Protein AF-A0A820H8L2-F1 (afdb_monomer)

Foldseek 3Di:
DAWFPLDLLLLVCLFFPPCSVVPVFQPLPQCPDQDQDFDFDADPVPRDTDTDGDGDDDDQVPAVGCGVQVLCVVLQAQEAEAELDLCHSQNVSGSRDPDQSGPHRCNVVSVVLVVPDPFDPDPDDQGPDQDRPPHGVVVVLLVVVVVVLVVQLPDPVHHHDYDYDYCNQAPADPVSCVVCVVVVVVSVVVCVVSVSCQQDKDKDKDSFFHQADPCCLDLVVVQRRGDIDIDIDDHPVVCVVQVLLVVQLVLCVPAYAYSNQSNLQSVLVSVCSVCVPPDDSAPPPSDRPHLYHHSSHHDDHDFCVSNVHAPSRGNDPDKDWDDCPDPLNVVLVVVVLCCLQCPVCVVPNVFFDRKDFDFWSTKIKDQDQDFDQDPNDTDTFRMKMWTWTAIPDQRWTKIFIWTADPPVRDIDRPGDIDGRHDRPCQQVVDSRRVVSSSRGGGPVVVVVVVVVVVVVVVVVVVVVVVVVPPDDDDDD

Secondary structure (DSSP, 8-state):
-EEP-SSTTTHHHHHHGGGHHHHTS--TT--SS-EEEEEEEEPTTT--EEEEEEEE-PPPTTTTS--HHHHHHHTT-EEEEEE--TT-TTTTTS---SS-SSSEETHHHHHHHHHHS-----TTS--SS-EETTEEHHHHHHHHHHHHHHHHTT-TTS-EEEEEE--TTTSS-GGGHHHHHHHHHHHHHHHHHTTTTTT--EEEE-SS---SSGGGGSHHHHHHTT---EEEE--HHHHHH-HHHHHHHHHHTTS-EEHHHHHHHHHHHHHHHH-TTT--TT-TT---SSS---TTSPPPS--TTTTT--GGG---S--EEE-TTSHHHHHHHHHHHHIIIIIITTTTTTTBPPPEEEEEEEEEEEEEEEEEEETTEEEEEEEEEEEEEEEETTTEEEEEEEEEETTTTEEEE-SPPEE-S--GGGGTT--S-GGGGGT--BHHHHHHHHHHHHHHHHHHHHHHHHHHSS------

Sequence (476 aa):
TIVGDGTFENIVPMLFGQSAIHYQIPNTNDSRYEFIRMETKLDPKTKKRYQVKKIIHYPGPFDDHPFIVKNFSRLNYTTYFSEEWRESAFYNLKNGFRQAPTDYYLRQYWLSLYETMSYNKFSGNSNPKPCYLNKLLHYLSLDWLESFINIHHKTSDYPTFGIMKMNEMSHDYLERLFWIDYDLKTLFENLFQKKLLNNTILIFCGDHGHRQHRLRLTRIGSFEAKLPFFSMLVPESFKQQFPQVMKNLKHNEQMLTSWWDVYETLANILKMVEQPSIFDPLLVNWRPTTSGISLFHPIPERNCSSAGIPEKYCPCSRSTSLDTTLPVIKELTLASIDHINNVKLKSHKHLCLPLELKTIIRAEFEKLPILKKVNNKTANFTHSYTVLFEVSPSGGIFESRLLHHEQTKLIQVYSDILRVNLYGQTSACIQDKYELRSFCYCISYDQKLKNNLSTTLLSQYTSNITVVNSTIAIKN

Radius of gyration: 27.03 Å; Cα contacts (8 Å, |Δi|>4): 763; chains: 1; bounding box: 76×62×103 Å

pLDDT: mean 81.47, std 15.61, range [30.19, 98.5]

Structure (mmCIF, N/CA/C/O backbone):
data_AF-A0A820H8L2-F1
#
_entry.id   AF-A0A820H8L2-F1
#
loop_
_atom_site.group_PDB
_atom_site.id
_atom_site.type_symbol
_atom_site.label_atom_id
_atom_site.label_alt_id
_atom_site.label_comp_id
_atom_site.label_asym_id
_atom_site.label_entity_id
_atom_site.label_seq_id
_atom_site.pdbx_PDB_ins_code
_atom_site.Cartn_x
_atom_site.Cartn_y
_atom_site.Cartn_z
_atom_site.occupancy
_atom_site.B_iso_or_equiv
_atom_site.auth_seq_id
_atom_site.auth_comp_id
_atom_site.auth_asym_id
_atom_site.auth_atom_id
_atom_site.pdbx_PDB_model_num
ATOM 1 N N . THR A 1 1 ? 9.414 4.968 10.456 1.00 74.25 1 THR A N 1
ATOM 2 C CA . THR A 1 1 ? 8.892 5.048 9.069 1.00 74.25 1 THR A CA 1
ATOM 3 C C . THR A 1 1 ? 8.342 3.714 8.606 1.00 74.25 1 THR A C 1
ATOM 5 O O . THR A 1 1 ? 9.117 2.765 8.545 1.00 74.25 1 THR A O 1
ATOM 8 N N . ILE A 1 2 ? 7.051 3.645 8.245 1.00 83.81 2 ILE A N 1
ATOM 9 C CA . ILE A 1 2 ? 6.453 2.439 7.644 1.00 83.81 2 ILE A CA 1
ATOM 10 C C . ILE A 1 2 ? 6.772 2.385 6.152 1.00 83.81 2 ILE A C 1
ATOM 12 O O . ILE A 1 2 ? 6.634 3.386 5.451 1.00 83.81 2 ILE A O 1
ATOM 16 N N . VAL A 1 3 ? 7.176 1.213 5.669 1.00 82.94 3 VAL A N 1
ATOM 17 C CA . VAL A 1 3 ? 7.337 0.945 4.239 1.00 82.94 3 VAL A CA 1
ATOM 18 C C . VAL A 1 3 ? 6.146 0.166 3.713 1.00 82.94 3 VAL A C 1
ATOM 20 O O . VAL A 1 3 ? 5.817 -0.908 4.219 1.00 82.94 3 VAL A O 1
ATOM 23 N N . GLY A 1 4 ? 5.548 0.707 2.657 1.00 71.56 4 GLY A N 1
ATOM 24 C CA . GLY A 1 4 ? 4.582 0.013 1.826 1.00 71.56 4 GLY A CA 1
ATOM 25 C C . GLY A 1 4 ? 5.256 -0.666 0.633 1.00 71.56 4 GLY A C 1
ATOM 26 O O . GLY A 1 4 ? 6.193 -0.152 0.027 1.00 71.56 4 GLY A O 1
ATOM 27 N N . ASP A 1 5 ? 4.714 -1.806 0.239 1.00 64.44 5 ASP A N 1
ATOM 28 C CA . ASP A 1 5 ? 4.969 -2.525 -0.996 1.00 64.44 5 ASP A CA 1
ATOM 29 C C . ASP A 1 5 ? 4.451 -1.810 -2.266 1.00 64.44 5 ASP A C 1
ATOM 31 O O . ASP A 1 5 ? 4.401 -2.392 -3.339 1.00 64.44 5 ASP A O 1
ATOM 35 N N . GLY A 1 6 ? 4.018 -0.547 -2.194 1.00 55.94 6 GLY A N 1
ATOM 36 C CA . GLY A 1 6 ? 3.572 0.229 -3.360 1.00 55.94 6 GLY A CA 1
ATOM 37 C C . GLY A 1 6 ? 2.421 -0.373 -4.193 1.00 55.94 6 GLY A C 1
ATOM 38 O O . GLY A 1 6 ? 2.202 0.087 -5.316 1.00 55.94 6 GLY A O 1
ATOM 39 N N . THR A 1 7 ? 1.698 -1.388 -3.702 1.00 59.75 7 THR A N 1
ATOM 40 C CA . THR A 1 7 ? 0.518 -1.981 -4.348 1.00 59.75 7 THR A CA 1
ATOM 41 C C . THR A 1 7 ? -0.755 -1.791 -3.518 1.00 59.75 7 THR A C 1
ATOM 43 O O . THR A 1 7 ? -0.705 -1.446 -2.340 1.00 59.75 7 THR A O 1
ATOM 46 N N . PHE A 1 8 ? -1.917 -2.059 -4.116 1.00 54.09 8 PHE A N 1
ATOM 47 C CA . PHE A 1 8 ? -3.205 -2.101 -3.404 1.00 54.09 8 PHE A CA 1
ATOM 48 C C . PHE A 1 8 ? -3.255 -3.095 -2.242 1.00 54.09 8 PHE A C 1
ATOM 50 O O . PHE A 1 8 ? -4.151 -3.034 -1.404 1.00 54.09 8 PHE A O 1
ATOM 57 N N . GLU A 1 9 ? -2.326 -4.046 -2.218 1.00 62.72 9 GLU A N 1
ATOM 58 C CA . GLU A 1 9 ? -2.294 -5.148 -1.265 1.00 62.72 9 GLU A CA 1
ATOM 59 C C . GLU A 1 9 ? -1.527 -4.780 0.006 1.00 62.72 9 GLU A C 1
ATOM 61 O O . GLU A 1 9 ? -1.421 -5.596 0.912 1.00 62.72 9 GLU A O 1
ATOM 66 N N . ASN A 1 10 ? -1.066 -3.533 0.118 1.00 66.88 10 ASN A N 1
ATOM 67 C CA . ASN A 1 10 ? -0.296 -3.029 1.249 1.00 66.88 10 ASN A CA 1
ATOM 68 C C . ASN A 1 10 ? -0.938 -3.243 2.614 1.00 66.88 10 ASN A C 1
ATOM 70 O O . ASN A 1 10 ? -0.263 -3.552 3.591 1.00 66.88 10 ASN A O 1
ATOM 74 N N . ILE A 1 11 ? -2.258 -3.106 2.679 1.00 71.62 11 ILE A N 1
ATOM 75 C CA . ILE A 1 11 ? -3.003 -3.296 3.919 1.00 71.62 11 ILE A CA 1
ATOM 76 C C . ILE A 1 11 ? -3.292 -4.781 4.203 1.00 71.62 11 ILE A C 1
ATOM 78 O O . ILE A 1 11 ? -3.704 -5.138 5.301 1.00 71.62 11 ILE A O 1
ATOM 82 N N . VAL A 1 12 ? -3.065 -5.683 3.243 1.00 77.81 12 VAL A N 1
ATOM 83 C CA . VAL A 1 12 ? -3.339 -7.119 3.406 1.00 77.81 12 VAL A CA 1
ATOM 84 C C . VAL A 1 12 ? -2.422 -7.747 4.467 1.00 77.81 12 VAL A C 1
ATOM 86 O O . VAL A 1 12 ? -2.963 -8.408 5.354 1.00 77.81 12 VAL A O 1
ATOM 89 N N . PRO A 1 13 ? -1.090 -7.512 4.487 1.00 81.94 13 PRO A N 1
ATOM 90 C CA . PRO A 1 13 ? -0.236 -7.914 5.608 1.00 81.94 13 PRO A CA 1
ATOM 91 C C . PRO A 1 13 ? -0.742 -7.436 6.971 1.00 81.94 13 PRO A C 1
ATOM 93 O O . PRO A 1 13 ? -0.773 -8.228 7.910 1.00 81.94 13 PRO A O 1
ATOM 96 N N . MET A 1 14 ? -1.219 -6.186 7.056 1.00 87.25 14 MET A N 1
ATOM 97 C CA . MET A 1 14 ? -1.779 -5.609 8.286 1.00 87.25 14 MET A CA 1
ATOM 98 C C . MET A 1 14 ? -3.010 -6.374 8.795 1.00 87.25 14 MET A C 1
ATOM 100 O O . MET A 1 14 ? -3.291 -6.357 9.990 1.00 87.25 14 MET A O 1
ATOM 104 N N . LEU A 1 15 ? -3.758 -7.030 7.904 1.00 87.56 15 LEU A N 1
ATOM 105 C CA . LEU A 1 15 ? -5.069 -7.608 8.208 1.00 87.56 15 LEU A CA 1
ATOM 106 C C . LEU A 1 15 ? -5.100 -9.137 8.240 1.00 87.56 15 LEU A C 1
ATOM 108 O O . LEU A 1 15 ? -6.001 -9.705 8.854 1.00 87.56 15 LEU A O 1
ATOM 112 N N . PHE A 1 16 ? -4.144 -9.801 7.594 1.00 85.56 16 PHE A N 1
ATOM 113 C CA . PHE A 1 16 ? -4.116 -11.262 7.461 1.00 85.56 16 PHE A CA 1
ATOM 114 C C . PHE A 1 16 ? -2.833 -11.908 7.992 1.00 85.56 16 PHE A C 1
ATOM 116 O O . PHE A 1 16 ? -2.704 -13.138 7.953 1.00 85.56 16 PHE A O 1
ATOM 123 N N . GLY A 1 17 ? -1.865 -11.110 8.453 1.00 85.19 17 GLY A N 1
ATOM 124 C CA . GLY A 1 17 ? -0.588 -11.623 8.934 1.00 85.19 17 GLY A CA 1
ATOM 125 C C . GLY A 1 17 ? 0.066 -12.496 7.872 1.00 85.19 17 GLY A C 1
ATOM 126 O O . GLY A 1 17 ? -0.059 -12.224 6.680 1.00 85.19 17 GLY A O 1
ATOM 127 N N . GLN A 1 18 ? 0.773 -13.558 8.266 1.00 77.50 18 GLN A N 1
ATOM 128 C CA . GLN A 1 18 ? 1.603 -14.360 7.350 1.00 77.50 18 GLN A CA 1
ATOM 129 C C . GLN A 1 18 ? 0.818 -14.971 6.178 1.00 77.50 18 GLN A C 1
ATOM 131 O O . GLN A 1 18 ? 1.380 -15.205 5.105 1.00 77.50 18 GLN A O 1
ATOM 136 N N . SER A 1 19 ? -0.495 -15.166 6.346 1.00 76.50 19 SER A N 1
ATOM 137 C CA . SER A 1 19 ? -1.366 -15.624 5.260 1.00 76.50 19 SER A CA 1
ATOM 138 C C . SER A 1 19 ? -1.397 -14.643 4.088 1.00 76.50 19 SER A C 1
ATOM 140 O O . SER A 1 19 ? -1.696 -15.065 2.974 1.00 76.50 19 SER A O 1
ATOM 142 N N . ALA A 1 20 ? -1.017 -13.376 4.310 1.00 70.31 20 ALA A N 1
ATOM 143 C CA . ALA A 1 20 ? -0.960 -12.320 3.310 1.00 70.31 20 ALA A CA 1
ATOM 144 C C . ALA A 1 20 ? -0.214 -12.722 2.029 1.00 70.31 20 ALA A C 1
ATOM 146 O O . ALA A 1 20 ? -0.649 -12.382 0.930 1.00 70.31 20 ALA A O 1
ATOM 147 N N . ILE A 1 21 ? 0.861 -13.506 2.171 1.00 67.25 21 ILE A N 1
ATOM 148 C CA . ILE A 1 21 ? 1.701 -13.985 1.062 1.00 67.25 21 ILE A CA 1
ATOM 149 C C . ILE A 1 21 ? 0.875 -14.789 0.044 1.00 67.25 21 ILE A C 1
ATOM 151 O O . ILE A 1 21 ? 1.130 -14.719 -1.156 1.00 67.25 21 ILE A O 1
ATOM 155 N N . HIS A 1 22 ? -0.155 -15.507 0.500 1.00 64.00 22 HIS A N 1
ATOM 156 C CA . HIS A 1 22 ? -1.009 -16.319 -0.365 1.00 64.00 22 HIS A CA 1
ATOM 157 C C . HIS A 1 22 ? -2.026 -15.489 -1.165 1.00 64.00 22 HIS A C 1
ATOM 159 O O . HIS A 1 22 ? -2.473 -15.957 -2.209 1.00 64.00 22 HIS A O 1
ATOM 165 N N . TYR A 1 23 ? -2.370 -14.261 -0.742 1.00 59.75 23 TYR A N 1
ATOM 166 C CA . TYR A 1 23 ? -3.292 -13.398 -1.507 1.00 59.75 23 TYR A CA 1
ATOM 167 C C . TYR A 1 23 ? -2.599 -12.475 -2.494 1.00 59.75 23 TYR A C 1
ATOM 169 O O . TYR A 1 23 ? -3.304 -11.832 -3.271 1.00 59.75 23 TYR A O 1
ATOM 177 N N . GLN A 1 24 ? -1.267 -12.382 -2.465 1.00 52.88 24 GLN A N 1
ATOM 178 C CA . GLN A 1 24 ? -0.510 -11.658 -3.492 1.00 52.88 24 GLN A CA 1
ATOM 179 C C . GLN A 1 24 ? -0.479 -12.411 -4.829 1.00 52.88 24 GLN A C 1
ATOM 181 O O . GLN A 1 24 ? 0.022 -11.898 -5.827 1.00 52.88 24 GLN A O 1
ATOM 186 N N . ILE A 1 25 ? -1.018 -13.635 -4.859 1.00 51.97 25 ILE A N 1
ATOM 187 C CA . ILE A 1 25 ? -1.267 -14.400 -6.075 1.00 51.97 25 ILE A CA 1
ATOM 188 C C . ILE A 1 25 ? -2.700 -14.076 -6.514 1.00 51.97 25 ILE A C 1
ATOM 190 O O . ILE A 1 25 ? -3.650 -14.455 -5.823 1.00 51.97 25 ILE A O 1
ATOM 194 N N . PRO A 1 26 ? -2.897 -13.360 -7.633 1.00 50.66 26 PRO A N 1
ATOM 195 C CA . PRO A 1 26 ? -4.233 -13.054 -8.123 1.00 50.66 26 PRO A CA 1
ATOM 196 C C . PRO A 1 26 ? -4.985 -14.353 -8.394 1.00 50.66 26 PRO A C 1
ATOM 198 O O . PRO A 1 26 ? -4.409 -15.314 -8.910 1.00 50.66 26 PRO A O 1
ATOM 201 N N . ASN A 1 27 ? -6.270 -14.401 -8.045 1.00 49.69 27 ASN A N 1
ATOM 202 C CA . ASN A 1 27 ? -7.082 -15.558 -8.392 1.00 49.69 27 ASN A CA 1
ATOM 203 C C . ASN A 1 27 ? -7.177 -15.601 -9.923 1.00 49.69 27 ASN A C 1
ATOM 205 O O . ASN A 1 27 ? -7.804 -14.745 -10.533 1.00 49.69 27 ASN A O 1
ATOM 209 N N . THR A 1 28 ? -6.526 -16.574 -10.555 1.00 44.91 28 THR A N 1
ATOM 210 C CA . THR A 1 28 ? -6.434 -16.702 -12.021 1.00 44.91 28 THR A CA 1
ATOM 211 C C . THR A 1 28 ? -7.778 -17.020 -12.678 1.00 44.91 28 THR A C 1
ATOM 213 O O . THR A 1 28 ? -7.925 -16.895 -13.889 1.00 44.91 28 THR A O 1
ATOM 216 N N . ASN A 1 29 ? -8.788 -17.361 -11.874 1.00 46.56 29 ASN A N 1
ATOM 217 C CA . ASN A 1 29 ? -10.183 -17.472 -12.285 1.00 46.56 29 ASN A CA 1
ATOM 218 C C . ASN A 1 29 ? -10.985 -16.191 -11.993 1.00 46.56 29 ASN A C 1
ATOM 220 O O . ASN A 1 29 ? -12.193 -16.278 -11.781 1.00 46.56 29 ASN A O 1
ATOM 224 N N . ASP A 1 30 ? -10.317 -15.030 -11.944 1.00 43.22 30 ASP A N 1
ATOM 225 C CA . ASP A 1 30 ? -10.884 -13.695 -11.730 1.00 43.22 30 ASP A CA 1
ATOM 226 C C . ASP A 1 30 ? -12.092 -13.436 -12.639 1.00 43.22 30 ASP A C 1
ATOM 228 O O . ASP A 1 30 ? -12.002 -12.963 -13.777 1.00 43.22 30 ASP A O 1
ATOM 232 N N . SER A 1 31 ? -13.260 -13.757 -12.101 1.00 41.97 31 SER A N 1
ATOM 233 C CA . SER A 1 31 ? -14.538 -13.448 -12.687 1.00 41.97 31 SER A CA 1
ATOM 234 C C . SER A 1 31 ? -15.025 -12.148 -12.075 1.00 41.97 31 SER A C 1
ATOM 236 O O . SER A 1 31 ? -15.940 -12.141 -11.255 1.00 41.97 31 SER A O 1
ATOM 238 N N . ARG A 1 32 ? -14.475 -11.016 -12.526 1.00 43.03 32 ARG A N 1
ATOM 239 C CA . ARG A 1 32 ? -15.080 -9.683 -12.299 1.00 43.03 32 ARG A CA 1
ATOM 240 C C . ARG A 1 32 ? -16.535 -9.583 -12.789 1.00 43.03 32 ARG A C 1
ATOM 242 O O . ARG A 1 32 ? -17.189 -8.568 -12.583 1.00 43.03 32 ARG A O 1
ATOM 249 N N . TYR A 1 33 ? -17.026 -10.630 -13.444 1.00 40.56 33 TYR A N 1
ATOM 250 C CA . TYR A 1 33 ? -18.353 -10.776 -13.998 1.00 40.56 33 TYR A CA 1
ATOM 251 C C . TYR A 1 33 ? -18.977 -12.063 -13.471 1.00 40.56 33 TYR A C 1
ATOM 253 O O . TYR A 1 33 ? -18.321 -13.102 -13.419 1.00 40.56 33 TYR A O 1
ATOM 261 N N . GLU A 1 34 ? -20.266 -12.011 -13.152 1.00 45.81 34 GLU A N 1
ATOM 262 C CA . GLU A 1 34 ? -21.108 -13.200 -13.119 1.00 45.81 34 GLU A CA 1
ATOM 263 C C . GLU A 1 34 ? -20.913 -13.958 -14.440 1.00 45.81 34 GLU A C 1
ATOM 265 O O . GLU A 1 34 ? -21.366 -13.518 -15.500 1.00 45.81 34 GLU A O 1
ATOM 270 N N . PHE A 1 35 ? -20.194 -15.083 -14.423 1.00 42.72 35 PHE A N 1
ATOM 271 C CA . PHE A 1 35 ? -20.100 -15.899 -15.623 1.00 42.72 35 PHE A CA 1
ATOM 272 C C . PHE A 1 35 ? -21.422 -16.626 -15.793 1.00 42.72 35 PHE A C 1
ATOM 274 O O . PHE A 1 35 ? -21.718 -17.606 -15.108 1.00 42.72 35 PHE A O 1
ATOM 281 N N . ILE A 1 36 ? -22.208 -16.133 -16.742 1.00 50.66 36 ILE A N 1
ATOM 282 C CA . ILE A 1 36 ? -23.312 -16.875 -17.319 1.00 50.66 36 ILE A CA 1
ATOM 283 C C . ILE A 1 36 ? -22.693 -17.953 -18.209 1.00 50.66 36 ILE A C 1
ATOM 285 O O . ILE A 1 36 ? -22.335 -17.706 -19.362 1.00 50.66 36 ILE A O 1
ATOM 289 N N . ARG A 1 37 ? -22.564 -19.171 -17.684 1.00 53.53 37 ARG A N 1
ATOM 290 C CA . ARG A 1 37 ? -22.300 -20.333 -18.528 1.00 53.53 37 ARG A CA 1
ATOM 291 C C . ARG A 1 37 ? -23.607 -20.736 -19.189 1.00 53.53 37 ARG A C 1
ATOM 293 O O . ARG A 1 37 ? -24.598 -20.995 -18.508 1.00 53.53 37 ARG A O 1
ATOM 300 N N . MET A 1 38 ? -23.595 -20.798 -20.514 1.00 66.81 38 MET A N 1
ATOM 301 C CA . MET A 1 38 ? -24.679 -21.408 -21.274 1.00 66.81 38 MET A CA 1
ATOM 302 C C . MET A 1 38 ? -24.523 -22.926 -21.168 1.00 66.81 38 MET A C 1
ATOM 304 O O . MET A 1 38 ? -23.580 -23.501 -21.710 1.00 66.81 38 MET A O 1
ATOM 308 N N . GLU A 1 39 ? -25.405 -23.570 -20.410 1.00 80.75 39 GLU A N 1
ATOM 309 C CA . GLU A 1 39 ? -25.497 -25.026 -20.351 1.00 80.75 39 GLU A CA 1
ATOM 310 C C . GLU A 1 39 ? -26.620 -25.491 -21.278 1.00 80.75 39 GLU A C 1
ATOM 312 O O . GLU A 1 39 ? -27.771 -25.072 -21.143 1.00 80.75 39 GLU A O 1
ATOM 317 N N . THR A 1 40 ? -26.299 -26.390 -22.207 1.00 86.81 40 THR A N 1
ATOM 318 C CA . THR A 1 40 ? -27.319 -27.053 -23.019 1.00 86.81 40 THR A CA 1
ATOM 319 C C . THR A 1 40 ? -27.952 -28.167 -22.198 1.00 86.81 40 THR A C 1
ATOM 321 O O . THR A 1 40 ? -27.301 -29.165 -21.895 1.00 86.81 40 THR A O 1
ATOM 324 N N . LYS A 1 41 ? -29.225 -28.003 -21.843 1.00 85.12 41 LYS A N 1
ATOM 325 C CA . LYS A 1 41 ? -30.029 -29.035 -21.188 1.00 85.12 41 LYS A CA 1
ATOM 326 C C . LYS A 1 41 ? -30.932 -29.725 -22.202 1.00 85.12 41 LYS A C 1
ATOM 328 O O . LYS A 1 41 ? -31.309 -29.147 -23.221 1.00 85.12 41 LYS A O 1
ATOM 333 N N . LEU A 1 42 ? -31.249 -30.984 -21.921 1.00 90.44 42 LEU A N 1
ATOM 334 C CA . LEU A 1 42 ? -32.199 -31.774 -22.691 1.00 90.44 42 LEU A CA 1
ATOM 335 C C . LEU A 1 42 ? -33.514 -31.822 -21.920 1.00 90.44 42 LEU A C 1
ATOM 337 O O . LEU A 1 42 ? -33.526 -32.239 -20.763 1.00 90.44 42 LEU A O 1
ATOM 341 N N . ASP A 1 43 ? -34.610 -31.411 -22.550 1.00 84.19 43 ASP A N 1
ATOM 342 C CA . ASP A 1 43 ? -35.937 -31.584 -21.968 1.00 84.19 43 ASP A CA 1
ATOM 343 C C . ASP A 1 43 ? -36.231 -33.093 -21.856 1.00 84.19 43 ASP A C 1
ATOM 345 O O . ASP A 1 43 ? -36.209 -33.803 -22.869 1.00 84.19 43 ASP A O 1
ATOM 349 N N . PRO A 1 44 ? -36.484 -33.625 -20.648 1.00 81.44 44 PRO A N 1
ATOM 350 C CA . PRO A 1 44 ? -36.639 -35.060 -20.449 1.00 81.44 44 PRO A CA 1
ATOM 351 C C . PRO A 1 44 ? -37.883 -35.634 -21.141 1.00 81.44 44 PRO A C 1
ATOM 353 O O . PRO A 1 44 ? -37.853 -36.813 -21.513 1.00 81.44 44 PRO A O 1
ATOM 356 N N . LYS A 1 45 ? -38.926 -34.819 -21.358 1.00 85.38 45 LYS A N 1
ATOM 357 C CA . LYS A 1 45 ? -40.185 -35.203 -22.012 1.00 85.38 45 LYS A CA 1
ATOM 358 C C . LYS A 1 45 ? -40.124 -35.000 -23.521 1.00 85.38 45 LYS A C 1
ATOM 360 O O . LYS A 1 45 ? -40.472 -35.905 -24.269 1.00 85.38 45 LYS A O 1
ATOM 365 N N . THR A 1 46 ? -39.670 -33.833 -23.974 1.00 92.19 46 THR A N 1
ATOM 366 C CA . THR A 1 46 ? -39.720 -33.468 -25.402 1.00 92.19 46 THR A CA 1
ATOM 367 C C . THR A 1 46 ? -38.438 -33.793 -26.166 1.00 92.19 46 THR A C 1
ATOM 369 O O . THR A 1 46 ? -38.415 -33.695 -27.390 1.00 92.19 46 THR A O 1
ATOM 372 N N . LYS A 1 47 ? -37.358 -34.161 -25.460 1.00 89.81 47 LYS A N 1
ATOM 373 C CA . LYS A 1 47 ? -36.009 -34.410 -26.003 1.00 89.81 47 LYS A CA 1
ATOM 374 C C . LYS A 1 47 ? -35.411 -33.230 -26.781 1.00 89.81 47 LYS A C 1
ATOM 376 O O . LYS A 1 47 ? -34.396 -33.389 -27.457 1.00 89.81 47 LYS A O 1
ATOM 381 N N . LYS A 1 48 ? -35.985 -32.029 -26.676 1.00 89.44 48 LYS A N 1
ATOM 382 C CA . LYS A 1 48 ? -35.428 -30.820 -27.290 1.00 89.44 48 LYS A CA 1
ATOM 383 C C . LYS A 1 48 ? -34.279 -30.274 -26.448 1.00 89.44 48 LYS A C 1
ATOM 385 O O . LYS A 1 48 ? -34.334 -30.272 -25.218 1.00 89.44 48 LYS A O 1
ATOM 390 N N . ARG A 1 49 ? -33.228 -29.803 -27.122 1.00 89.88 49 ARG A N 1
ATOM 391 C CA . ARG A 1 49 ? -32.114 -29.092 -26.486 1.00 89.88 49 ARG A CA 1
ATOM 392 C C . ARG A 1 49 ? -32.508 -27.637 -26.260 1.00 89.88 49 ARG A C 1
ATOM 394 O O . ARG A 1 49 ? -32.990 -26.989 -27.185 1.00 89.88 49 ARG A O 1
ATOM 401 N N . TYR A 1 50 ? -32.264 -27.119 -25.066 1.00 85.44 50 TYR A N 1
ATOM 402 C CA . TYR A 1 50 ? -32.449 -25.708 -24.738 1.00 85.44 50 TYR A CA 1
ATOM 403 C C . TYR A 1 50 ? -31.258 -25.197 -23.932 1.00 85.44 50 TYR A C 1
ATOM 405 O O . TYR A 1 50 ? -30.581 -25.961 -23.245 1.00 85.44 50 TYR A O 1
ATOM 413 N N . GLN A 1 51 ? -30.970 -23.904 -24.049 1.00 86.75 51 GLN A N 1
ATOM 414 C CA . GLN A 1 51 ? -29.866 -23.285 -23.326 1.00 86.75 51 GLN A CA 1
ATOM 415 C C . GLN A 1 51 ? -30.361 -22.696 -22.009 1.00 86.75 51 GLN A C 1
ATOM 417 O O . GLN A 1 51 ? -31.378 -22.005 -21.980 1.00 86.75 51 GLN A O 1
ATOM 422 N N . VAL A 1 52 ? -29.618 -22.926 -20.931 1.00 83.62 52 VAL A N 1
ATOM 423 C CA . VAL A 1 52 ? -29.874 -22.323 -19.623 1.00 83.62 52 VAL A CA 1
ATOM 424 C C . VAL A 1 52 ? -28.677 -21.483 -19.218 1.00 83.62 52 VAL A C 1
ATOM 426 O O . VAL A 1 52 ? -27.534 -21.931 -19.294 1.00 83.62 52 VAL A O 1
ATOM 429 N N . LYS A 1 53 ? -28.961 -20.265 -18.762 1.00 72.94 53 LYS A N 1
ATOM 430 C CA . LYS A 1 53 ? -27.985 -19.377 -18.140 1.00 72.94 53 LYS A CA 1
ATOM 431 C C . LYS A 1 53 ? -27.723 -19.862 -16.717 1.00 72.94 53 LYS A C 1
ATOM 433 O O . LYS A 1 53 ? -28.615 -19.786 -15.878 1.00 72.94 53 LYS A O 1
ATOM 438 N N . LYS A 1 54 ? -26.522 -20.363 -16.442 1.00 67.06 54 LYS A N 1
ATOM 439 C CA . LYS A 1 54 ? -26.092 -20.708 -15.086 1.00 67.06 54 LYS A CA 1
ATOM 440 C C . LYS A 1 54 ? -25.058 -19.705 -14.611 1.00 67.06 54 LYS A C 1
ATOM 442 O O . LYS 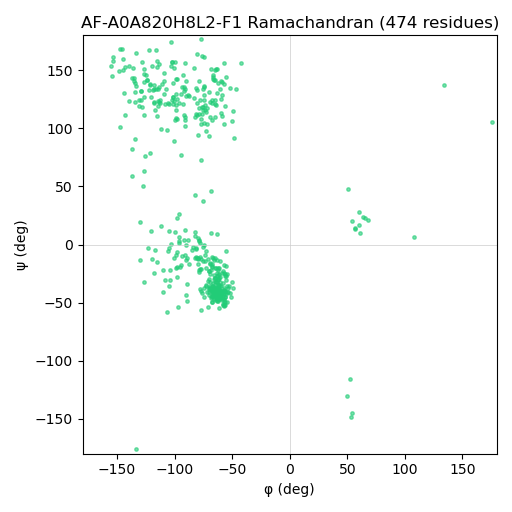A 1 54 ? -24.009 -19.575 -15.235 1.00 67.06 54 LYS A O 1
ATOM 447 N N . ILE A 1 55 ? -25.359 -19.030 -13.508 1.00 58.06 55 ILE A N 1
ATOM 448 C CA . ILE A 1 55 ? -24.406 -18.162 -12.820 1.00 58.06 55 ILE A CA 1
ATOM 449 C C . ILE A 1 55 ? -23.394 -19.067 -12.113 1.00 58.06 55 ILE A C 1
ATOM 451 O O . ILE A 1 55 ? -23.768 -19.915 -11.301 1.00 58.06 55 ILE A O 1
ATOM 455 N N . ILE A 1 56 ? -22.117 -18.941 -12.469 1.00 50.12 56 ILE A N 1
ATOM 456 C CA . ILE A 1 56 ? -21.027 -19.661 -11.807 1.00 50.12 56 ILE A CA 1
ATOM 457 C C . ILE A 1 56 ? -20.409 -18.752 -10.751 1.00 50.12 56 ILE A C 1
ATOM 459 O O . ILE A 1 56 ? -19.889 -17.687 -11.069 1.00 50.12 56 ILE A O 1
ATOM 463 N N . HIS A 1 57 ? -20.421 -19.210 -9.500 1.00 50.00 57 HIS A N 1
ATOM 464 C CA . HIS A 1 57 ? -19.737 -18.546 -8.397 1.00 50.00 57 HIS A CA 1
ATOM 465 C C . HIS A 1 57 ? -18.380 -19.220 -8.145 1.00 50.00 57 HIS A C 1
ATOM 467 O O . HIS A 1 57 ? -18.333 -20.310 -7.571 1.00 50.00 57 HIS A O 1
ATOM 473 N N . TYR A 1 58 ? -17.268 -18.569 -8.491 1.00 48.44 58 TYR A N 1
ATOM 474 C CA . TYR A 1 58 ? -15.923 -19.027 -8.106 1.00 48.44 58 TYR A CA 1
ATOM 475 C C . TYR A 1 58 ? -15.647 -18.737 -6.627 1.00 48.44 58 TYR A C 1
ATOM 477 O O . TYR A 1 58 ? -15.993 -17.634 -6.188 1.00 48.44 58 TYR A O 1
ATOM 485 N N . PRO A 1 59 ? -15.109 -19.690 -5.833 1.00 48.09 59 PRO A N 1
ATOM 486 C CA . PRO A 1 59 ? -14.907 -19.521 -4.390 1.00 48.09 59 PRO A CA 1
ATOM 487 C C . PRO A 1 59 ? -14.262 -18.164 -4.063 1.00 48.09 59 PRO A C 1
ATOM 489 O O . PRO A 1 59 ? -13.353 -17.707 -4.764 1.00 48.09 59 PRO A O 1
ATOM 492 N N . GLY A 1 60 ? -14.824 -17.483 -3.060 1.00 52.84 60 GLY A N 1
ATOM 493 C CA . GLY A 1 60 ? -14.316 -16.216 -2.539 1.00 52.84 60 GLY A CA 1
ATOM 494 C C . GLY A 1 60 ? -13.086 -16.502 -1.686 1.00 52.84 60 GLY A C 1
ATOM 495 O O . GLY A 1 60 ? -13.224 -17.211 -0.696 1.00 52.84 60 GLY A O 1
ATOM 496 N N . PRO A 1 61 ? -11.884 -16.029 -2.053 1.00 64.19 61 PRO A N 1
ATOM 497 C CA . PRO A 1 61 ? -10.636 -16.508 -1.472 1.00 64.19 61 PRO A CA 1
ATOM 498 C C . PRO A 1 61 ? -10.284 -15.846 -0.135 1.00 64.19 61 PRO A C 1
ATOM 500 O O . PRO A 1 61 ? -9.154 -15.989 0.297 1.00 64.19 61 PRO A O 1
ATOM 503 N N . PHE A 1 62 ? -11.175 -15.078 0.505 1.00 73.81 62 PHE A N 1
ATOM 504 C CA . PHE A 1 62 ? -10.870 -14.416 1.785 1.00 73.81 62 PHE A CA 1
ATOM 505 C C . PHE A 1 62 ? -11.718 -14.912 2.961 1.00 73.81 62 PHE A C 1
ATOM 507 O O . PHE A 1 62 ? -11.358 -14.662 4.112 1.00 73.81 62 PHE A O 1
ATOM 514 N N . ASP A 1 63 ? -12.817 -15.630 2.711 1.00 74.62 63 ASP A N 1
ATOM 515 C CA . ASP A 1 63 ? -13.701 -16.101 3.784 1.00 74.62 63 ASP A CA 1
ATOM 516 C C . ASP A 1 63 ? -13.008 -17.137 4.685 1.00 74.62 63 ASP A C 1
ATOM 518 O O . ASP A 1 63 ? -13.109 -17.045 5.909 1.00 74.62 63 ASP A O 1
ATOM 522 N N . ASP A 1 64 ? -12.238 -18.053 4.096 1.00 74.62 64 ASP A N 1
ATOM 523 C CA . ASP A 1 64 ? -11.591 -19.177 4.796 1.00 74.62 64 ASP A CA 1
ATOM 524 C C . ASP A 1 64 ? -10.277 -18.802 5.494 1.00 74.62 64 ASP A C 1
ATOM 526 O O . ASP A 1 64 ? -9.540 -19.646 6.002 1.00 74.62 64 ASP A O 1
ATOM 530 N N . HIS A 1 65 ? -9.964 -17.515 5.519 1.00 76.88 65 HIS A N 1
ATOM 531 C CA . HIS A 1 65 ? -8.665 -17.023 5.912 1.00 76.88 65 HIS A CA 1
ATOM 532 C C . HIS A 1 65 ? -8.690 -16.211 7.212 1.00 76.88 65 HIS A C 1
ATOM 534 O O . HIS A 1 65 ? -9.726 -15.634 7.565 1.00 76.88 65 HIS A O 1
ATOM 540 N N . PRO A 1 66 ? -7.551 -16.135 7.932 1.00 81.00 66 PRO A N 1
ATOM 541 C CA . PRO A 1 66 ? -7.468 -15.499 9.243 1.00 81.00 66 PRO A CA 1
ATOM 542 C C . PRO A 1 66 ? -7.442 -13.970 9.121 1.00 81.00 66 PRO A C 1
ATOM 544 O O . PRO A 1 66 ? -6.418 -13.323 9.312 1.00 81.00 66 PRO A O 1
ATOM 547 N N . PHE A 1 67 ? -8.590 -13.390 8.784 1.00 87.94 67 PHE A N 1
ATOM 548 C CA . PHE A 1 67 ? -8.813 -11.952 8.820 1.00 87.94 67 PHE A CA 1
ATOM 549 C C . PHE A 1 67 ? -8.896 -11.488 10.277 1.00 87.94 67 PHE A C 1
ATOM 551 O O . PHE A 1 67 ? -9.813 -11.893 10.992 1.00 87.94 67 PHE A O 1
ATOM 558 N N . ILE A 1 68 ? -7.971 -10.629 10.715 1.00 89.94 68 ILE A N 1
ATOM 559 C CA . ILE A 1 68 ? -7.807 -10.243 12.128 1.00 89.94 68 ILE A CA 1
ATOM 560 C C . ILE A 1 68 ? -9.078 -9.658 12.757 1.00 89.94 68 ILE A C 1
ATOM 562 O O . ILE A 1 68 ? -9.320 -9.806 13.952 1.00 89.94 68 ILE A O 1
ATOM 566 N N . VAL A 1 69 ? -9.949 -9.057 11.947 1.00 91.31 69 VAL A N 1
ATOM 567 C CA . VAL A 1 69 ? -11.233 -8.513 12.408 1.00 91.31 69 VAL A CA 1
ATOM 568 C C . VAL A 1 69 ? -12.168 -9.611 12.921 1.00 91.31 69 VAL A C 1
ATOM 570 O O . VAL A 1 69 ? -12.883 -9.403 13.898 1.00 91.31 69 VAL A O 1
ATOM 573 N N . LYS A 1 70 ? -12.096 -10.823 12.352 1.00 89.50 70 LYS A N 1
ATOM 574 C CA . LYS A 1 70 ? -12.836 -11.990 12.858 1.00 89.50 70 LYS A CA 1
ATOM 575 C C . LYS A 1 70 ? -12.361 -12.396 14.256 1.00 89.50 70 LYS A C 1
ATOM 577 O O . LYS A 1 70 ? -13.150 -12.930 15.028 1.00 89.50 70 LYS A O 1
ATOM 582 N N . ASN A 1 71 ? -11.097 -12.146 14.607 1.00 91.62 71 ASN A N 1
ATOM 583 C CA . ASN A 1 71 ? -10.589 -12.401 15.956 1.00 91.62 71 ASN A CA 1
ATOM 584 C C . ASN A 1 71 ? -11.178 -11.413 16.970 1.00 91.62 71 ASN A C 1
ATOM 586 O O . ASN A 1 71 ? -11.574 -11.846 18.046 1.00 91.62 71 ASN A O 1
ATOM 590 N N . PHE A 1 72 ? -11.306 -10.131 16.613 1.00 93.25 72 PHE A N 1
ATOM 591 C CA . PHE A 1 72 ? -12.014 -9.149 17.444 1.00 93.25 72 PHE A CA 1
ATOM 592 C C . PHE A 1 72 ? -13.493 -9.520 17.612 1.00 93.25 72 PHE A C 1
ATOM 594 O O . PHE A 1 72 ? -13.995 -9.532 18.733 1.00 93.25 72 PHE A O 1
ATOM 601 N N . SER A 1 73 ? -14.170 -9.913 16.528 1.00 91.94 73 SER A N 1
ATOM 602 C CA . SER A 1 73 ? -15.568 -10.371 16.577 1.00 91.94 73 SER A CA 1
ATOM 603 C C . SER A 1 73 ? -15.769 -11.551 17.547 1.00 91.94 73 SER A C 1
ATOM 605 O O . SER A 1 73 ? -16.707 -11.542 18.340 1.00 91.94 73 SER A O 1
ATOM 607 N N . ARG A 1 74 ? -14.839 -12.521 17.592 1.00 91.94 74 ARG A N 1
ATOM 608 C CA . ARG A 1 74 ? -14.867 -13.638 18.568 1.00 91.94 74 ARG A CA 1
ATOM 609 C C . ARG A 1 74 ? -14.720 -13.202 20.030 1.00 91.94 74 ARG A C 1
ATOM 611 O O . ARG A 1 74 ? -15.082 -13.969 20.914 1.00 91.94 74 ARG A O 1
ATOM 618 N N . LEU A 1 75 ? -14.189 -12.007 20.279 1.00 91.31 75 LEU A N 1
ATOM 619 C CA . LEU A 1 75 ? -14.080 -11.391 21.604 1.00 91.31 75 LEU A CA 1
ATOM 620 C C . LEU A 1 75 ? -15.228 -10.397 21.870 1.00 91.31 75 LEU A C 1
ATOM 622 O O . LEU A 1 75 ? -15.087 -9.507 22.703 1.00 91.31 75 LEU A O 1
ATOM 626 N N . ASN A 1 76 ? -16.360 -10.544 21.168 1.00 91.19 76 ASN A N 1
ATOM 627 C CA . ASN A 1 76 ? -17.565 -9.713 21.277 1.00 91.19 76 ASN A CA 1
ATOM 628 C C . ASN A 1 76 ? -17.376 -8.236 20.889 1.00 91.19 76 ASN A C 1
ATOM 630 O O . ASN A 1 76 ? -18.157 -7.380 21.306 1.00 91.19 76 ASN A O 1
ATOM 634 N N . TYR A 1 77 ? -16.370 -7.918 20.068 1.00 93.69 77 TYR A N 1
ATOM 635 C CA . TYR A 1 77 ? -16.268 -6.580 19.490 1.00 93.69 77 TYR A CA 1
ATOM 636 C C . TYR A 1 77 ? -17.307 -6.416 18.386 1.00 93.69 77 TYR A C 1
ATOM 638 O O . TYR A 1 77 ? -17.413 -7.266 17.504 1.00 93.69 77 TYR A O 1
ATOM 646 N N . THR A 1 78 ? -17.997 -5.278 18.380 1.00 94.19 78 THR A N 1
ATOM 647 C CA . THR A 1 78 ? -18.774 -4.849 17.218 1.00 94.19 78 THR A CA 1
ATOM 648 C C . THR A 1 78 ? -17.816 -4.352 16.140 1.00 94.19 78 THR A C 1
ATOM 650 O O . THR A 1 78 ? -16.984 -3.470 16.373 1.00 94.19 78 THR A O 1
ATOM 653 N N . THR A 1 79 ? -17.913 -4.924 14.947 1.00 95.06 79 THR A N 1
ATOM 654 C CA . THR A 1 79 ? -16.936 -4.728 13.877 1.00 95.06 79 THR A CA 1
ATOM 655 C C . THR A 1 79 ? -17.474 -3.883 12.726 1.00 95.06 79 THR A C 1
ATOM 657 O O . THR A 1 79 ? -18.621 -4.024 12.305 1.00 95.06 79 THR A O 1
ATOM 660 N N . TYR A 1 80 ? -16.625 -3.011 12.181 1.00 95.25 80 TYR A N 1
ATOM 661 C CA . TYR A 1 80 ? -16.960 -2.100 11.084 1.00 95.25 80 TYR A CA 1
ATOM 662 C C . TYR A 1 80 ? -15.939 -2.196 9.949 1.00 95.25 80 TYR A C 1
ATOM 664 O O . TYR A 1 80 ? -14.730 -2.131 10.178 1.00 95.25 80 TYR A O 1
ATOM 672 N N . PHE A 1 81 ? -16.418 -2.312 8.712 1.00 92.69 81 PHE A N 1
ATOM 673 C CA . PHE A 1 81 ? -15.585 -2.197 7.522 1.00 92.69 81 PHE A CA 1
ATOM 674 C C . PHE A 1 81 ? -16.303 -1.415 6.421 1.00 92.69 81 PHE A C 1
ATOM 676 O O . PHE A 1 81 ? -17.380 -1.798 5.948 1.00 92.69 81 PHE A O 1
ATOM 683 N N . SER A 1 82 ? -15.657 -0.346 5.962 1.00 91.56 82 SER A N 1
ATOM 684 C CA . SER A 1 82 ? -16.124 0.479 4.853 1.00 91.56 82 SER A CA 1
ATOM 685 C C . SER A 1 82 ? -14.995 0.781 3.879 1.00 91.56 82 SER A C 1
ATOM 687 O O . SER A 1 82 ? -13.915 1.213 4.278 1.00 91.56 82 SER A O 1
ATOM 689 N N . GLU A 1 83 ? -15.266 0.565 2.597 1.00 87.88 83 GLU A N 1
ATOM 690 C CA . GLU A 1 83 ? -14.404 0.964 1.492 1.00 87.88 83 GLU A CA 1
ATOM 691 C C . GLU A 1 83 ? -15.304 1.411 0.343 1.00 87.88 83 GLU A C 1
ATOM 693 O O . GLU A 1 83 ? -16.020 0.590 -0.234 1.00 87.88 83 GLU A O 1
ATOM 698 N N . GLU A 1 84 ? -15.306 2.707 0.029 1.00 84.56 84 GLU A N 1
ATOM 699 C CA . GLU A 1 84 ? -16.284 3.263 -0.910 1.00 84.56 84 GLU A CA 1
ATOM 700 C C . GLU A 1 84 ? -16.004 2.948 -2.376 1.00 84.56 84 GLU A C 1
ATOM 702 O O . GLU A 1 84 ? -16.794 3.327 -3.232 1.00 84.56 84 GLU A O 1
ATOM 707 N N . TRP A 1 85 ? -14.910 2.263 -2.712 1.00 79.19 85 TRP A N 1
ATOM 708 C CA . TRP A 1 85 ? -14.569 1.945 -4.098 1.00 79.19 85 TRP A CA 1
ATOM 709 C C . TRP A 1 85 ? -15.113 0.583 -4.542 1.00 79.19 85 TRP A C 1
ATOM 711 O O . TRP A 1 85 ? -14.944 -0.428 -3.856 1.00 79.19 85 TRP A O 1
ATOM 721 N N . ARG A 1 86 ? -15.750 0.538 -5.722 1.00 74.75 86 ARG A N 1
ATOM 722 C CA . ARG A 1 86 ? -16.296 -0.694 -6.318 1.00 74.75 86 ARG A CA 1
ATOM 723 C C . ARG A 1 86 ? -15.215 -1.764 -6.475 1.00 74.75 86 ARG A C 1
ATOM 725 O O . ARG A 1 86 ? -15.381 -2.882 -5.972 1.00 74.75 86 ARG A O 1
ATOM 732 N N . GLU A 1 87 ? -14.104 -1.399 -7.112 1.00 71.75 87 GLU A N 1
ATOM 733 C CA . GLU A 1 87 ? -12.885 -2.202 -7.270 1.00 71.75 87 GLU A CA 1
ATOM 734 C C . GLU A 1 87 ? -11.973 -2.109 -6.033 1.00 71.75 87 GLU A C 1
ATOM 736 O O . GLU A 1 87 ? -10.757 -1.984 -6.134 1.00 71.75 87 GLU A O 1
ATOM 741 N N . SER A 1 88 ? -12.602 -2.171 -4.859 1.00 70.69 88 SER A N 1
ATOM 742 C CA . SER A 1 88 ? -12.015 -2.226 -3.518 1.00 70.69 88 SER A CA 1
ATOM 743 C C . SER A 1 88 ? -10.798 -3.166 -3.414 1.00 70.69 88 SER A C 1
ATOM 745 O O . SER A 1 88 ? -10.678 -4.133 -4.170 1.00 70.69 88 SER A O 1
ATOM 747 N N . ALA A 1 89 ? -9.922 -2.938 -2.429 1.00 69.38 89 ALA A N 1
ATOM 748 C CA . ALA A 1 89 ? -8.677 -3.687 -2.216 1.00 69.38 89 ALA A CA 1
ATOM 749 C C . ALA A 1 89 ? -8.853 -5.220 -2.208 1.00 69.38 89 ALA A C 1
ATOM 751 O O . ALA A 1 89 ? -7.973 -5.949 -2.665 1.00 69.38 89 ALA A O 1
ATOM 752 N N . PHE A 1 90 ? -10.000 -5.719 -1.737 1.00 73.75 90 PHE A N 1
ATOM 753 C CA . PHE A 1 90 ? -10.303 -7.156 -1.697 1.00 73.75 90 PHE A CA 1
ATOM 754 C C . PHE A 1 90 ? -11.001 -7.689 -2.952 1.00 73.75 90 PHE A C 1
ATOM 756 O O . PHE A 1 90 ? -11.075 -8.901 -3.136 1.00 73.75 90 PHE A O 1
ATOM 763 N N . TYR A 1 91 ? -11.513 -6.813 -3.815 1.00 69.25 91 TYR A N 1
ATOM 764 C CA . TYR A 1 91 ? -12.318 -7.170 -4.989 1.00 69.25 91 TYR A CA 1
ATOM 765 C C . TYR A 1 91 ? -11.664 -6.768 -6.315 1.00 69.25 91 TYR A C 1
ATOM 767 O O . TYR A 1 91 ? -12.173 -7.099 -7.386 1.00 69.25 91 TYR A O 1
ATOM 775 N N . ASN A 1 92 ? -10.525 -6.077 -6.272 1.00 65.56 92 ASN A N 1
ATOM 776 C CA . ASN A 1 92 ? -9.717 -5.818 -7.449 1.00 65.56 92 ASN A CA 1
ATOM 777 C C . ASN A 1 92 ? -9.038 -7.117 -7.901 1.00 65.56 92 ASN A C 1
ATOM 779 O O . ASN A 1 92 ? -8.062 -7.560 -7.297 1.00 65.56 92 ASN A O 1
ATOM 783 N N . LEU A 1 93 ? -9.569 -7.717 -8.970 1.00 59.69 93 LEU A N 1
ATOM 784 C CA . LEU A 1 93 ? -9.054 -8.943 -9.600 1.00 59.69 93 LEU A CA 1
ATOM 785 C C . LEU A 1 93 ? -9.136 -10.191 -8.705 1.00 59.69 93 LEU A C 1
ATOM 787 O O . LEU A 1 93 ? -8.366 -11.146 -8.841 1.00 59.69 93 LEU A O 1
ATOM 791 N N . LYS A 1 94 ? -10.042 -10.143 -7.727 1.00 66.88 94 LYS A N 1
ATOM 792 C CA . LYS A 1 94 ? -10.266 -11.165 -6.708 1.00 66.88 94 LYS A CA 1
ATOM 793 C C . LYS A 1 94 ? -11.763 -11.240 -6.424 1.00 66.88 94 LYS A C 1
ATOM 795 O O . LYS A 1 94 ? -12.471 -10.242 -6.513 1.00 66.88 94 LYS A O 1
ATOM 800 N N . ASN A 1 95 ? -12.240 -12.405 -5.993 1.00 65.62 95 ASN A N 1
ATOM 801 C CA . ASN A 1 95 ? -13.660 -12.599 -5.665 1.00 65.62 95 ASN A CA 1
ATOM 802 C C . ASN A 1 95 ? -14.060 -12.031 -4.283 1.00 65.62 95 ASN A C 1
ATOM 804 O O . ASN A 1 95 ? -15.204 -12.212 -3.874 1.00 65.62 95 ASN A O 1
ATOM 808 N N . GLY A 1 96 ? -13.137 -11.375 -3.565 1.00 76.00 96 GLY A N 1
ATOM 809 C CA . GLY A 1 96 ? -13.370 -10.775 -2.249 1.00 76.00 96 GLY A CA 1
ATOM 810 C C . GLY A 1 96 ? -13.961 -11.716 -1.198 1.00 76.00 96 GLY A C 1
ATOM 811 O O . GLY A 1 96 ? -13.670 -12.916 -1.192 1.00 76.00 96 GLY A O 1
ATOM 812 N N . PHE A 1 97 ? -14.754 -11.144 -0.290 1.00 78.69 97 PHE A N 1
ATOM 813 C CA . PHE A 1 97 ? -15.498 -11.867 0.741 1.00 78.69 97 PHE A CA 1
ATOM 814 C C . PHE A 1 97 ? -16.899 -12.224 0.225 1.00 78.69 97 PHE A C 1
ATOM 816 O O . PHE A 1 97 ? -17.594 -11.374 -0.332 1.00 78.69 97 PHE A O 1
ATOM 823 N N . ARG A 1 98 ? -17.349 -13.467 0.414 1.00 76.31 98 ARG A N 1
ATOM 824 C CA . ARG A 1 98 ? -18.739 -13.861 0.122 1.00 76.31 98 ARG A CA 1
ATOM 825 C C . ARG A 1 98 ? -19.644 -13.662 1.322 1.00 76.31 98 ARG A C 1
ATOM 827 O O . ARG A 1 98 ? -20.820 -13.361 1.144 1.00 76.31 98 ARG A O 1
ATOM 834 N N . GLN A 1 99 ? -19.110 -13.859 2.522 1.00 80.62 99 GLN A N 1
ATOM 835 C CA . GLN A 1 99 ? -19.815 -13.566 3.762 1.00 80.62 99 GLN A CA 1
ATOM 836 C C . GLN A 1 99 ? -19.365 -12.200 4.267 1.00 80.62 99 GLN A C 1
ATOM 838 O O . GLN A 1 99 ? -18.196 -11.847 4.131 1.00 80.62 99 GLN A O 1
ATOM 843 N N . ALA A 1 100 ? -20.285 -11.418 4.834 1.00 87.00 100 ALA A N 1
ATOM 844 C CA . ALA A 1 100 ? -19.923 -10.137 5.428 1.00 87.00 100 ALA A CA 1
ATOM 845 C C . ALA A 1 100 ? -18.834 -10.372 6.497 1.00 87.00 100 ALA A C 1
ATOM 847 O O . ALA A 1 100 ? -19.070 -11.130 7.438 1.00 87.00 100 ALA A O 1
ATOM 848 N N . PRO A 1 101 ? -17.628 -9.789 6.349 1.00 88.06 101 PRO A N 1
ATOM 849 C CA . PRO A 1 101 ? -16.515 -10.069 7.252 1.00 88.06 101 PRO A CA 1
ATOM 850 C C . PRO A 1 101 ? -16.591 -9.263 8.558 1.00 88.06 101 PRO A C 1
ATOM 852 O O . PRO A 1 101 ? -15.734 -9.443 9.422 1.00 88.06 101 PRO A O 1
ATOM 855 N N . THR A 1 102 ? -17.579 -8.369 8.672 1.00 93.38 102 THR A N 1
ATOM 856 C CA . THR A 1 102 ? -17.843 -7.481 9.808 1.00 93.38 102 THR A CA 1
ATOM 857 C C . THR A 1 102 ? -19.346 -7.283 10.005 1.00 93.38 102 THR A C 1
ATOM 859 O O . THR A 1 102 ? -20.112 -7.447 9.054 1.00 93.38 102 THR A O 1
ATOM 862 N N . ASP A 1 103 ? -19.754 -6.863 11.204 1.00 93.94 103 ASP A N 1
ATOM 863 C CA . ASP A 1 103 ? -21.158 -6.591 11.553 1.00 93.94 103 ASP A CA 1
ATOM 864 C C . ASP A 1 103 ? -21.723 -5.426 10.726 1.00 93.94 103 ASP A C 1
ATOM 866 O O . ASP A 1 103 ? -22.774 -5.536 10.096 1.00 93.94 103 ASP A O 1
ATOM 870 N N . TYR A 1 104 ? -20.969 -4.326 10.646 1.00 94.56 104 TYR A N 1
ATOM 871 C CA . TYR A 1 104 ? -21.257 -3.190 9.774 1.00 94.56 104 TYR A CA 1
ATOM 872 C C . TYR A 1 104 ? -20.385 -3.268 8.524 1.00 94.56 104 TYR A C 1
ATOM 874 O O . TYR A 1 104 ? -19.265 -2.756 8.494 1.00 94.56 104 TYR A O 1
ATOM 882 N N . TYR A 1 105 ? -20.885 -3.945 7.489 1.00 92.50 105 TYR A N 1
ATOM 883 C CA . TYR A 1 105 ? -20.190 -4.103 6.211 1.00 92.50 105 TYR A CA 1
ATOM 884 C C . TYR A 1 105 ? -20.823 -3.249 5.103 1.00 92.50 105 TYR A C 1
ATOM 886 O O . TYR A 1 105 ? -21.800 -3.646 4.466 1.00 92.50 105 TYR A O 1
ATOM 894 N N . LEU A 1 106 ? -20.248 -2.073 4.827 1.00 91.81 106 LEU A N 1
ATOM 895 C CA . LEU A 1 106 ? -20.874 -1.069 3.949 1.00 91.81 106 LEU A CA 1
ATOM 896 C C . LEU A 1 106 ? -20.734 -1.335 2.442 1.00 91.81 106 LEU A C 1
ATOM 898 O O . LEU A 1 106 ? -21.168 -0.523 1.628 1.00 91.81 106 LEU A O 1
ATOM 902 N N . ARG A 1 107 ? -20.181 -2.479 2.020 1.00 87.38 107 ARG A N 1
ATOM 903 C CA . ARG A 1 107 ? -19.994 -2.774 0.589 1.00 87.38 107 ARG A CA 1
ATOM 904 C C . ARG A 1 107 ? -21.296 -2.705 -0.210 1.00 87.38 107 ARG A C 1
ATOM 906 O O . ARG A 1 107 ? -21.298 -2.115 -1.284 1.00 87.38 107 ARG A O 1
ATOM 913 N N . GLN A 1 108 ? -22.387 -3.288 0.291 1.00 86.00 108 GLN A N 1
ATOM 914 C CA . GLN A 1 108 ? -23.662 -3.279 -0.441 1.00 86.00 108 GLN A CA 1
ATOM 915 C C . GLN A 1 108 ? -24.241 -1.868 -0.572 1.00 86.00 108 GLN A C 1
ATOM 917 O O . GLN A 1 108 ? -24.743 -1.509 -1.636 1.00 86.00 108 GLN A O 1
ATOM 922 N N . TYR A 1 109 ? -24.092 -1.046 0.471 1.00 88.62 109 TYR A N 1
ATOM 923 C CA . TYR A 1 109 ? -24.437 0.371 0.422 1.00 88.62 109 TYR A CA 1
ATOM 924 C C . TYR A 1 109 ? -23.673 1.071 -0.711 1.00 88.62 109 TYR A C 1
ATOM 926 O O . TYR A 1 109 ? -24.298 1.625 -1.613 1.00 88.62 109 TYR A O 1
ATOM 934 N N . TRP A 1 110 ? -22.344 0.945 -0.754 1.00 86.12 110 TRP A N 1
ATOM 935 C CA . TRP A 1 110 ? -21.531 1.568 -1.802 1.00 86.12 110 TRP A CA 1
ATOM 936 C C . TRP A 1 110 ? -21.868 1.065 -3.206 1.00 86.12 110 TRP A C 1
ATOM 938 O O . TRP A 1 110 ? -22.033 1.874 -4.115 1.00 86.12 110 TRP A O 1
ATOM 948 N N . LEU A 1 111 ? -22.035 -0.249 -3.393 1.00 81.06 111 LEU A N 1
ATOM 949 C CA . LEU A 1 111 ? -22.429 -0.824 -4.684 1.00 81.06 111 LEU A CA 1
ATOM 950 C C . LEU A 1 111 ? -23.774 -0.269 -5.173 1.00 81.06 111 LEU A C 1
ATOM 952 O O . LEU A 1 111 ? -23.888 0.068 -6.349 1.00 81.06 111 LEU A O 1
ATOM 956 N N . SER A 1 112 ? -24.758 -0.099 -4.284 1.00 81.81 112 SER A N 1
ATOM 957 C CA . SER A 1 112 ? -26.050 0.493 -4.654 1.00 81.81 112 SER A CA 1
ATOM 958 C C . SER A 1 112 ? -25.919 1.939 -5.155 1.00 81.81 112 SER A C 1
ATOM 960 O O . SER A 1 112 ? -26.605 2.331 -6.102 1.00 81.81 112 SER A O 1
ATOM 962 N N . LEU A 1 113 ? -24.983 2.717 -4.596 1.00 81.06 113 LEU A N 1
ATOM 963 C CA . LEU A 1 113 ? -24.679 4.059 -5.091 1.00 81.06 113 LEU A CA 1
ATOM 964 C C . LEU A 1 113 ? -24.049 3.996 -6.489 1.00 81.06 113 LEU A C 1
ATOM 966 O O . LEU A 1 113 ? -24.461 4.741 -7.370 1.00 81.06 113 LEU A O 1
ATOM 970 N N . TYR A 1 114 ? -23.112 3.076 -6.746 1.00 74.75 114 TYR A N 1
ATOM 971 C CA . TYR A 1 114 ? -22.525 2.921 -8.088 1.00 74.75 114 TYR A CA 1
ATOM 972 C C . TYR A 1 114 ? -23.535 2.530 -9.163 1.00 74.75 114 TYR A C 1
ATOM 974 O O . TYR A 1 114 ? -23.412 2.999 -10.293 1.00 74.75 114 TYR A O 1
ATOM 982 N N . GLU A 1 115 ? -24.516 1.694 -8.829 1.00 71.69 115 GLU A N 1
ATOM 983 C CA . GLU A 1 115 ? -25.545 1.255 -9.780 1.00 71.69 115 GLU A CA 1
ATOM 984 C C . GLU A 1 115 ? -26.633 2.321 -10.026 1.00 71.69 115 GLU A C 1
ATOM 986 O O . GLU A 1 115 ? -27.296 2.293 -11.061 1.00 71.69 115 GLU A O 1
ATOM 991 N N . THR A 1 116 ? -26.808 3.283 -9.110 1.00 69.81 116 THR A N 1
ATOM 992 C CA . THR A 1 116 ? -27.791 4.381 -9.235 1.00 69.81 116 THR A CA 1
ATOM 993 C C . THR A 1 116 ? -27.188 5.693 -9.740 1.00 69.81 116 THR A C 1
ATOM 995 O O . THR A 1 116 ? -27.907 6.545 -10.262 1.00 69.81 116 THR A O 1
ATOM 998 N N . MET A 1 117 ? -25.871 5.870 -9.630 1.00 61.94 117 MET A N 1
ATOM 999 C CA . MET A 1 117 ? -25.162 6.971 -10.273 1.00 61.94 117 MET A CA 1
ATOM 1000 C C . MET A 1 117 ? -25.210 6.817 -11.803 1.00 61.94 117 MET A C 1
ATOM 1002 O O . MET A 1 117 ? -25.049 5.719 -12.335 1.00 61.94 117 MET A O 1
ATOM 1006 N N . SER A 1 118 ? -25.274 7.935 -12.538 1.00 53.62 118 SER A N 1
ATOM 1007 C CA . SER A 1 118 ? -24.842 8.014 -13.951 1.00 53.62 118 SER A CA 1
ATOM 1008 C C . SER A 1 118 ? -23.317 7.853 -14.057 1.00 53.62 118 SER A C 1
ATOM 1010 O O . SER A 1 118 ? -22.624 8.653 -14.688 1.00 53.62 118 SER A O 1
ATOM 1012 N N . TYR A 1 119 ? -22.774 6.864 -13.351 1.00 53.22 119 TYR A N 1
ATOM 1013 C CA . TYR A 1 119 ? -21.370 6.532 -13.325 1.00 53.22 119 TYR A CA 1
ATOM 1014 C C . TYR A 1 119 ? -20.973 6.112 -14.733 1.00 53.22 119 TYR A C 1
ATOM 1016 O O . TYR A 1 119 ? -21.644 5.292 -15.369 1.00 53.22 119 TYR A O 1
ATOM 1024 N N . ASN A 1 120 ? -19.888 6.689 -15.244 1.00 49.66 120 ASN A N 1
ATOM 1025 C CA . ASN A 1 120 ? -19.359 6.285 -16.535 1.00 49.66 120 ASN A CA 1
ATOM 1026 C C . ASN A 1 120 ? -19.013 4.794 -16.460 1.00 49.66 120 ASN A C 1
ATOM 1028 O O . ASN A 1 120 ? -18.059 4.411 -15.794 1.00 49.66 120 ASN A O 1
ATOM 1032 N N . LYS A 1 121 ? -19.767 3.949 -17.174 1.00 49.34 121 LYS A N 1
ATOM 1033 C CA . LYS A 1 121 ? -19.562 2.488 -17.264 1.00 49.34 121 LYS A CA 1
ATOM 1034 C C . LYS A 1 121 ? -18.225 2.085 -17.916 1.00 49.34 121 LYS A C 1
ATOM 1036 O O . LYS A 1 121 ? -18.023 0.914 -18.230 1.00 49.34 121 LYS A O 1
ATOM 1041 N N . PHE A 1 122 ? -17.320 3.030 -18.166 1.00 44.31 122 PHE A N 1
ATOM 1042 C CA . PHE A 1 122 ? -16.022 2.755 -18.762 1.00 44.31 122 PHE A CA 1
ATOM 1043 C C . PHE A 1 122 ? -15.072 2.190 -17.708 1.00 44.31 122 PHE A C 1
ATOM 1045 O O . PHE A 1 122 ? -14.726 2.846 -16.730 1.00 44.31 122 PHE A O 1
ATOM 1052 N N . SER A 1 123 ? -14.634 0.955 -17.936 1.00 44.56 123 SER A N 1
ATOM 1053 C CA . SER A 1 123 ? -13.643 0.275 -17.111 1.00 44.56 123 SER A CA 1
ATOM 1054 C C . SER A 1 123 ? -12.320 1.050 -17.072 1.00 44.56 123 SER A C 1
ATOM 1056 O O . SER A 1 123 ? -11.744 1.302 -18.132 1.00 44.56 123 SER A O 1
ATOM 1058 N N . GLY A 1 124 ? -11.790 1.317 -15.875 1.00 48.53 124 GLY A N 1
ATOM 1059 C CA . GLY A 1 124 ? -10.376 1.668 -15.685 1.00 48.53 124 GLY A CA 1
ATOM 1060 C C . GLY A 1 124 ? -10.049 3.119 -15.332 1.00 48.53 124 GLY A C 1
ATOM 1061 O O . GLY A 1 124 ? -8.866 3.424 -15.245 1.00 48.53 124 GLY A O 1
ATOM 1062 N N . ASN A 1 125 ? -11.040 3.978 -15.090 1.00 46.88 125 ASN A N 1
ATOM 1063 C CA . ASN A 1 125 ? -10.825 5.263 -14.419 1.00 46.88 125 ASN A CA 1
ATOM 1064 C C . ASN A 1 125 ? -11.529 5.238 -13.063 1.00 46.88 125 ASN A C 1
ATOM 1066 O O . ASN A 1 125 ? -12.688 4.819 -12.996 1.00 46.88 125 ASN A O 1
ATOM 1070 N N . SER A 1 126 ? -10.864 5.720 -12.004 1.00 52.56 126 SER A N 1
ATOM 1071 C CA . SER A 1 126 ? -11.601 6.140 -10.812 1.00 52.56 126 SER A CA 1
ATOM 1072 C C 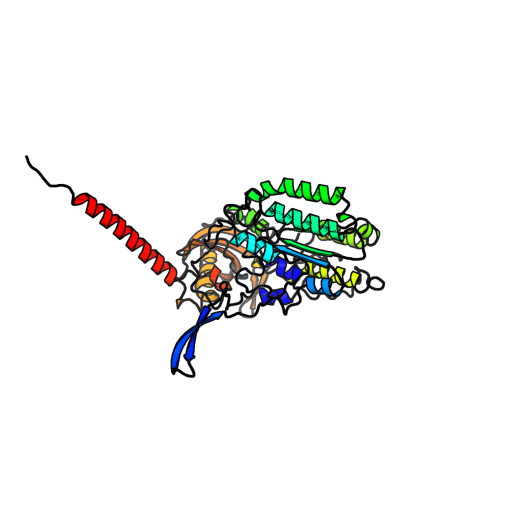. SER A 1 126 ? -12.616 7.209 -11.213 1.00 52.56 126 SER A C 1
ATOM 1074 O O . SER A 1 126 ? -12.500 7.867 -12.252 1.00 52.56 126 SER A O 1
ATOM 1076 N N . ASN A 1 127 ? -13.662 7.338 -10.408 1.00 54.31 127 ASN A N 1
ATOM 1077 C CA . ASN A 1 127 ? -14.802 8.180 -10.711 1.00 54.31 127 ASN A CA 1
ATOM 1078 C C . ASN A 1 127 ? -14.355 9.596 -11.151 1.00 54.31 127 ASN A C 1
ATOM 1080 O O . ASN A 1 127 ? -13.806 10.341 -10.328 1.00 54.31 127 ASN A O 1
ATOM 1084 N N . PRO A 1 128 ? -14.603 10.022 -12.408 1.00 53.88 128 PRO A N 1
ATOM 1085 C CA . PRO A 1 128 ? -14.333 11.402 -12.797 1.00 53.88 128 PRO A CA 1
ATOM 1086 C C . PRO A 1 128 ? -15.253 12.390 -12.057 1.00 53.88 128 PRO A C 1
ATOM 1088 O O . PRO A 1 128 ? -14.987 13.588 -12.081 1.00 53.88 128 PRO A O 1
ATOM 1091 N N . LYS A 1 129 ? -16.324 11.911 -11.399 1.00 62.09 129 LYS A N 1
ATOM 1092 C CA . LYS A 1 129 ? -17.280 12.718 -10.628 1.00 62.09 129 LYS A CA 1
ATOM 1093 C C . LYS A 1 129 ? -17.583 12.084 -9.267 1.00 62.09 129 LYS A C 1
ATOM 1095 O O . LYS A 1 129 ? -18.529 11.305 -9.168 1.00 62.09 129 LYS A O 1
ATOM 1100 N N . PRO A 1 130 ? -16.835 12.415 -8.210 1.00 71.81 130 PRO A N 1
ATOM 1101 C CA . PRO A 1 130 ? -16.937 11.752 -6.912 1.00 71.81 130 PRO A CA 1
ATOM 1102 C C . PRO A 1 130 ? -18.162 12.138 -6.075 1.00 71.81 130 PRO A C 1
ATOM 1104 O O . PRO A 1 130 ? -18.073 12.254 -4.858 1.00 71.81 130 PRO A O 1
ATOM 1107 N N . CYS A 1 131 ? -19.315 12.339 -6.706 1.00 76.62 131 CYS A N 1
ATOM 1108 C CA . CYS A 1 131 ? -20.528 12.778 -6.036 1.00 76.62 131 CYS A CA 1
ATOM 1109 C C . CYS A 1 131 ? -21.634 11.737 -6.167 1.00 76.62 131 CYS A C 1
ATOM 1111 O O . CYS A 1 131 ? -21.901 11.237 -7.260 1.00 76.62 131 CYS A O 1
ATOM 1113 N 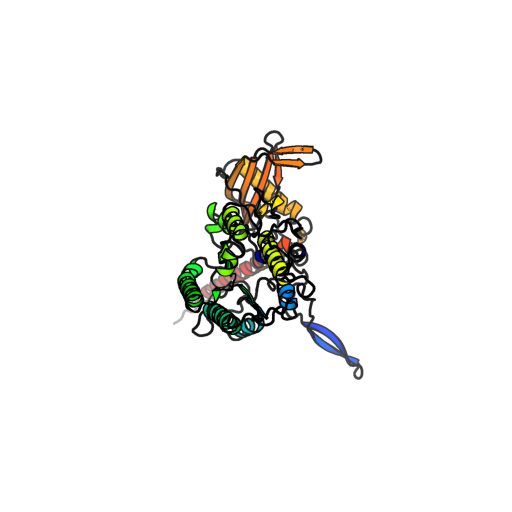N . TYR A 1 132 ? -22.344 11.508 -5.070 1.00 79.06 132 TYR A N 1
ATOM 1114 C CA . TYR A 1 132 ? -23.695 10.979 -5.094 1.00 79.06 132 TYR A CA 1
ATOM 1115 C C . TYR A 1 132 ? -24.671 12.151 -4.941 1.00 79.06 132 TYR A C 1
ATOM 1117 O O . TYR A 1 132 ? -24.670 12.844 -3.922 1.00 79.06 132 TYR A O 1
ATOM 1125 N N . LEU A 1 133 ? -25.475 12.404 -5.979 1.00 81.06 133 LEU A N 1
ATOM 1126 C CA . LEU A 1 133 ? -26.297 13.614 -6.104 1.00 81.06 133 LEU A CA 1
ATOM 1127 C C . LEU A 1 133 ? -25.446 14.886 -5.914 1.00 81.06 133 LEU A C 1
ATOM 1129 O O . LEU A 1 133 ? -24.552 15.157 -6.713 1.00 81.06 133 LEU A O 1
ATOM 1133 N N . ASN A 1 134 ? -25.714 15.661 -4.865 1.00 83.25 134 ASN A N 1
ATOM 1134 C CA . ASN A 1 134 ? -25.023 16.902 -4.524 1.00 83.25 134 ASN A CA 1
ATOM 1135 C C . ASN A 1 134 ? -23.957 16.732 -3.425 1.00 83.25 134 ASN A C 1
ATOM 1137 O O . ASN A 1 134 ? -23.468 17.735 -2.913 1.00 83.25 134 ASN A O 1
ATOM 1141 N N . LYS A 1 135 ? -23.606 15.497 -3.041 1.00 85.25 135 LYS A N 1
ATOM 1142 C CA . LYS A 1 135 ? -22.674 15.217 -1.941 1.00 85.25 135 LYS A CA 1
ATOM 1143 C C . LYS A 1 135 ? -21.483 14.390 -2.410 1.00 85.25 135 LYS A C 1
ATOM 1145 O O . LYS A 1 135 ? -21.661 13.385 -3.094 1.00 85.25 135 LYS A O 1
ATOM 1150 N N . LEU A 1 136 ? -20.274 14.797 -2.023 1.00 85.69 136 LEU A N 1
ATOM 1151 C CA . LEU A 1 136 ? -19.059 14.024 -2.289 1.00 85.69 136 LEU A CA 1
ATOM 1152 C C . LEU A 1 136 ? -19.073 12.702 -1.502 1.00 85.69 136 LEU A C 1
ATOM 1154 O O . LEU A 1 136 ? -19.556 12.653 -0.368 1.00 85.69 136 LEU A O 1
ATOM 1158 N N . LEU A 1 137 ? -18.564 11.625 -2.107 1.00 86.00 137 LEU A N 1
ATOM 1159 C CA . LEU A 1 137 ? -18.606 10.280 -1.522 1.00 86.00 137 LEU A CA 1
ATOM 1160 C C . LEU A 1 137 ? -17.839 10.194 -0.196 1.00 86.00 137 LEU A C 1
ATOM 1162 O O . LEU A 1 137 ? -18.299 9.502 0.711 1.00 86.00 137 LEU A O 1
ATOM 1166 N N . HIS A 1 138 ? -16.725 10.921 -0.042 1.00 88.88 138 HIS A N 1
ATOM 1167 C CA . HIS A 1 138 ? -15.956 10.907 1.206 1.00 88.88 138 HIS A CA 1
ATOM 1168 C C . HIS A 1 138 ? -16.780 11.408 2.392 1.00 88.88 138 HIS A C 1
ATOM 1170 O O . HIS A 1 138 ? -16.716 10.794 3.449 1.00 88.88 138 HIS A O 1
ATOM 1176 N N . TYR A 1 139 ? -17.626 12.433 2.225 1.00 91.31 139 TYR A N 1
ATOM 1177 C CA . TYR A 1 139 ? -18.506 12.885 3.307 1.00 91.31 139 TYR A CA 1
ATOM 1178 C C . TYR A 1 139 ? -19.465 11.785 3.767 1.00 91.31 139 TYR A C 1
ATOM 1180 O O . TYR A 1 139 ? -19.754 11.685 4.952 1.00 91.31 139 TYR A O 1
ATOM 1188 N N . LEU A 1 140 ? -19.951 10.937 2.855 1.00 92.00 140 LEU A N 1
ATOM 1189 C CA . LEU A 1 140 ? -20.765 9.782 3.240 1.00 92.00 140 LEU A CA 1
ATOM 1190 C C . LEU A 1 140 ? -19.938 8.775 4.056 1.00 92.00 140 LEU A C 1
ATOM 1192 O O . LEU A 1 140 ? -20.444 8.239 5.038 1.00 92.00 140 LEU A O 1
ATOM 1196 N N . SER A 1 141 ? -18.674 8.535 3.686 1.00 91.88 141 SER A N 1
ATOM 1197 C CA . SER A 1 141 ? -17.765 7.665 4.449 1.00 91.88 141 SER A CA 1
ATOM 1198 C C . SER A 1 141 ? -17.497 8.218 5.851 1.00 91.88 141 SER A C 1
ATOM 1200 O O . SER A 1 141 ? -17.575 7.465 6.824 1.00 91.88 141 SER A O 1
ATOM 1202 N N . LEU A 1 142 ? -17.226 9.524 5.960 1.00 93.88 142 LEU A N 1
ATOM 1203 C CA . LEU A 1 142 ? -16.961 10.196 7.233 1.00 93.88 142 LEU A CA 1
ATOM 1204 C C . LEU A 1 142 ? -18.187 10.169 8.157 1.00 93.88 142 LEU A C 1
ATOM 1206 O O . LEU A 1 142 ? -18.049 9.809 9.325 1.00 93.88 142 LEU A O 1
ATOM 1210 N N . ASP A 1 143 ? -19.384 10.451 7.633 1.00 93.56 143 ASP A N 1
ATOM 1211 C CA . ASP A 1 143 ? -20.632 10.416 8.408 1.00 93.56 143 ASP A CA 1
ATOM 1212 C C . ASP A 1 143 ? -20.935 9.017 8.963 1.00 93.56 143 ASP A C 1
ATOM 1214 O O . ASP A 1 143 ? -21.373 8.878 10.110 1.00 93.56 143 ASP A O 1
ATOM 1218 N N . TRP A 1 144 ? -20.700 7.968 8.165 1.00 94.94 144 TRP A N 1
ATOM 1219 C CA . TRP A 1 144 ? -20.861 6.583 8.612 1.00 94.94 144 TRP A CA 1
ATOM 1220 C C . TRP A 1 144 ? -19.901 6.239 9.749 1.00 94.94 144 TRP A C 1
ATOM 1222 O O . TRP A 1 144 ? -20.323 5.634 10.736 1.00 94.94 144 TRP A O 1
ATOM 1232 N N . LEU A 1 145 ? -18.632 6.647 9.634 1.00 93.94 145 LEU A N 1
ATOM 1233 C CA . LEU A 1 145 ? -17.636 6.428 10.679 1.00 93.94 145 LEU A CA 1
ATOM 1234 C C . LEU A 1 145 ? -18.007 7.174 11.966 1.00 93.94 145 LEU A C 1
ATOM 1236 O O . LEU A 1 145 ? -18.006 6.574 13.039 1.00 93.94 145 LEU A O 1
ATOM 1240 N N . GLU A 1 146 ? -18.353 8.459 11.869 1.00 93.00 146 GLU A N 1
ATOM 1241 C CA . GLU A 1 146 ? -18.735 9.263 13.031 1.00 93.00 146 GLU A CA 1
ATOM 1242 C C . GLU A 1 146 ? -19.982 8.693 13.717 1.00 93.00 146 GLU A C 1
ATOM 1244 O O . GLU A 1 146 ? -20.011 8.569 14.943 1.00 93.00 146 GLU A O 1
ATOM 1249 N N . SER A 1 147 ? -20.987 8.280 12.939 1.00 92.25 147 SER A N 1
ATOM 1250 C CA . SER A 1 147 ? -22.209 7.662 13.463 1.00 92.25 147 SER A CA 1
ATOM 1251 C C . SER A 1 147 ? -21.915 6.346 14.179 1.00 92.25 147 SER A C 1
ATOM 1253 O O . SER A 1 147 ? -22.391 6.144 15.296 1.00 92.25 147 SER A O 1
ATOM 1255 N N . PHE A 1 148 ? -21.099 5.477 13.573 1.00 92.94 148 PHE A N 1
ATOM 1256 C CA . PHE A 1 148 ? -20.682 4.211 14.175 1.00 92.94 148 PHE A CA 1
ATOM 1257 C C . PHE A 1 148 ? -19.985 4.438 15.521 1.00 92.94 148 PHE A C 1
ATOM 1259 O O . PHE A 1 148 ? -20.400 3.877 16.536 1.00 92.94 148 PHE A O 1
ATOM 1266 N N . ILE A 1 149 ? -18.983 5.323 15.562 1.00 91.00 149 ILE A N 1
ATOM 1267 C CA . ILE A 1 149 ? -18.263 5.626 16.803 1.00 91.00 149 ILE A CA 1
ATOM 1268 C C . ILE A 1 149 ? -19.229 6.219 17.838 1.00 91.00 149 ILE A C 1
ATOM 1270 O O . ILE A 1 149 ? -19.264 5.764 18.975 1.00 91.00 149 ILE A O 1
ATOM 1274 N N . ASN A 1 150 ? -20.067 7.186 17.464 1.00 89.56 150 ASN A N 1
ATOM 1275 C CA . ASN A 1 150 ? -20.976 7.856 18.396 1.00 89.56 150 ASN A CA 1
ATOM 1276 C C . ASN A 1 150 ? -22.045 6.926 19.005 1.00 89.56 150 ASN A C 1
ATOM 1278 O O . ASN A 1 150 ? -22.458 7.126 20.149 1.00 89.56 150 ASN A O 1
ATOM 1282 N N . ILE A 1 151 ? -22.509 5.917 18.260 1.00 88.50 151 ILE A N 1
ATOM 1283 C CA . ILE A 1 151 ? -23.463 4.917 18.763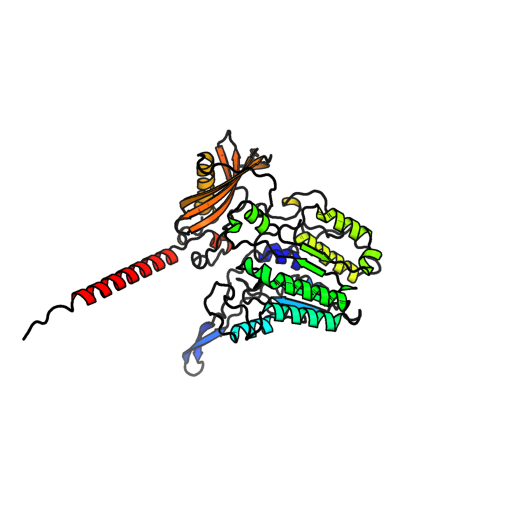 1.00 88.50 151 ILE A CA 1
ATOM 1284 C C . ILE A 1 151 ? -22.796 4.024 19.812 1.00 88.50 151 ILE A C 1
ATOM 1286 O O . ILE A 1 151 ? -23.370 3.800 20.878 1.00 88.50 151 ILE A O 1
ATOM 1290 N N . HIS A 1 152 ? -21.582 3.549 19.531 1.00 85.75 152 HIS A N 1
ATOM 1291 C CA . HIS A 1 152 ? -20.931 2.511 20.327 1.00 85.75 152 HIS A CA 1
ATOM 1292 C C . HIS A 1 152 ? -19.991 3.041 21.422 1.00 85.75 152 HIS A C 1
ATOM 1294 O O . HIS A 1 152 ? -19.720 2.338 22.386 1.00 85.75 152 HIS A O 1
ATOM 1300 N N . HIS A 1 153 ? -19.556 4.302 21.353 1.00 81.69 153 HIS A N 1
ATOM 1301 C CA . HIS A 1 153 ? -18.651 4.903 22.340 1.00 81.69 153 HIS A CA 1
ATOM 1302 C C . HIS A 1 153 ? -19.291 5.124 23.725 1.00 81.69 153 HIS A C 1
ATOM 1304 O O . HIS A 1 153 ? -18.592 5.339 24.712 1.00 81.69 153 HIS A O 1
ATOM 1310 N N . LYS A 1 154 ? -20.625 5.092 23.824 1.00 73.00 154 LYS A N 1
ATOM 1311 C CA . LYS A 1 154 ? -21.360 5.479 25.042 1.00 73.00 154 LYS A CA 1
ATOM 1312 C C . LYS A 1 154 ? -21.197 4.516 26.220 1.00 73.00 154 LYS A C 1
ATOM 1314 O O . LYS A 1 154 ? -21.530 4.896 27.339 1.00 73.00 154 LYS A O 1
ATOM 1319 N N . THR A 1 155 ? -20.714 3.297 25.995 1.00 72.94 155 THR A N 1
ATOM 1320 C CA . THR A 1 155 ? -20.446 2.324 27.059 1.00 72.94 155 THR A CA 1
ATOM 1321 C C . THR A 1 155 ? -19.267 1.423 26.688 1.00 72.94 155 THR A C 1
ATOM 1323 O O . THR A 1 155 ? -19.041 1.131 25.516 1.00 72.94 155 THR A O 1
ATOM 1326 N N . SER A 1 156 ? -18.523 0.962 27.695 1.00 72.38 156 SER A N 1
ATOM 1327 C CA . SER A 1 156 ? -17.490 -0.069 27.551 1.00 72.38 156 SER A CA 1
ATOM 1328 C C . SER A 1 156 ? -18.053 -1.466 27.277 1.00 72.38 156 SER A C 1
ATOM 1330 O O . SER A 1 156 ? -17.289 -2.352 26.905 1.00 72.38 156 SER A O 1
ATOM 1332 N N . ASP A 1 157 ? -19.363 -1.668 27.448 1.00 78.00 157 ASP A N 1
ATOM 1333 C CA . ASP A 1 157 ? -20.015 -2.977 27.293 1.00 78.00 157 ASP A CA 1
ATOM 1334 C C . ASP A 1 157 ? -20.014 -3.481 25.841 1.00 78.00 157 ASP A C 1
ATOM 1336 O O . ASP A 1 157 ? -20.166 -4.677 25.600 1.00 78.00 157 ASP A O 1
ATOM 1340 N N . TYR A 1 158 ? -19.822 -2.579 24.872 1.00 80.75 158 TYR A N 1
ATOM 1341 C CA . TYR A 1 158 ? -19.805 -2.889 23.442 1.00 80.75 158 TYR A CA 1
ATOM 1342 C C . TYR A 1 158 ? -18.512 -2.373 22.799 1.00 80.75 158 TYR A C 1
ATOM 1344 O O . TYR A 1 158 ? -18.529 -1.339 22.125 1.00 80.75 158 TYR A O 1
ATOM 1352 N N . PRO A 1 159 ? -17.371 -3.057 23.004 1.00 91.12 159 PRO A N 1
ATOM 1353 C CA . PRO A 1 159 ? -16.117 -2.641 22.397 1.00 91.12 159 PRO A CA 1
ATOM 1354 C C . PRO A 1 159 ? -16.208 -2.709 20.869 1.00 91.12 159 PRO A C 1
ATOM 1356 O O . PRO A 1 159 ? -16.937 -3.526 20.306 1.00 91.12 159 PRO A O 1
ATOM 1359 N N . THR A 1 160 ? -15.457 -1.854 20.178 1.00 93.75 160 THR A N 1
ATOM 1360 C CA . THR A 1 160 ? -15.517 -1.755 18.714 1.00 93.75 160 THR A CA 1
ATOM 1361 C C . THR A 1 160 ? -14.167 -1.928 18.053 1.00 93.75 160 THR A C 1
ATOM 1363 O O . THR A 1 160 ? -13.153 -1.458 18.566 1.00 93.75 160 THR A O 1
ATOM 1366 N N . PHE A 1 161 ? -14.163 -2.531 16.866 1.00 94.56 161 PHE A N 1
ATOM 1367 C CA . PHE A 1 161 ? -13.016 -2.534 15.962 1.00 94.56 161 PHE A CA 1
ATOM 1368 C C . PHE A 1 161 ? -13.477 -2.125 14.562 1.00 94.56 161 PHE A C 1
ATOM 1370 O O . PHE A 1 161 ? -14.373 -2.749 13.998 1.00 94.56 161 PHE A O 1
ATOM 1377 N N . GLY A 1 162 ? -12.874 -1.089 13.982 1.00 93.31 162 GLY A N 1
ATOM 1378 C CA . GLY A 1 162 ? -13.333 -0.529 12.712 1.00 93.31 162 GLY A CA 1
ATOM 1379 C C . GLY A 1 162 ? -12.204 -0.199 11.747 1.00 93.31 162 GLY A C 1
ATOM 1380 O O . GLY A 1 162 ? -11.152 0.280 12.159 1.00 93.31 162 GLY A O 1
ATOM 1381 N N . ILE A 1 163 ? -12.447 -0.412 10.453 1.00 92.81 163 ILE A N 1
ATOM 1382 C CA . ILE A 1 163 ? -11.582 0.038 9.358 1.00 92.81 163 ILE A CA 1
ATOM 1383 C C . ILE A 1 163 ? -12.426 0.833 8.360 1.00 92.81 163 ILE A C 1
ATOM 1385 O O . ILE A 1 163 ? -13.431 0.345 7.843 1.00 92.81 163 ILE A O 1
ATOM 1389 N N . MET A 1 164 ? -11.983 2.047 8.050 1.00 92.62 164 MET A N 1
ATOM 1390 C CA . MET A 1 164 ? -12.496 2.848 6.942 1.00 92.62 164 MET A CA 1
ATOM 1391 C C . MET A 1 164 ? -11.355 3.097 5.959 1.00 92.62 164 MET A C 1
ATOM 1393 O O . MET A 1 164 ? -10.333 3.662 6.343 1.00 92.62 164 MET A O 1
ATOM 1397 N N . LYS A 1 165 ? -11.523 2.695 4.699 1.00 89.31 165 LYS A N 1
ATOM 1398 C CA . LYS A 1 165 ? -10.557 2.944 3.625 1.00 89.31 165 LYS A CA 1
ATOM 1399 C C . LYS A 1 165 ? -11.160 3.868 2.582 1.00 89.31 165 LYS A C 1
ATOM 1401 O O . LYS A 1 165 ? -12.126 3.488 1.932 1.00 89.31 165 LYS A O 1
ATOM 1406 N N . MET A 1 166 ? -10.525 5.023 2.392 1.00 87.44 166 MET A N 1
ATOM 1407 C CA . MET A 1 166 ? -10.870 5.981 1.346 1.00 87.44 166 MET A CA 1
ATOM 1408 C C . MET A 1 166 ? -9.898 5.860 0.168 1.00 87.44 166 MET A C 1
ATOM 1410 O O . MET A 1 166 ? -8.685 5.933 0.341 1.00 87.44 166 MET A O 1
ATOM 1414 N N . ASN A 1 167 ? -10.438 5.683 -1.029 1.00 82.69 167 ASN A N 1
ATOM 1415 C CA . ASN A 1 167 ? -9.741 5.591 -2.305 1.00 82.69 167 ASN A CA 1
ATOM 1416 C C . ASN A 1 167 ? -10.011 6.823 -3.171 1.00 82.69 167 ASN A C 1
ATOM 1418 O O . ASN A 1 167 ? -9.109 7.319 -3.837 1.00 82.69 167 ASN A O 1
ATOM 1422 N N . GLU A 1 168 ? -11.253 7.311 -3.191 1.00 80.56 168 GLU A N 1
ATOM 1423 C CA . GLU A 1 168 ? -11.691 8.308 -4.174 1.00 80.56 168 GLU A CA 1
ATOM 1424 C C . GLU A 1 168 ? -10.827 9.584 -4.164 1.00 80.56 168 GLU A C 1
ATOM 1426 O O . GLU A 1 168 ? -10.433 10.065 -5.228 1.00 80.56 168 GLU A O 1
ATOM 1431 N N . MET A 1 169 ? -10.458 10.063 -2.973 1.00 84.81 169 MET A N 1
ATOM 1432 C CA . MET A 1 169 ? -9.692 11.301 -2.791 1.00 84.81 169 MET A CA 1
ATOM 1433 C C . MET A 1 169 ? -8.176 11.164 -2.984 1.00 84.81 169 MET A C 1
ATOM 1435 O O . MET A 1 169 ? -7.482 12.175 -3.013 1.00 84.81 169 MET A O 1
ATOM 1439 N N . SER A 1 170 ? -7.632 9.948 -3.082 1.00 83.25 170 SER A N 1
ATOM 1440 C CA . SER A 1 170 ? -6.176 9.718 -3.010 1.00 83.25 170 SER A CA 1
ATOM 1441 C C . SER A 1 170 ? -5.607 8.856 -4.139 1.00 83.25 170 SER A C 1
ATOM 1443 O O . SER A 1 170 ? -4.390 8.796 -4.312 1.00 83.25 170 SER A O 1
ATOM 1445 N N . HIS A 1 171 ? -6.464 8.181 -4.908 1.00 81.88 171 HIS A N 1
ATOM 1446 C CA . HIS A 1 171 ? -6.039 7.128 -5.824 1.00 81.88 171 HIS A CA 1
ATOM 1447 C C . HIS A 1 171 ? -5.395 7.633 -7.130 1.00 81.88 171 HIS A C 1
ATOM 1449 O O . HIS A 1 171 ? -4.271 7.245 -7.465 1.00 81.88 171 HIS A O 1
ATOM 1455 N N . ASP A 1 172 ? -6.115 8.470 -7.886 1.00 77.12 172 ASP A N 1
ATOM 1456 C CA . ASP A 1 172 ? -5.696 8.909 -9.230 1.00 77.12 172 ASP A CA 1
ATOM 1457 C C . ASP A 1 172 ? -5.144 10.339 -9.266 1.00 77.12 172 ASP A C 1
ATOM 1459 O O . ASP A 1 172 ? -4.295 10.638 -10.108 1.00 77.12 172 ASP A O 1
ATOM 1463 N N . TYR A 1 173 ? -5.626 11.209 -8.374 1.00 79.06 173 TYR A N 1
ATOM 1464 C CA . TYR A 1 173 ? -5.361 12.647 -8.398 1.00 79.06 173 TYR A CA 1
ATOM 1465 C C . TYR A 1 173 ? -4.818 13.104 -7.049 1.00 79.06 173 TYR A C 1
ATOM 1467 O O . TYR A 1 173 ? -5.553 13.142 -6.062 1.00 79.06 173 TYR A O 1
ATOM 1475 N N . LEU A 1 174 ? -3.544 13.499 -7.017 1.00 81.69 174 LEU A N 1
ATOM 1476 C CA . LEU A 1 174 ? -2.901 14.028 -5.813 1.00 81.69 174 LEU A CA 1
ATOM 1477 C C . LEU A 1 174 ? -3.608 15.291 -5.311 1.00 81.69 174 LEU A C 1
ATOM 1479 O O . LEU A 1 174 ? -3.675 15.543 -4.113 1.00 81.69 174 LEU A O 1
ATOM 1483 N N . GLU A 1 175 ? -4.152 16.077 -6.236 1.00 83.38 175 GLU A N 1
ATOM 1484 C CA . GLU A 1 175 ? -4.780 17.366 -5.982 1.00 83.38 175 GLU A CA 1
ATOM 1485 C C . GLU A 1 175 ? -6.020 17.247 -5.084 1.00 83.38 175 GLU A C 1
ATOM 1487 O O . GLU A 1 175 ? -6.338 18.178 -4.347 1.00 83.38 175 GLU A O 1
ATOM 1492 N N . ARG A 1 176 ? -6.703 16.095 -5.100 1.00 85.25 176 ARG A N 1
ATOM 1493 C CA . ARG A 1 176 ? -7.894 15.854 -4.273 1.00 85.25 176 ARG A CA 1
ATOM 1494 C C . ARG A 1 176 ? -7.568 15.719 -2.786 1.00 85.25 176 ARG A C 1
ATOM 1496 O O . ARG A 1 176 ? -8.418 16.025 -1.953 1.00 85.25 176 ARG A O 1
ATOM 1503 N N . LEU A 1 177 ? -6.327 15.375 -2.433 1.00 87.56 177 LEU A N 1
ATOM 1504 C CA . LEU A 1 177 ? -5.893 15.385 -1.035 1.00 87.56 177 LEU A CA 1
ATOM 1505 C C . LEU A 1 177 ? -5.946 16.794 -0.426 1.00 87.56 177 LEU A C 1
ATOM 1507 O O . LEU A 1 177 ? -6.225 16.923 0.761 1.00 87.56 177 LEU A O 1
ATOM 1511 N N . PHE A 1 178 ? -5.764 17.851 -1.228 1.00 87.06 178 PHE A N 1
ATOM 1512 C CA . PHE A 1 178 ? -5.937 19.226 -0.747 1.00 87.06 178 PHE A CA 1
ATOM 1513 C C . PHE A 1 178 ? -7.402 19.560 -0.438 1.00 87.06 178 PHE A C 1
ATOM 1515 O O . PHE A 1 178 ? -7.660 20.453 0.362 1.00 87.06 178 PHE A O 1
ATOM 1522 N N . TRP A 1 179 ? -8.363 18.876 -1.066 1.00 85.19 179 TRP A N 1
ATOM 1523 C CA . TRP A 1 179 ? -9.790 19.115 -0.830 1.00 85.19 179 TRP A CA 1
ATOM 1524 C C . TRP A 1 179 ? -10.240 18.502 0.492 1.00 85.19 179 TRP A C 1
ATOM 1526 O O . TRP A 1 179 ? -10.970 19.139 1.243 1.00 85.19 179 TRP A O 1
ATOM 1536 N N . ILE A 1 180 ? -9.775 17.285 0.789 1.00 89.94 180 ILE A N 1
ATOM 1537 C CA . ILE A 1 180 ? -10.202 16.546 1.982 1.00 89.94 180 ILE A CA 1
ATOM 1538 C C . ILE A 1 180 ? -9.489 16.999 3.268 1.00 89.94 180 ILE A C 1
ATOM 1540 O O . ILE A 1 180 ? -9.964 16.700 4.359 1.00 89.94 180 ILE A O 1
ATOM 1544 N N . ASP A 1 181 ? -8.363 17.712 3.172 1.00 92.75 181 ASP A N 1
ATOM 1545 C CA . ASP A 1 181 ? -7.548 18.101 4.335 1.00 92.75 181 ASP A CA 1
ATOM 1546 C C . ASP A 1 181 ? -8.363 18.846 5.410 1.00 92.75 181 ASP A C 1
ATOM 1548 O O . ASP A 1 181 ? -8.382 18.450 6.580 1.00 92.75 181 ASP A O 1
ATOM 1552 N N . TYR A 1 182 ? -9.133 19.860 4.997 1.00 93.94 182 TYR A N 1
ATOM 1553 C CA . TYR A 1 182 ? -9.991 20.618 5.910 1.00 93.94 182 TYR A CA 1
ATOM 1554 C C . TYR A 1 182 ? -11.120 19.757 6.497 1.00 93.94 182 TYR A C 1
ATOM 1556 O O . TYR A 1 182 ? -11.401 19.840 7.693 1.00 93.94 182 TYR A O 1
ATOM 1564 N N . ASP A 1 183 ? -11.726 18.883 5.691 1.00 93.44 183 ASP A N 1
ATOM 1565 C CA . ASP A 1 183 ? -12.808 18.001 6.140 1.00 93.44 183 ASP A CA 1
ATOM 1566 C C . ASP A 1 183 ? -12.321 16.978 7.178 1.00 93.44 183 ASP A C 1
ATOM 1568 O O . ASP A 1 183 ? -13.008 16.709 8.165 1.00 93.44 183 ASP A O 1
ATOM 1572 N N . LEU A 1 184 ? -11.111 16.435 6.997 1.00 94.50 184 LEU A N 1
ATOM 1573 C CA . LEU A 1 184 ? -10.474 15.547 7.970 1.00 94.50 184 LEU A CA 1
ATOM 1574 C C . LEU A 1 184 ? -10.159 16.283 9.272 1.00 94.50 184 LEU A C 1
ATOM 1576 O O . LEU A 1 184 ? -10.410 15.740 10.349 1.00 94.50 184 LEU A O 1
ATOM 1580 N N . LYS A 1 185 ? -9.659 17.524 9.196 1.00 95.44 185 LYS A N 1
ATOM 1581 C CA . LYS A 1 185 ? -9.468 18.370 10.383 1.00 95.44 185 LYS A CA 1
ATOM 1582 C C . LYS A 1 185 ? -10.785 18.539 11.142 1.00 95.44 185 LYS A C 1
ATOM 1584 O O . LYS A 1 185 ? -10.813 18.295 12.347 1.00 95.44 185 LYS A O 1
ATOM 1589 N N . THR A 1 186 ? -11.867 18.903 10.452 1.00 95.50 186 THR A N 1
ATOM 1590 C CA . THR A 1 186 ? -13.192 19.064 11.067 1.00 95.50 186 THR A CA 1
ATOM 1591 C C . THR A 1 186 ? -13.689 17.766 11.703 1.00 95.50 186 THR A C 1
ATOM 1593 O O . THR A 1 186 ? -14.167 17.795 12.836 1.00 95.50 186 THR A O 1
ATOM 1596 N N . LEU A 1 187 ? -13.529 16.618 11.035 1.00 94.69 187 LEU A N 1
ATOM 1597 C CA . LEU A 1 187 ? -13.863 15.316 11.615 1.00 94.69 187 LEU A CA 1
ATOM 1598 C C . LEU A 1 187 ? -13.093 15.074 12.919 1.00 94.69 187 LEU A C 1
ATOM 1600 O O . LEU A 1 187 ? -13.706 14.760 13.937 1.00 94.69 187 LEU A O 1
ATOM 1604 N N . PHE A 1 188 ? -11.766 15.227 12.917 1.00 95.50 188 PHE A N 1
ATOM 1605 C CA . PHE A 1 188 ? -10.967 14.978 14.117 1.00 95.50 188 PHE A CA 1
ATOM 1606 C C . PHE A 1 188 ? -11.325 15.940 15.253 1.00 95.50 188 PHE A C 1
ATOM 1608 O O . PHE A 1 188 ? -11.500 15.488 16.383 1.00 95.50 188 PHE A O 1
ATOM 1615 N N . GLU A 1 189 ? -11.512 17.233 14.969 1.00 95.69 189 GLU A N 1
ATOM 1616 C CA . GLU A 1 189 ? -11.982 18.216 15.955 1.00 95.69 189 GLU A CA 1
ATOM 1617 C C . GLU A 1 189 ? -13.324 17.798 16.570 1.00 95.69 189 GLU A C 1
ATOM 1619 O O . GLU A 1 189 ? -13.460 17.807 17.796 1.00 95.69 189 GLU A O 1
ATOM 1624 N N . ASN A 1 190 ? -14.278 17.345 15.753 1.00 94.81 190 ASN A N 1
ATOM 1625 C CA . ASN A 1 190 ? -15.570 16.848 16.227 1.00 94.81 190 ASN A CA 1
ATOM 1626 C C . ASN A 1 190 ? -15.419 15.604 17.114 1.00 94.81 190 ASN A C 1
ATOM 1628 O O . ASN A 1 190 ? -16.021 15.542 18.190 1.00 94.81 190 ASN A O 1
ATOM 1632 N N . LEU A 1 191 ? -14.596 14.630 16.706 1.00 93.75 191 LEU A N 1
ATOM 1633 C CA . LEU A 1 191 ? -14.337 13.417 17.488 1.00 93.75 191 LEU A CA 1
ATOM 1634 C C . LEU A 1 191 ? -13.702 13.748 18.851 1.00 93.75 191 LEU A C 1
ATOM 1636 O O . LEU A 1 191 ? -14.097 13.172 19.868 1.00 93.75 191 LEU A O 1
ATOM 1640 N N . PHE A 1 192 ? -12.773 14.709 18.903 1.00 93.19 192 PHE A N 1
ATOM 1641 C CA . PHE A 1 192 ? -12.172 15.183 20.154 1.00 93.19 192 PHE A CA 1
ATOM 1642 C C . PHE A 1 192 ? -13.169 15.927 21.044 1.00 93.19 192 PHE A C 1
ATOM 1644 O O . PHE A 1 192 ? -13.281 15.612 22.229 1.00 93.19 192 PHE A O 1
ATOM 1651 N N . GLN A 1 193 ? -13.913 16.892 20.496 1.00 94.06 193 GLN A N 1
ATOM 1652 C CA . GLN A 1 193 ? -14.882 17.690 21.258 1.00 94.06 193 GLN A CA 1
ATOM 1653 C C . GLN A 1 193 ? -15.982 16.816 21.868 1.00 94.06 193 GLN A C 1
ATOM 1655 O O . GLN A 1 193 ? -16.361 17.003 23.025 1.00 94.06 193 GLN A O 1
ATOM 1660 N N . LYS A 1 194 ? -16.441 15.806 21.121 1.00 92.44 194 LYS A N 1
ATOM 1661 C CA . LYS A 1 194 ? -17.421 14.813 21.583 1.00 92.44 194 LYS A CA 1
ATOM 1662 C C . LYS A 1 194 ? -16.813 13.737 22.491 1.00 92.44 194 LYS A C 1
ATOM 1664 O O . LYS A 1 194 ? -17.535 12.845 22.926 1.00 92.44 194 LYS A O 1
ATOM 1669 N N . LYS A 1 195 ? -15.510 13.820 22.795 1.00 91.69 195 LYS A N 1
ATOM 1670 C CA . LYS A 1 195 ? -14.745 12.873 23.625 1.00 91.69 195 LYS A CA 1
ATOM 1671 C C . LYS A 1 195 ? -14.715 11.439 23.087 1.00 91.69 195 LYS A C 1
ATOM 1673 O O . LYS A 1 195 ? -14.297 10.539 23.807 1.00 91.69 195 LYS A O 1
ATOM 1678 N N . LEU A 1 196 ? -15.048 11.242 21.810 1.00 90.75 196 LEU A N 1
ATOM 1679 C CA . LEU A 1 196 ? -15.176 9.935 21.157 1.00 90.75 196 LEU A CA 1
ATOM 1680 C C . LEU A 1 196 ? -13.845 9.176 21.022 1.00 90.75 196 LEU A C 1
ATOM 1682 O O . LEU A 1 196 ? -13.840 7.989 20.711 1.00 90.75 196 LEU A O 1
ATOM 1686 N N . LEU A 1 197 ? -12.713 9.839 21.278 1.00 90.94 197 LEU A N 1
ATOM 1687 C CA . LEU A 1 197 ? -11.376 9.240 21.238 1.00 90.94 197 LEU A CA 1
ATOM 1688 C C . LEU A 1 197 ? -10.788 8.936 22.628 1.00 90.94 197 LEU A C 1
ATOM 1690 O O . LEU A 1 197 ? -9.683 8.406 22.716 1.00 90.94 197 LEU A O 1
ATOM 1694 N N . ASN A 1 198 ? -11.502 9.222 23.725 1.00 90.19 198 ASN A N 1
ATOM 1695 C CA . ASN A 1 198 ? -10.959 9.101 25.088 1.00 90.19 198 ASN A CA 1
ATOM 1696 C C . ASN A 1 198 ? -10.602 7.667 25.514 1.00 90.19 198 ASN A C 1
ATOM 1698 O O . ASN A 1 198 ? -9.828 7.485 26.451 1.00 90.19 198 ASN A O 1
ATOM 1702 N N . ASN A 1 199 ? -11.156 6.659 24.844 1.00 89.25 199 ASN A N 1
ATOM 1703 C CA . ASN A 1 199 ? -10.912 5.233 25.078 1.00 89.25 199 ASN A CA 1
ATOM 1704 C C . ASN A 1 199 ? -10.585 4.482 23.771 1.00 89.25 199 ASN A C 1
ATOM 1706 O O . ASN A 1 199 ? -10.741 3.267 23.704 1.00 89.25 199 ASN A O 1
ATOM 1710 N N . THR A 1 200 ? -10.171 5.198 22.720 1.00 91.62 200 THR A N 1
ATOM 1711 C CA . THR A 1 200 ? -9.978 4.636 21.376 1.00 91.62 200 THR A CA 1
ATOM 1712 C C . THR A 1 200 ? -8.537 4.825 20.922 1.00 91.62 200 THR A C 1
ATOM 1714 O O . THR A 1 200 ? -8.026 5.943 20.917 1.00 91.62 200 THR A O 1
ATOM 1717 N N . ILE A 1 201 ? -7.886 3.736 20.502 1.00 95.12 201 ILE A N 1
ATOM 1718 C CA . ILE A 1 201 ? -6.655 3.816 19.708 1.00 95.12 201 ILE A CA 1
ATOM 1719 C C . ILE A 1 201 ? -7.068 4.069 18.258 1.00 95.12 201 ILE A C 1
ATOM 1721 O O . ILE A 1 201 ? -7.808 3.277 17.678 1.00 95.12 201 ILE A O 1
ATOM 1725 N N . LEU A 1 202 ? -6.590 5.164 17.674 1.00 95.50 202 LEU A N 1
ATOM 1726 C CA . LEU A 1 202 ? -6.889 5.553 16.299 1.00 95.50 202 LEU A CA 1
ATOM 1727 C C . LEU A 1 202 ? -5.609 5.500 15.466 1.00 95.50 202 LEU A C 1
ATOM 1729 O O . LEU A 1 202 ? -4.635 6.182 15.775 1.00 95.50 202 LEU A O 1
ATOM 1733 N N . ILE A 1 203 ? -5.630 4.725 14.383 1.00 95.62 203 ILE A N 1
ATOM 1734 C CA . ILE A 1 203 ? -4.557 4.692 13.387 1.00 95.62 203 ILE A CA 1
ATOM 1735 C C . ILE A 1 203 ? -5.045 5.427 12.138 1.00 95.62 203 ILE A C 1
ATOM 1737 O O . ILE A 1 203 ? -6.051 5.040 11.546 1.00 95.62 203 ILE A O 1
ATOM 1741 N N . PHE A 1 204 ? -4.322 6.467 11.725 1.00 94.50 204 PHE A N 1
ATOM 1742 C CA . PHE A 1 204 ? -4.573 7.203 10.485 1.00 94.50 204 PHE A CA 1
ATOM 1743 C C . PHE A 1 204 ? -3.366 7.056 9.561 1.00 94.50 204 PHE A C 1
ATOM 1745 O O . PHE A 1 204 ? -2.256 7.469 9.902 1.00 94.50 204 PHE A O 1
ATOM 1752 N N . CYS A 1 205 ? -3.560 6.413 8.411 1.00 92.38 205 CYS A N 1
ATOM 1753 C CA . CYS A 1 205 ? -2.464 6.041 7.525 1.00 92.38 205 CYS A CA 1
ATOM 1754 C C . CYS A 1 205 ? -2.900 5.92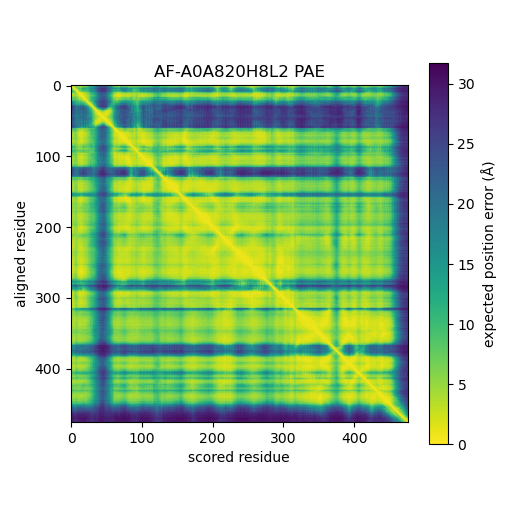4 6.060 1.00 92.38 205 CYS A C 1
ATOM 1756 O O . CYS A 1 205 ? -4.081 5.740 5.768 1.00 92.38 205 CYS A O 1
ATOM 1758 N N . GLY A 1 206 ? -1.932 6.034 5.148 1.00 89.19 206 GLY A N 1
ATOM 1759 C CA . GLY A 1 206 ? -2.090 5.610 3.754 1.00 89.19 206 GLY A CA 1
ATOM 1760 C C . GLY A 1 206 ? -1.647 4.159 3.585 1.00 89.19 206 GLY A C 1
ATOM 1761 O O . GLY A 1 206 ? -0.835 3.684 4.367 1.00 89.19 206 GLY A O 1
ATOM 1762 N N . ASP A 1 207 ? -2.133 3.456 2.566 1.00 82.94 207 ASP A N 1
ATOM 1763 C CA . ASP A 1 207 ? -1.644 2.118 2.204 1.00 82.94 207 ASP A CA 1
ATOM 1764 C C . ASP A 1 207 ? -0.301 2.195 1.449 1.00 82.94 207 ASP A C 1
ATOM 1766 O O . ASP A 1 207 ? 0.630 1.436 1.728 1.00 82.94 207 ASP A O 1
ATOM 1770 N N . HIS A 1 208 ? -0.169 3.171 0.552 1.00 86.88 208 HIS A N 1
ATOM 1771 C CA . HIS A 1 208 ? 1.062 3.566 -0.131 1.00 86.88 208 HIS A CA 1
ATOM 1772 C C . HIS A 1 208 ? 1.099 5.081 -0.383 1.00 86.88 208 HIS A C 1
ATOM 1774 O O . HIS A 1 208 ? 0.081 5.765 -0.288 1.00 86.88 208 HIS A O 1
ATOM 1780 N N . GLY A 1 209 ? 2.255 5.621 -0.782 1.00 84.94 209 GLY A N 1
ATOM 1781 C CA . GLY A 1 209 ? 2.291 6.970 -1.356 1.00 84.94 209 GLY A CA 1
ATOM 1782 C C . GLY A 1 209 ? 1.804 7.000 -2.807 1.00 84.94 209 GLY A C 1
ATOM 1783 O O . GLY A 1 209 ? 1.509 5.970 -3.414 1.00 84.94 209 GLY A O 1
ATOM 1784 N N . HIS A 1 210 ? 1.728 8.185 -3.410 1.00 84.56 210 HIS A N 1
ATOM 1785 C CA . HIS A 1 210 ? 1.113 8.322 -4.729 1.00 84.56 210 HIS A CA 1
ATOM 1786 C C . HIS A 1 210 ? 1.959 7.673 -5.842 1.00 84.56 210 HIS A C 1
ATOM 1788 O O . HIS A 1 210 ? 3.000 8.182 -6.252 1.00 84.56 210 HIS A O 1
ATOM 1794 N N . ARG A 1 211 ? 1.468 6.561 -6.406 1.00 78.75 211 ARG A N 1
ATOM 1795 C CA . ARG A 1 211 ? 2.189 5.780 -7.434 1.00 78.75 211 ARG A CA 1
ATOM 1796 C C . ARG A 1 211 ? 1.786 6.070 -8.885 1.00 78.75 211 ARG A C 1
ATOM 1798 O O . ARG A 1 211 ? 2.544 5.742 -9.788 1.00 78.75 211 ARG A O 1
ATOM 1805 N N . GLN A 1 212 ? 0.611 6.665 -9.116 1.00 73.62 212 GLN A N 1
ATOM 1806 C CA . GLN A 1 212 ? 0.055 6.896 -10.464 1.00 73.62 212 GLN A CA 1
ATOM 1807 C C . GLN A 1 212 ? 0.313 8.291 -11.060 1.00 73.62 212 GLN A C 1
ATOM 1809 O O . GLN A 1 212 ? -0.105 8.558 -12.182 1.00 73.62 212 GLN A O 1
ATOM 1814 N N . HIS A 1 213 ? 1.020 9.173 -10.353 1.00 78.38 213 HIS A N 1
ATOM 1815 C CA . HIS A 1 213 ? 1.272 10.543 -10.799 1.00 78.38 213 HIS A CA 1
ATOM 1816 C C . HIS A 1 213 ? 2.669 10.699 -11.425 1.00 78.38 213 HIS A C 1
ATOM 1818 O O . HIS A 1 213 ? 3.592 9.955 -11.091 1.00 78.38 213 HIS A O 1
ATOM 1824 N N . ARG A 1 214 ? 2.871 11.717 -12.281 1.00 84.38 214 ARG A N 1
ATOM 1825 C CA . ARG A 1 214 ? 4.177 12.014 -12.920 1.00 84.38 214 ARG A CA 1
ATOM 1826 C C . ARG A 1 214 ? 5.324 12.191 -11.920 1.00 84.38 214 ARG A C 1
ATOM 1828 O O . ARG A 1 214 ? 6.477 11.935 -12.257 1.00 84.38 214 ARG A O 1
ATOM 1835 N N . LEU A 1 215 ? 5.006 12.575 -10.680 1.00 86.44 215 LEU A N 1
ATOM 1836 C CA . LEU A 1 215 ? 5.977 12.652 -9.587 1.00 86.44 215 LEU A CA 1
ATOM 1837 C C . LEU A 1 215 ? 6.704 11.318 -9.368 1.00 86.44 215 LEU A C 1
ATOM 1839 O O . LEU A 1 215 ? 7.890 11.347 -9.054 1.00 86.44 215 LEU A O 1
ATOM 1843 N N . ARG A 1 216 ? 6.071 10.165 -9.639 1.00 87.50 216 ARG A N 1
ATOM 1844 C CA . ARG A 1 216 ? 6.679 8.827 -9.524 1.00 87.50 216 ARG A CA 1
ATOM 1845 C C . ARG A 1 216 ? 7.939 8.644 -10.381 1.00 87.50 216 ARG A C 1
ATOM 1847 O O . ARG A 1 216 ? 8.755 7.770 -10.078 1.00 87.50 216 ARG A O 1
ATOM 1854 N N . LEU A 1 217 ? 8.103 9.442 -11.440 1.00 89.94 217 LEU A N 1
ATOM 1855 C CA . LEU A 1 217 ? 9.278 9.407 -12.317 1.00 89.94 217 LEU A CA 1
ATOM 1856 C C . LEU A 1 217 ? 10.488 10.128 -11.706 1.00 89.94 217 LEU A C 1
ATOM 1858 O O . LEU A 1 217 ? 11.636 9.814 -12.029 1.00 89.94 217 LEU A O 1
ATOM 1862 N N . THR A 1 218 ? 10.238 11.065 -10.792 1.00 89.44 218 THR A N 1
ATOM 1863 C CA . THR A 1 218 ? 11.291 11.761 -10.052 1.00 89.44 218 THR A CA 1
ATOM 1864 C C . THR A 1 218 ? 11.891 10.847 -8.985 1.00 89.44 218 THR A C 1
ATOM 1866 O O . THR A 1 218 ? 11.286 9.856 -8.566 1.00 89.44 218 THR A O 1
ATOM 1869 N N . ARG A 1 219 ? 13.087 11.199 -8.507 1.00 85.50 219 ARG A N 1
ATOM 1870 C CA . ARG A 1 219 ? 13.720 10.503 -7.385 1.00 85.50 219 ARG A CA 1
ATOM 1871 C C . ARG A 1 219 ? 12.826 10.532 -6.145 1.00 85.50 219 ARG A C 1
ATOM 1873 O O . ARG A 1 219 ? 12.516 9.474 -5.610 1.00 85.50 219 ARG A O 1
ATOM 1880 N N . ILE A 1 220 ? 12.361 11.718 -5.743 1.00 87.81 220 ILE A N 1
ATOM 1881 C CA . ILE A 1 220 ? 11.535 11.894 -4.541 1.00 87.81 220 ILE A CA 1
ATOM 1882 C C . ILE A 1 220 ? 10.216 11.119 -4.628 1.00 87.81 220 ILE A C 1
ATOM 1884 O O . ILE A 1 220 ? 9.892 10.379 -3.708 1.00 87.81 220 ILE A O 1
ATOM 1888 N N . GLY A 1 221 ? 9.517 11.157 -5.765 1.00 88.50 221 GLY A N 1
ATOM 1889 C CA . GLY A 1 221 ? 8.262 10.414 -5.901 1.00 88.50 221 GLY A CA 1
ATOM 1890 C C . GLY A 1 221 ? 8.441 8.892 -5.948 1.00 88.50 221 GLY A C 1
ATOM 1891 O O . GLY A 1 221 ? 7.512 8.165 -5.605 1.00 88.50 221 GLY A O 1
ATOM 1892 N N . SER A 1 222 ? 9.622 8.374 -6.322 1.00 85.88 222 SER A N 1
ATOM 1893 C CA . SER A 1 222 ? 9.935 6.940 -6.160 1.00 85.88 222 SER A CA 1
ATOM 1894 C C . SER A 1 222 ? 10.041 6.543 -4.682 1.00 85.88 222 SER A C 1
ATOM 1896 O O . SER A 1 222 ? 9.607 5.447 -4.318 1.00 85.88 222 SER A O 1
ATOM 1898 N N . PHE A 1 223 ? 10.566 7.432 -3.829 1.00 86.44 223 PHE A N 1
ATOM 1899 C CA . PHE A 1 223 ? 10.587 7.233 -2.377 1.00 86.44 223 PHE A CA 1
ATOM 1900 C C . PHE A 1 223 ? 9.199 7.352 -1.770 1.00 86.44 223 PHE A C 1
ATOM 1902 O O . PHE A 1 223 ? 8.761 6.425 -1.098 1.00 86.44 223 PHE A O 1
ATOM 1909 N N . GLU A 1 224 ? 8.497 8.454 -2.034 1.00 88.12 224 GLU A N 1
ATOM 1910 C CA . GLU A 1 224 ? 7.181 8.710 -1.445 1.00 88.12 224 GLU A CA 1
ATOM 1911 C C . GLU A 1 224 ? 6.194 7.588 -1.767 1.00 88.12 224 GLU A C 1
ATOM 1913 O O . GLU A 1 224 ? 5.499 7.122 -0.874 1.00 88.12 224 GLU A O 1
ATOM 1918 N N . ALA A 1 225 ? 6.212 7.040 -2.988 1.00 87.25 225 ALA A N 1
ATOM 1919 C CA . ALA A 1 225 ? 5.364 5.905 -3.361 1.00 87.25 225 ALA A CA 1
ATOM 1920 C C . ALA A 1 225 ? 5.534 4.660 -2.461 1.00 87.25 225 ALA A C 1
ATOM 1922 O O . ALA A 1 225 ? 4.611 3.853 -2.361 1.00 87.25 225 ALA A O 1
ATOM 1923 N N . LYS A 1 226 ? 6.695 4.497 -1.813 1.00 87.31 226 LYS A N 1
ATOM 1924 C CA . LYS A 1 226 ? 7.031 3.376 -0.914 1.00 87.31 226 LYS A CA 1
ATOM 1925 C C . LYS A 1 226 ? 6.857 3.739 0.566 1.00 87.31 226 LYS A C 1
ATOM 1927 O O . LYS A 1 226 ? 6.955 2.863 1.417 1.00 87.31 226 LYS A O 1
ATOM 1932 N N . LEU A 1 227 ? 6.619 5.012 0.878 1.00 89.25 227 LEU A N 1
ATOM 1933 C CA . LEU A 1 227 ? 6.619 5.565 2.231 1.00 89.25 227 LEU A CA 1
ATOM 1934 C C . LEU A 1 227 ? 5.258 6.197 2.552 1.00 89.25 227 LEU A C 1
ATOM 1936 O O . LEU A 1 227 ? 5.117 7.419 2.474 1.00 89.25 227 LEU A O 1
ATOM 1940 N N . PRO A 1 228 ? 4.236 5.390 2.884 1.00 89.38 228 PRO A N 1
ATOM 1941 C CA . PRO A 1 228 ? 2.955 5.929 3.310 1.00 89.38 228 PRO A CA 1
ATOM 1942 C C . PRO A 1 228 ? 3.072 6.718 4.619 1.00 89.38 228 PRO A C 1
ATOM 1944 O O . PRO A 1 228 ? 3.887 6.415 5.495 1.00 89.38 228 PRO A O 1
ATOM 1947 N N . PHE A 1 229 ? 2.188 7.703 4.775 1.00 90.19 229 PHE A N 1
ATOM 1948 C CA . PHE A 1 229 ? 1.975 8.359 6.060 1.00 90.19 229 PHE A CA 1
ATOM 1949 C C . PHE A 1 229 ? 1.399 7.364 7.076 1.00 90.19 229 PHE A C 1
ATOM 1951 O O . PHE A 1 229 ? 0.529 6.562 6.734 1.00 90.19 229 PHE A O 1
ATOM 1958 N N . PHE A 1 230 ? 1.843 7.452 8.330 1.00 93.00 230 PHE A N 1
ATOM 1959 C CA . PHE A 1 230 ? 1.291 6.689 9.444 1.00 93.00 230 PHE A CA 1
ATOM 1960 C C . PHE A 1 230 ? 1.301 7.525 10.721 1.00 93.00 230 PHE A C 1
ATOM 1962 O O . PHE A 1 230 ? 2.333 8.070 11.108 1.00 93.00 230 PHE A O 1
ATOM 1969 N N . SER A 1 231 ? 0.158 7.566 11.396 1.00 94.75 231 SER A N 1
ATOM 1970 C CA . SER A 1 231 ? -0.024 8.168 12.710 1.00 94.75 231 SER A CA 1
ATOM 1971 C C . SER A 1 231 ? -0.846 7.237 13.594 1.00 94.75 231 SER A C 1
ATOM 1973 O O . SER A 1 231 ? -1.780 6.584 13.125 1.00 94.75 231 SER A O 1
ATOM 1975 N N . MET A 1 232 ? -0.498 7.194 14.878 1.00 95.88 232 MET A N 1
ATOM 1976 C CA . MET A 1 232 ? -1.228 6.458 15.902 1.00 95.88 232 MET A CA 1
ATOM 1977 C C . MET A 1 232 ? -1.522 7.394 17.071 1.00 95.88 232 MET A C 1
ATOM 1979 O O . MET A 1 232 ? -0.613 7.890 17.735 1.00 95.88 232 MET A O 1
ATOM 1983 N N . LEU A 1 233 ? -2.805 7.603 17.339 1.00 95.56 233 LEU A N 1
ATOM 1984 C CA . LEU A 1 233 ? -3.292 8.250 18.542 1.00 95.56 233 LEU A CA 1
ATOM 1985 C C . LEU A 1 233 ? -3.644 7.182 19.574 1.00 95.56 233 LEU A C 1
ATOM 1987 O O . LEU A 1 233 ? -4.377 6.238 19.287 1.00 95.56 233 LEU A O 1
ATOM 1991 N N . VAL A 1 234 ? -3.127 7.362 20.786 1.00 95.88 234 VAL A N 1
ATOM 1992 C CA . VAL A 1 234 ? -3.354 6.479 21.933 1.00 95.88 234 VAL A CA 1
ATOM 1993 C C . VAL A 1 234 ? -4.132 7.263 22.999 1.00 95.88 234 VAL A C 1
ATOM 1995 O O . VAL A 1 234 ? -3.761 8.411 23.268 1.00 95.88 234 VAL A O 1
ATOM 1998 N N . PRO A 1 235 ? -5.194 6.700 23.605 1.00 94.38 235 PRO A N 1
ATOM 1999 C CA . PRO A 1 235 ? -5.988 7.395 24.615 1.00 94.38 235 PRO A CA 1
ATOM 2000 C C . PRO A 1 235 ? -5.193 7.602 25.911 1.00 94.38 235 PRO A C 1
ATOM 2002 O O . PRO A 1 235 ? -4.319 6.807 26.254 1.00 94.38 235 PRO A O 1
ATOM 2005 N N . GLU A 1 236 ? -5.499 8.670 26.652 1.00 94.56 236 GLU A N 1
ATOM 2006 C CA . GLU A 1 236 ? -4.699 9.095 27.811 1.00 94.56 236 GLU A CA 1
ATOM 2007 C C . GLU A 1 236 ? -4.661 8.051 28.935 1.00 94.56 236 GLU A C 1
ATOM 2009 O O . GLU A 1 236 ? -3.606 7.806 29.515 1.00 94.56 236 GLU A O 1
ATOM 2014 N N . SER A 1 237 ? -5.779 7.360 29.176 1.00 92.12 237 SER A N 1
ATOM 2015 C CA . SER A 1 237 ? -5.850 6.254 30.137 1.00 92.12 237 SER A CA 1
ATOM 2016 C C . SER A 1 237 ? -4.861 5.135 29.802 1.00 92.12 237 SER A C 1
ATOM 2018 O O . SER A 1 237 ? -4.154 4.648 30.682 1.00 92.12 237 SER A O 1
ATOM 2020 N N . PHE A 1 238 ? -4.738 4.778 28.521 1.00 93.06 238 PHE A N 1
ATOM 2021 C CA . PHE A 1 238 ? -3.789 3.766 28.066 1.00 93.06 238 PHE A CA 1
ATOM 2022 C C . PHE A 1 238 ? -2.342 4.241 28.230 1.00 93.06 238 PHE A C 1
ATOM 2024 O O . PHE A 1 238 ? -1.491 3.466 28.661 1.00 93.06 238 PHE A O 1
ATOM 2031 N N . LYS A 1 239 ? -2.048 5.518 27.944 1.00 95.62 239 LYS A N 1
ATOM 2032 C CA . LYS A 1 239 ? -0.700 6.079 28.153 1.00 95.62 239 LYS A CA 1
ATOM 2033 C C . LYS A 1 239 ? -0.272 6.012 29.617 1.00 95.62 239 LYS A C 1
ATOM 2035 O O . LYS A 1 239 ? 0.868 5.652 29.896 1.00 95.62 239 LYS A O 1
ATOM 2040 N N . GLN A 1 240 ? -1.179 6.360 30.531 1.00 95.56 240 GLN A N 1
ATOM 2041 C CA . GLN A 1 240 ? -0.930 6.338 31.974 1.00 95.56 240 GLN A CA 1
ATOM 2042 C C . GLN A 1 240 ? -0.737 4.911 32.491 1.00 95.56 240 GLN A C 1
ATOM 2044 O O . GLN A 1 240 ? 0.131 4.674 33.326 1.00 95.56 240 GLN A O 1
ATOM 2049 N N . GLN A 1 241 ? -1.515 3.961 31.965 1.00 92.06 241 GLN A N 1
ATOM 2050 C CA . GLN A 1 241 ? -1.419 2.553 32.339 1.00 92.06 241 GLN A CA 1
ATOM 2051 C C . GLN A 1 241 ? -0.159 1.875 31.776 1.00 92.06 241 GLN A C 1
ATOM 2053 O O . GLN A 1 241 ? 0.443 1.045 32.453 1.00 92.06 241 GLN A O 1
ATOM 2058 N N . PHE A 1 242 ? 0.268 2.240 30.562 1.00 93.50 242 PHE A N 1
ATOM 2059 C CA . PHE A 1 242 ? 1.384 1.608 29.852 1.00 93.50 242 PHE A CA 1
ATOM 2060 C C . PHE A 1 242 ? 2.452 2.626 29.398 1.00 93.50 242 PHE A C 1
ATOM 2062 O O . PHE A 1 242 ? 2.728 2.764 28.201 1.00 93.50 242 PHE A O 1
ATOM 2069 N N . PRO A 1 243 ? 3.133 3.324 30.328 1.00 95.94 243 PRO A N 1
ATOM 2070 C CA . PRO A 1 243 ? 4.104 4.367 29.981 1.00 95.94 243 PRO A CA 1
ATOM 2071 C C . PRO A 1 243 ? 5.301 3.833 29.179 1.00 95.94 243 PRO A C 1
ATOM 2073 O O . PRO A 1 243 ? 5.847 4.527 28.319 1.00 95.94 243 PRO A O 1
ATOM 2076 N N . GLN A 1 244 ? 5.697 2.577 29.403 1.00 95.25 244 GLN A N 1
ATOM 2077 C CA . GLN A 1 244 ? 6.787 1.952 28.655 1.00 95.25 244 GLN A CA 1
ATOM 2078 C C . GLN A 1 244 ? 6.396 1.644 27.197 1.00 95.25 244 GLN A C 1
ATOM 2080 O O . GLN A 1 244 ? 7.246 1.772 26.315 1.00 95.25 244 GLN A O 1
ATOM 2085 N N . VAL A 1 245 ? 5.122 1.344 26.911 1.00 95.38 245 VAL A N 1
ATOM 2086 C CA . VAL A 1 245 ? 4.619 1.247 25.528 1.00 95.38 245 VAL A CA 1
ATOM 2087 C C . VAL A 1 245 ? 4.775 2.591 24.820 1.00 95.38 245 VAL A C 1
ATOM 2089 O O . VAL A 1 245 ? 5.266 2.639 23.695 1.00 95.38 245 VAL A O 1
ATOM 2092 N N . MET A 1 246 ? 4.464 3.702 25.495 1.00 97.19 246 MET A N 1
ATOM 2093 C CA . MET A 1 246 ? 4.640 5.042 24.923 1.00 97.19 246 MET A CA 1
ATOM 2094 C C . MET A 1 246 ? 6.109 5.388 24.662 1.00 97.19 246 MET A C 1
ATOM 2096 O O . MET A 1 246 ? 6.429 5.972 23.625 1.00 97.19 246 MET A O 1
ATOM 2100 N N . LYS A 1 247 ? 7.019 4.979 25.554 1.00 97.00 247 LYS A N 1
ATOM 2101 C CA . LYS A 1 247 ? 8.467 5.112 25.335 1.00 97.00 247 LYS A CA 1
ATOM 2102 C C . LYS A 1 247 ? 8.928 4.319 24.106 1.00 97.00 247 LYS A C 1
ATOM 2104 O O . LYS A 1 247 ? 9.710 4.838 23.311 1.00 97.00 247 LYS A O 1
ATOM 2109 N N . ASN A 1 248 ? 8.419 3.101 23.927 1.00 96.50 248 ASN A N 1
ATOM 2110 C CA . ASN A 1 248 ? 8.735 2.261 22.772 1.00 96.50 248 ASN A CA 1
ATOM 2111 C C . ASN A 1 248 ? 8.173 2.853 21.473 1.00 96.50 248 ASN A C 1
ATOM 2113 O O . ASN A 1 248 ? 8.913 2.969 20.503 1.00 96.50 248 ASN A O 1
ATOM 2117 N N . LEU A 1 249 ? 6.919 3.320 21.462 1.00 96.31 249 LEU A N 1
ATOM 2118 C CA . LEU A 1 249 ? 6.333 4.007 20.304 1.00 96.31 249 LEU A CA 1
ATOM 2119 C C . LEU A 1 249 ? 7.162 5.233 19.898 1.00 96.31 249 LEU A C 1
ATOM 2121 O O . LEU A 1 249 ? 7.435 5.412 18.713 1.00 96.31 249 LEU A O 1
ATOM 2125 N N . LYS A 1 250 ? 7.634 6.026 20.872 1.00 96.62 250 LYS A N 1
ATOM 2126 C CA . LYS A 1 250 ? 8.494 7.188 20.610 1.00 96.62 250 LYS A CA 1
ATOM 2127 C C . LYS A 1 250 ? 9.848 6.798 20.015 1.00 96.62 250 LYS A C 1
ATOM 2129 O O . LYS A 1 250 ? 10.310 7.438 19.076 1.00 96.62 250 LYS A O 1
ATOM 2134 N N . HIS A 1 251 ? 10.470 5.738 20.534 1.00 96.00 251 HIS A N 1
ATOM 2135 C CA . HIS A 1 251 ? 11.696 5.156 19.971 1.00 96.00 251 HIS A CA 1
ATOM 2136 C C . HIS A 1 251 ? 11.480 4.674 18.526 1.00 96.00 251 HIS A C 1
ATOM 2138 O O . HIS A 1 251 ? 12.286 4.953 17.639 1.00 96.00 251 HIS A O 1
ATOM 2144 N N . ASN A 1 252 ? 10.346 4.022 18.265 1.00 96.06 252 ASN A N 1
ATOM 2145 C CA . ASN A 1 252 ? 10.013 3.424 16.973 1.00 96.06 252 ASN A CA 1
ATOM 2146 C C . ASN A 1 252 ? 9.787 4.447 15.847 1.00 96.06 252 ASN A C 1
ATOM 2148 O O . ASN A 1 252 ? 9.884 4.077 14.675 1.00 96.06 252 ASN A O 1
ATOM 2152 N N . GLU A 1 253 ? 9.541 5.726 16.159 1.00 94.25 253 GLU A N 1
ATOM 2153 C CA . GLU A 1 253 ? 9.417 6.798 15.157 1.00 94.25 253 GLU A CA 1
ATOM 2154 C C . GLU A 1 253 ? 10.642 6.868 14.227 1.00 94.25 253 GLU A C 1
ATOM 2156 O O . GLU A 1 253 ? 10.496 7.110 13.026 1.00 94.25 253 GLU A O 1
ATOM 2161 N N . GLN A 1 254 ? 11.837 6.591 14.762 1.00 92.19 254 GLN A N 1
ATOM 2162 C CA . GLN A 1 254 ? 13.111 6.643 14.035 1.00 92.19 254 GLN A CA 1
ATOM 2163 C C . GLN A 1 254 ? 13.498 5.312 13.373 1.00 92.19 254 GLN A C 1
ATOM 2165 O O . GLN A 1 254 ? 14.532 5.229 12.712 1.00 92.19 254 GLN A O 1
ATOM 2170 N N . MET A 1 255 ? 12.675 4.270 13.519 1.00 93.19 255 MET A N 1
ATOM 2171 C CA . MET A 1 255 ? 12.996 2.922 13.055 1.00 93.19 255 MET A CA 1
ATOM 2172 C C . MET A 1 255 ? 12.283 2.550 11.756 1.00 93.19 255 MET A C 1
ATOM 2174 O O . MET A 1 255 ? 11.232 3.096 11.400 1.00 93.19 255 MET A O 1
ATOM 2178 N N . LEU A 1 256 ? 12.864 1.588 11.034 1.00 92.06 256 LEU A N 1
ATOM 2179 C CA . LEU A 1 256 ? 12.249 0.977 9.860 1.00 92.06 256 LEU A CA 1
ATOM 2180 C C . LEU A 1 256 ? 11.117 0.041 10.298 1.00 92.06 256 LEU A C 1
ATOM 2182 O O . LEU A 1 256 ? 11.361 -0.983 10.942 1.00 92.06 256 LEU A O 1
ATOM 2186 N N . THR A 1 257 ? 9.890 0.371 9.913 1.00 92.62 257 THR A N 1
ATOM 2187 C CA . THR A 1 257 ? 8.677 -0.400 10.199 1.00 92.62 257 THR A CA 1
ATOM 2188 C C . THR A 1 257 ? 7.952 -0.801 8.916 1.00 92.62 257 THR A C 1
ATOM 2190 O O . THR A 1 257 ? 8.278 -0.362 7.813 1.00 92.62 257 THR A O 1
ATOM 2193 N N . SER A 1 258 ? 6.996 -1.704 9.050 1.00 91.56 258 SER A N 1
ATOM 2194 C CA . SER A 1 258 ? 6.258 -2.353 7.974 1.00 91.56 258 SER A CA 1
ATOM 2195 C C . SER A 1 258 ? 4.833 -2.655 8.437 1.00 91.56 258 SER A C 1
ATOM 2197 O O . SER A 1 258 ? 4.525 -2.626 9.631 1.00 91.56 258 SER A O 1
ATOM 2199 N N . TRP A 1 259 ? 3.964 -3.019 7.499 1.00 90.88 259 TRP A N 1
ATOM 2200 C CA . TRP A 1 259 ? 2.603 -3.454 7.818 1.00 90.88 259 TRP A CA 1
ATOM 2201 C C . TRP A 1 259 ? 2.541 -4.728 8.672 1.00 90.88 259 TRP A C 1
ATOM 2203 O O . TRP A 1 259 ? 1.550 -4.947 9.368 1.00 90.88 259 TRP A O 1
ATOM 2213 N N . TRP A 1 260 ? 3.612 -5.527 8.692 1.00 90.69 260 TRP A N 1
ATOM 2214 C CA . TRP A 1 260 ? 3.746 -6.677 9.585 1.00 90.69 260 TRP A CA 1
ATOM 2215 C C . TRP A 1 260 ? 3.816 -6.257 11.052 1.00 90.69 260 TRP A C 1
ATOM 2217 O O . TRP A 1 260 ? 3.191 -6.880 11.901 1.00 90.69 260 TRP A O 1
ATOM 2227 N N . ASP A 1 261 ? 4.520 -5.167 11.357 1.00 93.06 261 ASP A N 1
ATOM 2228 C CA . ASP A 1 261 ? 4.619 -4.647 12.725 1.00 93.06 261 ASP A CA 1
ATOM 2229 C C . ASP A 1 261 ? 3.259 -4.145 13.221 1.00 93.06 261 ASP A C 1
ATOM 2231 O O . ASP A 1 261 ? 2.888 -4.348 14.377 1.00 93.06 261 ASP A O 1
ATOM 2235 N N . VAL A 1 262 ? 2.470 -3.542 12.325 1.00 94.06 262 VAL A N 1
ATOM 2236 C CA . VAL A 1 262 ? 1.099 -3.115 12.632 1.00 94.06 262 VAL A CA 1
ATOM 2237 C C . VAL A 1 262 ? 0.203 -4.329 12.893 1.00 94.06 262 VAL A C 1
ATOM 2239 O O . VAL A 1 262 ? -0.511 -4.329 13.892 1.00 94.06 262 VAL A O 1
ATOM 2242 N N . TYR A 1 263 ? 0.286 -5.390 12.080 1.00 93.19 263 TYR A N 1
ATOM 2243 C CA . TYR A 1 263 ? -0.435 -6.644 12.345 1.00 93.19 263 TYR A CA 1
ATOM 2244 C C . TYR A 1 263 ? -0.076 -7.229 13.717 1.00 93.19 263 TYR A C 1
ATOM 2246 O O . TYR A 1 263 ? -0.965 -7.548 14.504 1.00 93.19 263 TYR A O 1
ATOM 2254 N N . GLU A 1 264 ? 1.218 -7.321 14.036 1.00 92.44 264 GLU A N 1
ATOM 2255 C CA . GLU A 1 264 ? 1.679 -7.826 15.333 1.00 92.44 264 GLU A CA 1
ATOM 2256 C C . GLU A 1 264 ? 1.216 -6.921 16.485 1.00 92.44 264 GLU A C 1
ATOM 2258 O O . GLU A 1 264 ? 0.890 -7.422 17.554 1.00 92.44 264 GLU A O 1
ATOM 2263 N N . THR A 1 265 ? 1.090 -5.607 16.268 1.00 94.12 265 THR A N 1
ATOM 2264 C CA . THR A 1 265 ? 0.501 -4.675 17.251 1.00 94.12 265 THR A CA 1
ATOM 2265 C C . THR A 1 265 ? -0.980 -4.969 17.486 1.00 94.12 265 THR A C 1
ATOM 2267 O O . THR A 1 265 ? -1.422 -5.047 18.630 1.00 94.12 265 THR A O 1
ATOM 2270 N N . LEU A 1 266 ? -1.759 -5.183 16.422 1.00 94.38 266 LEU A N 1
ATOM 2271 C CA . LEU A 1 266 ? -3.176 -5.542 16.534 1.00 94.38 266 LEU A CA 1
ATOM 2272 C C . LEU A 1 266 ? -3.361 -6.899 17.227 1.00 94.38 266 LEU A C 1
ATOM 2274 O O . LEU A 1 266 ? -4.236 -7.048 18.079 1.00 94.38 266 LEU A O 1
ATOM 2278 N N . ALA A 1 267 ? -2.513 -7.878 16.910 1.00 91.69 267 ALA A N 1
ATOM 2279 C CA . ALA A 1 267 ? -2.505 -9.176 17.572 1.00 91.69 267 ALA A CA 1
ATOM 2280 C C . ALA A 1 267 ? -2.111 -9.058 19.057 1.00 91.69 267 ALA A C 1
ATOM 2282 O O . ALA A 1 267 ? -2.669 -9.750 19.910 1.00 91.69 267 ALA A O 1
ATOM 2283 N N . ASN A 1 268 ? -1.184 -8.157 19.381 1.00 90.62 268 ASN A N 1
ATOM 2284 C CA . ASN A 1 268 ? -0.770 -7.870 20.749 1.00 90.62 268 ASN A CA 1
ATOM 2285 C C . ASN A 1 268 ? -1.921 -7.244 21.554 1.00 90.62 268 ASN A C 1
ATOM 2287 O O . ASN A 1 268 ? -2.181 -7.703 22.664 1.00 90.62 268 ASN A O 1
ATOM 2291 N N . ILE A 1 269 ? -2.673 -6.303 20.966 1.00 92.00 269 ILE A N 1
ATOM 2292 C CA . ILE A 1 269 ? -3.911 -5.746 21.543 1.00 92.00 269 ILE A CA 1
ATOM 2293 C C . ILE A 1 269 ? -4.954 -6.849 21.764 1.00 92.00 269 ILE A C 1
ATOM 2295 O O . ILE A 1 269 ? -5.526 -6.933 22.847 1.00 92.00 269 ILE A O 1
ATOM 2299 N N . LEU A 1 270 ? -5.170 -7.735 20.785 1.00 90.69 270 LEU A N 1
ATOM 2300 C CA . LEU A 1 270 ? -6.094 -8.867 20.930 1.00 90.69 270 LEU A CA 1
ATOM 2301 C C . LEU A 1 270 ? -5.762 -9.733 22.152 1.00 90.69 270 LEU A C 1
ATOM 2303 O O . LEU A 1 270 ? -6.668 -10.135 22.876 1.00 90.69 270 LEU A O 1
ATOM 2307 N N . LYS A 1 271 ? -4.476 -9.992 22.419 1.00 88.06 271 LYS A N 1
ATOM 2308 C CA . LYS A 1 271 ? -4.059 -10.760 23.601 1.00 88.06 271 LYS A CA 1
ATOM 2309 C C . LYS A 1 271 ? -4.269 -10.022 24.917 1.00 88.06 271 LYS A C 1
ATOM 2311 O O . LYS A 1 271 ? -4.671 -10.661 25.886 1.00 88.06 271 LYS A O 1
ATOM 2316 N N . MET A 1 272 ? -4.078 -8.703 24.944 1.00 87.38 272 MET A N 1
ATOM 2317 C CA . MET A 1 272 ? -4.430 -7.892 26.118 1.00 87.38 272 MET A CA 1
ATOM 2318 C C . MET A 1 272 ? -5.922 -8.005 26.443 1.00 87.38 272 MET A C 1
ATOM 2320 O O . MET A 1 272 ? -6.293 -8.107 27.605 1.00 87.38 272 MET A O 1
ATOM 2324 N N . VAL A 1 273 ? -6.771 -8.015 25.413 1.00 87.00 273 VAL A N 1
ATOM 2325 C CA . VAL A 1 273 ? -8.228 -8.140 25.558 1.00 87.00 273 VAL A CA 1
ATOM 2326 C C . VAL A 1 273 ? -8.635 -9.552 25.986 1.00 87.00 273 VAL A C 1
ATOM 2328 O O . VAL A 1 273 ? -9.514 -9.708 26.825 1.00 87.00 273 VAL A O 1
ATOM 2331 N N . GLU A 1 274 ? -8.002 -10.586 25.428 1.00 86.56 274 GLU A N 1
ATOM 2332 C CA . GLU A 1 274 ? -8.301 -11.989 25.746 1.00 86.56 274 GLU A CA 1
ATOM 2333 C C . GLU A 1 274 ? -7.872 -12.367 27.175 1.00 86.56 274 GLU A C 1
ATOM 2335 O O . GLU A 1 274 ? -8.506 -13.209 27.809 1.00 86.56 274 GLU A O 1
ATOM 2340 N N . GLN A 1 275 ? -6.791 -11.766 27.689 1.00 84.06 275 GLN A N 1
ATOM 2341 C CA . GLN A 1 275 ? -6.180 -12.129 28.974 1.00 84.06 275 GLN A CA 1
ATOM 2342 C C . GLN A 1 275 ? -5.773 -10.898 29.813 1.00 84.06 275 GLN A C 1
ATOM 2344 O O . GLN A 1 275 ? -4.607 -10.774 30.199 1.00 84.06 275 GLN A O 1
ATOM 2349 N N . PRO A 1 276 ? -6.711 -10.000 30.166 1.00 77.88 276 PRO A N 1
ATOM 2350 C CA . PRO A 1 276 ? -6.398 -8.693 30.755 1.00 77.88 276 PRO A CA 1
ATOM 2351 C C . PRO A 1 276 ? -5.708 -8.767 32.124 1.00 77.88 276 PRO A C 1
ATOM 2353 O O . PRO A 1 276 ? -5.004 -7.841 32.511 1.00 77.88 276 PRO A O 1
ATOM 2356 N N . SER A 1 277 ? -5.891 -9.863 32.867 1.00 74.94 277 SER A N 1
ATOM 2357 C CA . SER A 1 277 ? -5.311 -10.050 34.206 1.00 74.94 277 SER A CA 1
ATOM 2358 C C . SER A 1 277 ? -3.917 -10.686 34.208 1.00 74.94 277 SER A C 1
ATOM 2360 O O . SER A 1 277 ? -3.289 -10.748 35.260 1.00 74.94 277 SER A O 1
ATOM 2362 N N . ILE A 1 278 ? -3.456 -11.215 33.070 1.00 72.50 278 ILE A N 1
ATOM 2363 C CA . ILE A 1 278 ? -2.243 -12.053 32.986 1.00 72.50 278 ILE A CA 1
ATOM 2364 C C . ILE A 1 278 ? -1.268 -11.507 31.943 1.00 72.50 278 ILE A C 1
ATOM 2366 O O . ILE A 1 278 ? -0.053 -11.643 32.085 1.00 72.50 278 ILE A O 1
ATOM 2370 N N . PHE A 1 279 ? -1.791 -10.899 30.882 1.00 74.94 279 PHE A N 1
ATOM 2371 C CA . PHE A 1 279 ? -0.994 -10.483 29.750 1.00 74.94 279 PHE A CA 1
ATOM 2372 C C . PHE A 1 279 ? -0.495 -9.046 29.921 1.00 74.94 279 PHE A C 1
ATOM 2374 O O . PHE A 1 279 ? -1.260 -8.088 29.821 1.00 74.94 279 PHE A O 1
ATOM 2381 N N . ASP A 1 280 ? 0.810 -8.899 30.137 1.00 75.56 280 ASP A N 1
ATOM 2382 C CA . ASP A 1 280 ? 1.499 -7.619 29.992 1.00 75.56 280 ASP A CA 1
ATOM 2383 C C . ASP A 1 280 ? 1.854 -7.412 28.502 1.00 75.56 280 ASP A C 1
ATOM 2385 O O . ASP A 1 280 ? 2.475 -8.295 27.895 1.00 75.56 280 ASP A O 1
ATOM 2389 N N . PRO A 1 281 ? 1.462 -6.275 27.884 1.00 74.50 281 PRO A N 1
ATOM 2390 C CA . PRO A 1 281 ? 1.785 -5.970 26.489 1.00 74.50 281 PRO A CA 1
ATOM 2391 C C . PRO A 1 281 ? 3.278 -6.017 26.160 1.00 74.50 281 PRO A C 1
ATOM 2393 O O . PRO A 1 281 ? 3.609 -6.118 24.983 1.00 74.50 281 PRO A O 1
ATOM 2396 N N . LEU A 1 282 ? 4.148 -5.952 27.170 1.00 79.19 282 LEU A N 1
ATOM 2397 C CA . LEU A 1 282 ? 5.604 -5.986 27.064 1.00 79.19 282 LEU A CA 1
ATOM 2398 C C . LEU A 1 282 ? 6.207 -7.386 27.282 1.00 79.19 282 LEU A C 1
ATOM 2400 O O . LEU A 1 282 ? 7.435 -7.521 27.313 1.00 79.19 282 LEU A O 1
ATOM 2404 N N . LEU A 1 283 ? 5.388 -8.432 27.472 1.00 69.56 283 LEU A N 1
ATOM 2405 C CA . LEU A 1 283 ? 5.880 -9.794 27.688 1.00 69.56 283 LEU A CA 1
ATOM 2406 C C . LEU A 1 283 ? 6.727 -10.272 26.501 1.00 69.56 283 LEU A C 1
ATOM 2408 O O . LEU A 1 283 ? 6.232 -10.572 25.416 1.00 69.56 283 LEU A O 1
ATOM 2412 N N . VAL A 1 284 ? 8.019 -10.459 26.778 1.00 52.78 284 VAL A N 1
ATOM 2413 C CA . VAL A 1 284 ? 9.081 -10.870 25.838 1.00 52.78 284 VAL A CA 1
ATOM 2414 C C . VAL A 1 284 ? 8.833 -12.250 25.198 1.00 52.78 284 VAL A C 1
ATOM 2416 O O . VAL A 1 284 ? 9.442 -12.587 24.187 1.00 52.78 284 VAL A O 1
ATOM 2419 N N . ASN A 1 285 ? 7.894 -13.043 25.729 1.00 56.16 285 ASN A N 1
ATOM 2420 C CA . ASN A 1 285 ? 7.477 -14.315 25.129 1.00 56.16 285 ASN A CA 1
ATOM 2421 C C . ASN A 1 285 ? 6.514 -14.154 23.938 1.00 56.16 285 ASN A C 1
ATOM 2423 O O . ASN A 1 285 ? 6.064 -15.167 23.394 1.00 56.16 285 ASN A O 1
ATOM 2427 N N . TRP A 1 286 ? 6.208 -12.921 23.511 1.00 63.28 286 TRP A N 1
ATOM 2428 C CA . TRP A 1 286 ? 5.566 -12.661 22.225 1.00 63.28 286 TRP A CA 1
ATOM 2429 C C . TRP A 1 286 ? 6.418 -13.259 21.101 1.00 63.28 286 TRP A C 1
ATOM 2431 O O . TRP A 1 286 ? 7.465 -12.723 20.746 1.00 63.28 286 TRP A O 1
ATOM 2441 N N . ARG A 1 287 ? 5.987 -14.398 20.552 1.00 65.69 287 ARG A N 1
ATOM 2442 C CA . ARG A 1 287 ? 6.596 -14.997 19.362 1.00 65.69 287 ARG A CA 1
ATOM 2443 C C . ARG A 1 287 ? 5.854 -14.450 18.152 1.00 65.69 287 ARG A C 1
ATOM 2445 O O . ARG A 1 287 ? 4.706 -14.856 17.957 1.00 65.69 287 ARG A O 1
ATOM 2452 N N . PRO A 1 288 ? 6.465 -13.552 17.360 1.00 65.88 288 PRO A N 1
ATOM 2453 C CA . PRO A 1 288 ? 5.798 -13.022 16.190 1.00 65.88 288 PRO A CA 1
ATOM 2454 C C . PRO A 1 288 ? 5.388 -14.150 15.253 1.00 65.88 288 PRO A C 1
ATOM 2456 O O . PRO A 1 288 ? 6.146 -15.097 15.026 1.00 65.88 288 PRO A O 1
ATOM 2459 N N . THR A 1 289 ? 4.185 -14.044 14.701 1.00 69.06 289 THR A N 1
ATOM 2460 C CA . THR A 1 289 ? 3.709 -14.979 13.665 1.00 69.06 289 THR A CA 1
ATOM 2461 C C . THR A 1 289 ? 4.166 -14.565 12.269 1.00 69.06 289 THR A C 1
ATOM 2463 O O . THR A 1 289 ? 3.936 -15.267 11.288 1.00 69.06 289 THR A O 1
ATOM 2466 N N . THR A 1 290 ? 4.813 -13.408 12.174 1.00 78.06 290 THR A N 1
ATOM 2467 C CA . THR A 1 290 ? 5.283 -12.781 10.944 1.00 78.06 290 THR A CA 1
ATOM 2468 C C . THR A 1 290 ? 6.723 -12.290 11.115 1.00 78.06 290 THR A C 1
ATOM 2470 O O . THR A 1 290 ? 7.350 -12.489 12.152 1.00 78.06 290 THR A O 1
ATOM 2473 N N . SER A 1 291 ? 7.265 -11.621 10.096 1.00 82.50 291 SER A N 1
ATOM 2474 C CA . SER A 1 291 ? 8.533 -10.883 10.207 1.00 82.50 291 SER A CA 1
ATOM 2475 C C . SER A 1 291 ? 8.398 -9.557 10.978 1.00 82.50 291 SER A C 1
ATOM 2477 O O 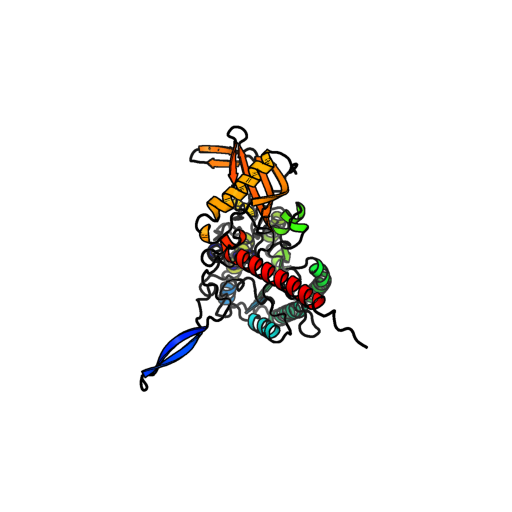. SER A 1 291 ? 9.381 -8.831 11.122 1.00 82.50 291 SER A O 1
ATOM 2479 N N . GLY A 1 292 ? 7.189 -9.222 11.438 1.00 88.88 292 GLY A N 1
ATOM 2480 C CA . GLY A 1 292 ? 6.898 -8.022 12.208 1.00 88.88 292 GLY A CA 1
ATOM 2481 C C . GLY A 1 292 ? 7.259 -8.152 13.684 1.00 88.88 292 GLY A C 1
ATOM 2482 O O . GLY A 1 292 ? 7.428 -9.242 14.223 1.00 88.88 292 GLY A O 1
ATOM 2483 N N . ILE A 1 293 ? 7.338 -7.012 14.353 1.00 91.62 293 ILE A N 1
ATOM 2484 C CA . ILE A 1 293 ? 7.436 -6.875 15.803 1.00 91.62 293 ILE A CA 1
ATOM 2485 C C . ILE A 1 293 ? 6.356 -5.870 16.206 1.00 91.62 293 ILE A C 1
ATOM 2487 O O . ILE A 1 293 ? 6.239 -4.820 15.580 1.00 91.62 293 ILE A O 1
ATOM 2491 N N . SER A 1 294 ? 5.555 -6.180 17.230 1.00 93.62 294 SER A N 1
ATOM 2492 C CA . SER A 1 294 ? 4.545 -5.237 17.732 1.00 93.62 294 SER A CA 1
ATOM 2493 C C . SER A 1 294 ? 5.184 -3.877 18.032 1.00 93.62 294 SER A C 1
ATOM 2495 O O . SER A 1 294 ? 6.221 -3.806 18.691 1.00 93.62 294 SER A O 1
ATOM 2497 N N . LEU A 1 295 ? 4.537 -2.795 17.598 1.00 95.00 295 LEU A N 1
ATOM 2498 C CA . LEU A 1 295 ? 4.972 -1.418 17.831 1.00 95.00 295 LEU A CA 1
ATOM 2499 C C . LEU A 1 295 ? 4.952 -1.041 19.321 1.00 95.00 295 LEU A C 1
ATOM 2501 O O . LEU A 1 295 ? 5.503 -0.006 19.692 1.00 95.00 295 LEU A O 1
ATOM 2505 N N . PHE A 1 296 ? 4.350 -1.870 20.179 1.00 94.69 296 PHE A N 1
ATOM 2506 C CA . PHE A 1 296 ? 4.430 -1.728 21.633 1.00 94.69 296 PHE A CA 1
ATOM 2507 C C . PHE A 1 296 ? 5.781 -2.169 22.212 1.00 94.69 296 PHE A C 1
ATOM 2509 O O . PHE A 1 296 ? 6.096 -1.808 23.345 1.00 94.69 296 PHE A O 1
ATOM 2516 N N . HIS A 1 297 ? 6.605 -2.878 21.437 1.00 93.06 297 HIS A N 1
ATOM 2517 C CA . HIS A 1 297 ? 7.981 -3.247 21.767 1.00 93.06 297 HIS A CA 1
ATOM 2518 C C . HIS A 1 297 ? 8.987 -2.343 21.036 1.00 93.06 297 HIS A C 1
ATOM 2520 O O . HIS A 1 297 ? 8.653 -1.757 20.002 1.00 93.06 297 HIS A O 1
ATOM 2526 N N . PRO A 1 298 ? 10.228 -2.202 21.540 1.00 93.50 298 PRO A N 1
ATOM 2527 C CA . PRO A 1 298 ? 11.261 -1.469 20.820 1.00 93.50 298 PRO A CA 1
ATOM 2528 C C . PRO A 1 298 ? 11.645 -2.222 19.540 1.00 93.50 298 PRO A C 1
ATOM 2530 O O . PRO A 1 298 ? 12.095 -3.367 19.581 1.00 93.50 298 PRO A O 1
ATOM 2533 N N . ILE A 1 299 ? 11.494 -1.563 18.396 1.00 93.81 299 ILE A N 1
ATOM 2534 C CA . ILE A 1 299 ? 11.974 -2.064 17.111 1.00 93.81 299 ILE A CA 1
ATOM 2535 C C . ILE A 1 299 ? 13.503 -1.904 17.087 1.00 93.81 299 ILE A C 1
ATOM 2537 O O . ILE A 1 299 ? 14.001 -0.811 17.381 1.00 93.81 299 ILE A O 1
ATOM 2541 N N . PRO A 1 300 ? 14.272 -2.961 16.767 1.00 93.19 300 PRO A N 1
ATOM 2542 C CA . PRO A 1 300 ? 15.722 -2.871 16.642 1.00 93.19 300 PRO A CA 1
ATOM 2543 C C . PRO A 1 300 ? 16.123 -2.189 15.331 1.00 93.19 300 PRO A C 1
ATOM 2545 O O . PRO A 1 300 ? 15.340 -2.125 14.378 1.00 93.19 300 PRO A O 1
ATOM 2548 N N . GLU A 1 301 ? 17.371 -1.722 15.249 1.00 91.50 301 GLU A N 1
ATOM 2549 C CA . GLU A 1 301 ? 17.943 -1.343 13.957 1.00 91.50 301 GLU A CA 1
ATOM 2550 C C . GLU A 1 301 ? 17.931 -2.562 13.034 1.00 91.50 301 GLU A C 1
ATOM 2552 O O . GLU A 1 301 ? 18.415 -3.642 13.383 1.00 91.50 301 GLU A O 1
ATOM 2557 N N . ARG A 1 302 ? 17.321 -2.412 11.858 1.00 89.50 302 ARG A N 1
ATOM 2558 C CA . ARG A 1 302 ? 17.088 -3.528 10.945 1.00 89.50 302 ARG A CA 1
ATOM 2559 C C . ARG A 1 302 ? 17.005 -3.061 9.498 1.00 89.50 302 ARG A C 1
ATOM 2561 O O . ARG A 1 302 ? 16.795 -1.883 9.221 1.00 89.50 302 ARG A O 1
ATOM 2568 N N . ASN A 1 303 ? 17.172 -3.998 8.571 1.00 86.75 303 ASN A N 1
ATOM 2569 C CA . ASN A 1 303 ? 17.071 -3.749 7.136 1.00 86.75 303 ASN A CA 1
ATOM 2570 C C . ASN A 1 303 ? 15.726 -4.253 6.588 1.00 86.75 303 ASN A C 1
ATOM 2572 O O . ASN A 1 303 ? 14.950 -4.894 7.295 1.00 86.75 303 ASN A O 1
ATOM 2576 N N . CYS A 1 304 ? 15.449 -3.975 5.313 1.00 87.50 304 CYS A N 1
ATOM 2577 C CA . CYS A 1 304 ? 14.196 -4.377 4.673 1.00 87.50 304 CYS A CA 1
ATOM 2578 C C . CYS A 1 304 ? 13.949 -5.891 4.733 1.00 87.50 304 CYS A C 1
ATOM 2580 O O . CYS A 1 304 ? 12.831 -6.308 5.017 1.00 87.50 304 CYS A O 1
ATOM 2582 N N . SER A 1 305 ? 14.990 -6.712 4.558 1.00 86.69 305 SER A N 1
ATOM 2583 C CA . SER A 1 305 ? 14.871 -8.174 4.615 1.00 86.69 305 SER A CA 1
ATOM 2584 C C . SER A 1 305 ? 14.400 -8.654 5.990 1.00 86.69 305 SER A C 1
ATOM 2586 O O . SER A 1 305 ? 13.431 -9.405 6.083 1.00 86.69 305 SER A O 1
ATOM 2588 N N . SER A 1 306 ? 15.021 -8.176 7.075 1.00 87.44 306 SER A N 1
ATOM 2589 C CA . SER A 1 306 ? 14.612 -8.549 8.436 1.00 87.44 306 SER A CA 1
ATOM 2590 C C . SER A 1 306 ? 13.300 -7.904 8.891 1.00 87.44 306 SER A C 1
ATOM 2592 O O . SER A 1 306 ? 12.711 -8.369 9.860 1.00 87.44 306 SER A O 1
ATOM 2594 N N . ALA A 1 307 ? 12.813 -6.881 8.185 1.00 88.38 307 ALA A N 1
ATOM 2595 C CA . ALA A 1 307 ? 11.481 -6.305 8.366 1.00 88.38 307 ALA A CA 1
ATOM 2596 C C . ALA A 1 307 ? 10.404 -6.947 7.461 1.00 88.38 307 ALA A C 1
ATOM 2598 O O . ALA A 1 307 ? 9.271 -6.474 7.431 1.00 88.38 307 ALA A O 1
ATOM 2599 N N . GLY A 1 308 ? 10.733 -7.988 6.682 1.00 85.38 308 GLY A N 1
ATOM 2600 C CA . GLY A 1 308 ? 9.783 -8.632 5.764 1.00 85.38 308 GLY A CA 1
ATOM 2601 C C . GLY A 1 308 ? 9.353 -7.757 4.577 1.00 85.38 308 GLY A C 1
ATOM 2602 O O . GLY A 1 308 ? 8.303 -7.997 3.981 1.00 85.38 308 GLY A O 1
ATOM 2603 N N . ILE A 1 309 ? 10.144 -6.736 4.238 1.00 86.38 309 ILE A N 1
ATOM 2604 C CA . ILE A 1 309 ? 9.918 -5.820 3.116 1.00 86.38 309 ILE A CA 1
ATOM 2605 C C . ILE A 1 309 ? 10.667 -6.360 1.887 1.00 86.38 309 ILE A C 1
ATOM 2607 O O . ILE A 1 309 ? 11.898 -6.472 1.921 1.00 86.38 309 ILE A O 1
ATOM 2611 N N . PRO A 1 310 ? 9.979 -6.652 0.767 1.00 85.06 310 PRO A N 1
ATOM 2612 C CA . PRO A 1 310 ? 10.641 -7.072 -0.462 1.00 85.06 310 PRO A CA 1
ATOM 2613 C C . PRO A 1 310 ? 11.621 -6.018 -0.987 1.00 85.06 310 PRO A C 1
ATOM 2615 O O . PRO A 1 310 ? 11.318 -4.826 -1.016 1.00 85.06 310 PRO A O 1
ATOM 2618 N N . GLU A 1 311 ? 12.765 -6.467 -1.506 1.00 84.31 311 GLU A N 1
ATOM 2619 C CA . GLU A 1 311 ? 13.856 -5.594 -1.967 1.00 84.31 311 GLU A CA 1
ATOM 2620 C C . GLU A 1 311 ? 13.396 -4.510 -2.959 1.00 84.31 311 GLU A C 1
ATOM 2622 O O . GLU A 1 311 ? 13.865 -3.378 -2.912 1.00 84.31 311 GLU A O 1
ATOM 2627 N N . LYS A 1 312 ? 12.432 -4.812 -3.838 1.00 82.88 312 LYS A N 1
ATOM 2628 C CA . LYS A 1 312 ? 11.885 -3.859 -4.826 1.00 82.88 312 LYS A CA 1
ATOM 2629 C C . LYS A 1 312 ? 11.214 -2.632 -4.190 1.00 82.88 312 LYS A C 1
ATOM 2631 O O . LYS A 1 312 ? 11.186 -1.556 -4.791 1.00 82.88 312 LYS A O 1
ATOM 2636 N N . TYR A 1 313 ? 10.737 -2.774 -2.957 1.00 85.81 313 TYR A N 1
ATOM 2637 C CA . TYR A 1 313 ? 10.062 -1.727 -2.193 1.00 85.81 313 TYR A CA 1
ATOM 2638 C C . TYR A 1 313 ? 10.931 -1.117 -1.101 1.00 85.81 313 TYR A C 1
ATOM 2640 O O . TYR A 1 313 ? 10.520 -0.146 -0.477 1.00 85.81 313 TYR A O 1
ATOM 2648 N N . CYS A 1 314 ? 12.153 -1.614 -0.914 1.00 86.50 314 CYS A N 1
ATOM 2649 C CA . CYS A 1 314 ? 13.064 -1.062 0.072 1.00 86.50 314 CYS A CA 1
ATOM 2650 C C . CYS A 1 314 ? 13.451 0.393 -0.284 1.00 86.50 314 CYS A C 1
ATOM 2652 O O . CYS A 1 314 ? 14.004 0.626 -1.370 1.00 86.50 314 CYS A O 1
ATOM 2654 N N . PRO A 1 315 ? 13.170 1.389 0.575 1.00 81.38 315 PRO A N 1
ATOM 2655 C CA . PRO A 1 315 ? 13.522 2.785 0.334 1.00 81.38 315 PRO A CA 1
ATOM 2656 C C . PRO A 1 315 ? 15.006 3.013 0.670 1.00 81.38 315 PRO A C 1
ATOM 2658 O O . PRO A 1 315 ? 15.370 3.245 1.818 1.00 81.38 315 PRO A O 1
ATOM 2661 N N . CYS A 1 316 ? 15.891 2.928 -0.325 1.00 69.44 316 CYS A N 1
ATOM 2662 C CA . CYS A 1 316 ? 17.333 3.116 -0.124 1.00 69.44 316 CYS A CA 1
ATOM 2663 C C . CYS A 1 316 ? 17.705 4.603 -0.070 1.00 69.44 316 CYS A C 1
ATOM 2665 O O . CYS A 1 316 ? 17.633 5.281 -1.086 1.00 69.44 316 CYS A O 1
ATOM 2667 N N . SER A 1 317 ? 18.118 5.142 1.075 1.00 64.25 317 SER A N 1
ATOM 2668 C CA . SER A 1 317 ? 18.204 6.598 1.280 1.00 64.25 317 SER A CA 1
ATOM 2669 C C . SER A 1 317 ? 19.417 7.307 0.650 1.00 64.25 317 SER A C 1
ATOM 2671 O O . SER A 1 317 ? 19.428 8.538 0.609 1.00 64.25 317 SER A O 1
ATOM 2673 N N . ARG A 1 318 ? 20.441 6.597 0.146 1.00 74.88 318 ARG A N 1
ATOM 2674 C CA . ARG A 1 318 ? 21.733 7.212 -0.241 1.00 74.88 318 ARG A CA 1
ATOM 2675 C C . ARG A 1 318 ? 22.198 6.895 -1.663 1.00 74.88 318 ARG A C 1
ATOM 2677 O O . ARG A 1 318 ? 23.350 6.540 -1.890 1.00 74.88 318 ARG A O 1
ATOM 2684 N N . SER A 1 319 ? 21.312 7.082 -2.633 1.00 82.62 319 SER A N 1
ATOM 2685 C CA . SER A 1 319 ? 21.671 7.002 -4.052 1.00 82.62 319 SER A CA 1
ATOM 2686 C C . SER A 1 319 ? 22.280 8.304 -4.606 1.00 82.62 319 SER A C 1
ATOM 2688 O O . SER A 1 319 ? 21.966 9.406 -4.147 1.00 82.62 319 SER A O 1
ATOM 2690 N N . THR A 1 320 ? 23.122 8.185 -5.630 1.00 88.62 320 THR A N 1
ATOM 2691 C CA . THR A 1 320 ? 23.679 9.303 -6.406 1.00 88.62 320 THR A CA 1
ATOM 2692 C C . THR A 1 320 ? 23.198 9.198 -7.847 1.00 88.62 320 THR A C 1
ATOM 2694 O O . THR A 1 320 ? 23.244 8.115 -8.432 1.00 88.62 320 THR A O 1
ATOM 2697 N N . SER A 1 321 ? 22.741 10.312 -8.427 1.00 91.94 321 SER A N 1
ATOM 2698 C CA . SER A 1 321 ? 22.314 10.353 -9.831 1.00 91.94 321 SER A CA 1
ATOM 2699 C C . SER A 1 321 ? 23.493 10.121 -10.769 1.00 91.94 321 SER A C 1
ATOM 2701 O O . SER A 1 321 ? 24.586 10.634 -10.540 1.00 91.94 321 SER A O 1
ATOM 2703 N N . LEU A 1 322 ? 23.249 9.380 -11.843 1.00 93.25 322 LEU A N 1
ATOM 2704 C CA . LEU A 1 322 ? 24.197 9.146 -12.924 1.00 93.25 322 LEU A CA 1
ATOM 2705 C C . LEU A 1 322 ? 23.683 9.748 -14.226 1.00 93.25 322 LEU A C 1
ATOM 2707 O O . LEU A 1 322 ? 22.474 9.858 -14.439 1.00 93.25 322 LEU A O 1
ATOM 2711 N N . ASP A 1 323 ? 24.618 10.100 -15.105 1.00 95.12 323 ASP A N 1
ATOM 2712 C CA . ASP A 1 323 ? 24.296 10.467 -16.478 1.00 95.12 323 ASP A CA 1
ATOM 2713 C C . ASP A 1 323 ? 23.781 9.231 -17.236 1.00 95.12 323 ASP A C 1
ATOM 2715 O O . ASP A 1 323 ? 24.424 8.180 -17.294 1.00 95.12 323 ASP A O 1
ATOM 2719 N N . THR A 1 324 ? 22.588 9.364 -17.810 1.00 96.19 324 THR A N 1
ATOM 2720 C CA . THR A 1 324 ? 21.913 8.307 -18.571 1.00 96.19 324 THR A CA 1
ATOM 2721 C C . THR A 1 324 ? 22.612 7.951 -19.886 1.00 96.19 324 THR A C 1
ATOM 2723 O O . THR A 1 324 ? 22.349 6.883 -20.435 1.00 96.19 324 THR A O 1
ATOM 2726 N N . THR A 1 325 ? 23.511 8.808 -20.385 1.00 95.44 325 THR A N 1
ATOM 2727 C CA . THR A 1 325 ? 24.264 8.587 -21.631 1.00 95.44 325 THR A CA 1
ATOM 2728 C C . THR A 1 325 ? 25.454 7.641 -21.460 1.00 95.44 325 THR A C 1
ATOM 2730 O O . THR A 1 325 ? 26.007 7.157 -22.451 1.00 95.44 325 THR A O 1
ATOM 2733 N N . LEU A 1 326 ? 25.838 7.331 -20.216 1.00 95.25 326 LEU A N 1
ATOM 2734 C CA . LEU A 1 326 ? 26.969 6.455 -19.926 1.00 95.25 326 LEU A CA 1
ATOM 2735 C C . LEU A 1 326 ? 26.750 5.046 -20.516 1.00 95.25 326 LEU A C 1
ATOM 2737 O O . LEU A 1 326 ? 25.697 4.443 -20.276 1.00 95.25 326 LEU A O 1
ATOM 2741 N N . PRO A 1 327 ? 27.751 4.453 -21.202 1.00 93.94 327 PRO A N 1
ATOM 2742 C CA . PRO A 1 327 ? 27.622 3.129 -21.818 1.00 93.94 327 PRO A CA 1
ATOM 2743 C C . PRO A 1 327 ? 27.159 2.037 -20.846 1.00 93.94 327 PRO A C 1
ATOM 2745 O O . PRO A 1 327 ? 26.265 1.260 -21.172 1.00 93.94 327 PRO A O 1
ATOM 2748 N N . VAL A 1 328 ? 27.681 2.048 -19.614 1.00 91.62 328 VAL A N 1
ATOM 2749 C CA . VAL A 1 328 ? 27.287 1.097 -18.562 1.00 91.62 328 VAL A CA 1
ATOM 2750 C C . VAL A 1 328 ? 25.794 1.185 -18.226 1.00 91.62 328 VAL A C 1
ATOM 2752 O O . VAL A 1 328 ? 25.154 0.169 -17.984 1.00 91.62 328 VAL A O 1
ATOM 2755 N N . ILE A 1 329 ? 25.191 2.377 -18.265 1.00 95.62 329 ILE A N 1
ATOM 2756 C CA . ILE A 1 329 ? 23.760 2.550 -17.984 1.00 95.62 329 ILE A CA 1
ATOM 2757 C C . ILE A 1 329 ? 22.913 1.960 -19.111 1.00 95.62 329 ILE A C 1
ATOM 2759 O O . ILE A 1 329 ? 21.892 1.315 -18.847 1.00 95.62 329 ILE A O 1
ATOM 2763 N N . LYS A 1 330 ? 23.363 2.105 -20.361 1.00 96.25 330 LYS A N 1
ATOM 2764 C CA . LYS A 1 330 ? 22.735 1.449 -21.511 1.00 96.25 330 LYS A CA 1
ATOM 2765 C C . LYS A 1 330 ? 22.828 -0.074 -21.397 1.00 96.25 330 LYS A C 1
ATOM 2767 O O . LYS A 1 330 ? 21.812 -0.742 -21.564 1.00 96.25 330 LYS A O 1
ATOM 2772 N N . GLU A 1 331 ? 23.993 -0.617 -21.047 1.00 95.00 331 GLU A N 1
ATOM 2773 C CA . GLU A 1 331 ? 24.196 -2.059 -20.835 1.00 95.00 331 GLU A CA 1
ATOM 2774 C C . GLU A 1 331 ? 23.284 -2.620 -19.732 1.00 95.00 331 GLU A C 1
ATOM 2776 O O . GLU A 1 331 ? 22.576 -3.603 -19.951 1.00 95.00 331 GLU A O 1
ATOM 2781 N N . LEU A 1 332 ? 23.221 -1.957 -18.573 1.00 95.25 332 LEU A N 1
ATOM 2782 C CA . LEU A 1 332 ? 22.354 -2.348 -17.454 1.00 95.25 332 LEU A CA 1
ATOM 2783 C C . LEU A 1 332 ? 20.864 -2.304 -17.819 1.00 95.25 332 LEU A C 1
ATOM 2785 O O . LEU A 1 332 ? 20.074 -3.165 -17.414 1.00 95.25 332 LEU A O 1
ATOM 2789 N N . THR A 1 333 ? 20.469 -1.306 -18.607 1.00 97.56 333 THR A N 1
ATOM 2790 C CA . THR A 1 333 ? 19.090 -1.172 -19.080 1.00 97.56 333 THR A CA 1
ATOM 2791 C C . THR A 1 333 ? 18.736 -2.283 -20.068 1.00 97.56 333 THR A C 1
ATOM 2793 O O . THR A 1 333 ? 17.690 -2.918 -19.931 1.00 97.56 333 THR A O 1
ATOM 2796 N N . LEU A 1 334 ? 19.624 -2.586 -21.019 1.00 97.31 334 LEU A N 1
ATOM 2797 C CA . LEU A 1 334 ? 19.435 -3.689 -21.964 1.00 97.31 334 LEU A CA 1
ATOM 2798 C C . LEU A 1 334 ? 19.380 -5.044 -21.249 1.00 97.31 334 LEU A C 1
ATOM 2800 O O . LEU A 1 334 ? 18.514 -5.851 -21.570 1.00 97.31 334 LEU A O 1
ATOM 2804 N N . ALA A 1 335 ? 20.210 -5.265 -20.225 1.00 96.56 335 ALA A N 1
ATOM 2805 C CA . ALA A 1 335 ? 20.141 -6.465 -19.389 1.00 96.56 335 ALA A CA 1
ATOM 2806 C C . ALA A 1 335 ? 18.799 -6.588 -18.641 1.00 96.56 335 ALA A C 1
ATOM 2808 O O . ALA A 1 335 ? 18.272 -7.688 -18.474 1.00 96.56 335 ALA A O 1
ATOM 2809 N N . SER A 1 336 ? 18.207 -5.465 -18.218 1.00 97.50 336 SER A N 1
ATOM 2810 C CA . SER A 1 336 ? 16.872 -5.458 -17.602 1.00 97.50 336 SER A CA 1
ATOM 2811 C C . SER A 1 336 ? 15.784 -5.856 -18.601 1.00 97.50 336 SER A C 1
ATOM 2813 O O . SER A 1 336 ? 14.909 -6.654 -18.274 1.00 97.50 336 SER A O 1
ATOM 2815 N N . ILE A 1 337 ? 15.844 -5.333 -19.827 1.00 98.00 337 ILE A N 1
ATOM 2816 C CA . ILE A 1 337 ? 14.895 -5.666 -20.900 1.00 98.00 337 ILE A CA 1
ATOM 2817 C C . ILE A 1 337 ? 15.045 -7.129 -21.328 1.00 98.00 337 ILE A C 1
ATOM 2819 O O . ILE A 1 337 ? 14.043 -7.829 -21.486 1.00 98.00 337 ILE A O 1
ATOM 2823 N N . ASP A 1 338 ? 16.281 -7.614 -21.444 1.00 97.25 338 ASP A N 1
ATOM 2824 C CA . ASP A 1 338 ? 16.575 -9.021 -21.706 1.00 97.25 338 ASP A CA 1
ATOM 2825 C C . ASP A 1 338 ? 15.963 -9.920 -20.626 1.00 97.25 338 ASP A C 1
ATOM 2827 O O . ASP A 1 338 ? 15.244 -10.871 -20.936 1.00 97.25 338 ASP A O 1
ATOM 2831 N N . HIS A 1 339 ? 16.125 -9.555 -19.351 1.00 96.81 339 HIS A N 1
ATOM 2832 C CA . HIS A 1 339 ? 15.500 -10.269 -18.242 1.00 96.81 339 HIS A CA 1
ATOM 2833 C C . HIS A 1 339 ? 13.965 -10.300 -18.355 1.00 96.81 339 HIS A C 1
ATOM 2835 O O . HIS A 1 339 ? 13.350 -11.344 -18.125 1.00 96.81 339 HIS A O 1
ATOM 2841 N N . ILE A 1 340 ? 13.321 -9.197 -18.756 1.00 97.06 340 ILE A N 1
ATOM 2842 C CA . ILE A 1 340 ? 11.868 -9.174 -18.989 1.00 97.06 340 ILE A CA 1
ATOM 2843 C C . ILE A 1 340 ? 11.485 -10.156 -20.107 1.00 97.06 340 ILE A C 1
ATOM 2845 O O . ILE A 1 340 ? 10.657 -11.044 -19.898 1.00 97.06 340 ILE A O 1
ATOM 2849 N N . ASN A 1 341 ? 12.103 -10.033 -21.281 1.00 97.75 341 ASN A N 1
ATOM 2850 C CA . ASN A 1 341 ? 11.731 -10.807 -22.466 1.00 97.75 341 ASN A CA 1
ATOM 2851 C C . ASN A 1 341 ? 12.065 -12.303 -22.331 1.00 97.75 341 ASN A C 1
ATOM 2853 O O . ASN A 1 341 ? 11.292 -13.162 -22.761 1.00 97.75 341 ASN A O 1
ATOM 2857 N N . ASN A 1 342 ? 13.218 -12.629 -21.744 1.00 96.62 342 ASN A N 1
ATOM 2858 C CA . ASN A 1 342 ? 13.791 -13.975 -21.771 1.00 96.62 342 ASN A CA 1
ATOM 2859 C C . ASN A 1 342 ? 13.643 -14.747 -20.459 1.00 96.62 342 ASN A C 1
ATOM 2861 O O . ASN A 1 342 ? 13.653 -15.980 -20.494 1.00 96.62 342 ASN A O 1
ATOM 2865 N N . VAL A 1 343 ? 13.453 -14.060 -19.327 1.00 94.81 343 VAL A N 1
ATOM 2866 C CA . VAL A 1 343 ? 13.242 -14.701 -18.020 1.00 94.81 343 VAL A CA 1
ATOM 2867 C C . VAL A 1 343 ? 11.789 -14.571 -17.578 1.00 94.81 343 VAL A C 1
ATOM 2869 O O . VAL A 1 343 ? 11.132 -15.594 -17.387 1.00 94.81 343 VAL A O 1
ATOM 2872 N N . LYS A 1 344 ? 11.252 -13.348 -17.464 1.00 94.12 344 LYS A N 1
ATOM 2873 C CA . LYS A 1 344 ? 9.874 -13.132 -16.980 1.00 94.12 344 LYS A CA 1
ATOM 2874 C C . LYS A 1 344 ? 8.826 -13.657 -17.959 1.00 94.12 344 LYS A C 1
ATOM 2876 O O . LYS A 1 344 ? 7.950 -14.419 -17.567 1.00 94.12 344 LYS A O 1
ATOM 2881 N N . LEU A 1 345 ? 8.941 -13.304 -19.238 1.00 95.25 345 LEU A N 1
ATOM 2882 C CA . LEU A 1 345 ? 7.977 -13.673 -20.280 1.00 95.25 345 LEU A CA 1
ATOM 2883 C C . LEU A 1 345 ? 8.307 -14.994 -20.988 1.00 95.25 345 LEU A C 1
ATOM 2885 O O . LEU A 1 345 ? 7.695 -15.308 -22.007 1.00 95.25 345 LEU A O 1
ATOM 2889 N N . LYS A 1 346 ? 9.237 -15.804 -20.459 1.00 95.19 346 LYS A N 1
ATOM 2890 C CA . LYS A 1 346 ? 9.733 -17.024 -21.118 1.00 95.19 346 LYS A CA 1
ATOM 2891 C C . LYS A 1 346 ? 8.613 -17.960 -21.592 1.00 95.19 346 LYS A C 1
ATOM 2893 O O . LYS A 1 346 ? 8.670 -18.440 -22.720 1.00 95.19 346 LYS A O 1
ATOM 2898 N N . SER A 1 347 ? 7.600 -18.199 -20.757 1.00 93.56 347 SER A N 1
ATOM 2899 C CA . SER A 1 347 ? 6.450 -19.060 -21.080 1.00 93.56 347 SER A CA 1
ATOM 2900 C C . SER A 1 347 ? 5.367 -18.375 -21.927 1.00 93.56 347 SER A C 1
ATOM 2902 O O . SER A 1 347 ? 4.496 -19.055 -22.461 1.00 93.56 347 SER A O 1
ATOM 2904 N N . HIS A 1 348 ? 5.429 -17.051 -22.096 1.00 95.06 348 HIS A N 1
ATOM 2905 C CA . HIS A 1 348 ? 4.371 -16.229 -22.700 1.00 95.06 348 HIS A CA 1
ATOM 2906 C C . HIS A 1 348 ? 4.839 -15.467 -23.945 1.00 95.06 348 HIS A C 1
ATOM 2908 O O . HIS A 1 348 ? 4.108 -14.630 -24.470 1.00 95.06 348 HIS A O 1
ATOM 2914 N N . LYS A 1 349 ? 6.023 -15.796 -24.480 1.00 95.44 349 LYS A N 1
ATOM 2915 C CA . LYS A 1 349 ? 6.565 -15.200 -25.716 1.00 95.44 349 LYS A CA 1
ATOM 2916 C C . LYS A 1 349 ? 5.632 -15.317 -26.926 1.00 95.44 349 LYS A C 1
ATOM 2918 O O . LYS A 1 349 ? 5.687 -14.489 -27.821 1.00 95.44 349 LYS A O 1
ATOM 2923 N N . HIS A 1 350 ? 4.774 -16.337 -26.956 1.00 95.25 350 HIS A N 1
ATOM 2924 C CA . HIS A 1 350 ? 3.793 -16.540 -28.025 1.00 95.25 350 HIS A CA 1
ATOM 2925 C C . HIS A 1 350 ? 2.568 -15.611 -27.919 1.00 95.25 350 HIS A C 1
ATOM 2927 O O . HIS A 1 350 ? 1.785 -15.533 -28.860 1.00 95.25 350 HIS A O 1
ATOM 2933 N N . LEU A 1 351 ? 2.386 -14.923 -26.786 1.00 96.12 351 LEU A N 1
ATOM 2934 C CA . LEU A 1 351 ? 1.292 -13.973 -26.550 1.00 96.12 351 LEU A CA 1
ATOM 2935 C C . LEU A 1 351 ? 1.775 -12.522 -26.532 1.00 96.12 351 LEU A C 1
ATOM 2937 O O . LEU A 1 351 ? 1.010 -11.625 -26.890 1.00 96.12 351 LEU A O 1
ATOM 2941 N N . CYS A 1 352 ? 3.018 -12.292 -26.108 1.00 96.81 352 CYS A N 1
ATOM 2942 C CA . CYS A 1 352 ? 3.580 -10.966 -25.875 1.00 96.81 352 CYS A CA 1
ATOM 2943 C C . CYS A 1 352 ? 4.595 -10.591 -26.956 1.00 96.81 352 CYS A C 1
ATOM 2945 O O . CYS A 1 352 ? 5.498 -11.368 -27.258 1.00 96.81 352 CYS A O 1
ATOM 2947 N N . LEU A 1 353 ? 4.490 -9.373 -27.486 1.00 97.19 353 LEU A N 1
ATOM 2948 C CA . LEU A 1 353 ? 5.531 -8.793 -28.327 1.00 97.19 353 LEU A CA 1
ATOM 2949 C C . LEU A 1 353 ? 6.803 -8.537 -27.503 1.00 97.19 353 LEU A C 1
ATOM 2951 O O . LEU A 1 353 ? 6.697 -8.158 -26.330 1.00 97.19 353 LEU A O 1
ATOM 2955 N N . PRO A 1 354 ? 7.995 -8.727 -28.101 1.00 97.50 354 PRO A N 1
ATOM 2956 C CA . PRO A 1 354 ? 9.248 -8.390 -27.444 1.00 97.50 354 PRO A CA 1
ATOM 2957 C C . PRO A 1 354 ? 9.298 -6.889 -27.157 1.00 97.50 354 PRO A C 1
ATOM 2959 O O . PRO A 1 354 ? 8.881 -6.067 -27.975 1.00 97.50 354 PRO A O 1
ATOM 2962 N N . LEU A 1 355 ? 9.797 -6.544 -25.973 1.00 98.12 355 LEU A N 1
ATOM 2963 C CA . LEU A 1 355 ? 9.997 -5.159 -25.573 1.00 98.12 355 LEU A CA 1
ATOM 2964 C C . LEU A 1 355 ? 11.395 -4.685 -25.961 1.00 98.12 355 LEU A C 1
ATOM 2966 O O . LEU A 1 355 ? 12.370 -5.415 -25.783 1.00 98.12 355 LEU A O 1
ATOM 2970 N N . GLU A 1 356 ? 11.493 -3.445 -26.423 1.00 98.25 356 GLU A N 1
ATOM 2971 C CA . GLU A 1 356 ? 12.744 -2.806 -26.834 1.00 98.25 356 GLU A CA 1
ATOM 2972 C C . GLU A 1 356 ? 12.938 -1.475 -26.110 1.00 98.25 356 GLU A C 1
ATOM 2974 O O . GLU A 1 356 ? 11.971 -0.801 -25.749 1.00 98.25 356 GLU A O 1
ATOM 2979 N N . LEU A 1 357 ? 14.193 -1.076 -25.894 1.00 98.50 357 LEU A N 1
ATOM 2980 C CA . LEU A 1 357 ? 14.505 0.187 -25.230 1.00 98.50 357 LEU A CA 1
ATOM 2981 C C . LEU A 1 357 ? 14.027 1.363 -26.086 1.00 98.50 357 LEU A C 1
ATOM 2983 O O . LEU A 1 357 ? 14.460 1.509 -27.225 1.00 98.50 357 LEU A O 1
ATOM 2987 N N . LYS A 1 358 ? 13.192 2.231 -25.511 1.00 98.38 358 LYS A N 1
ATOM 2988 C CA . LYS A 1 358 ? 12.806 3.504 -26.128 1.00 98.38 358 LYS A CA 1
ATOM 2989 C C . LYS A 1 358 ? 13.651 4.653 -25.588 1.00 98.38 358 LYS A C 1
ATOM 2991 O O . LYS A 1 358 ? 14.257 5.379 -26.366 1.00 98.38 358 LYS A O 1
ATOM 2996 N N . THR A 1 359 ? 13.703 4.823 -24.267 1.00 97.94 359 THR A N 1
ATOM 2997 C CA . THR A 1 359 ? 14.531 5.860 -23.635 1.00 97.94 359 THR A CA 1
ATOM 2998 C C . THR A 1 359 ? 14.906 5.503 -22.199 1.00 97.94 359 THR A C 1
ATOM 3000 O O . THR A 1 359 ? 14.183 4.773 -21.523 1.00 97.94 359 THR A O 1
ATOM 3003 N N . ILE A 1 360 ? 16.033 6.028 -21.721 1.00 98.25 360 ILE A N 1
ATOM 3004 C CA . ILE A 1 360 ? 16.457 5.938 -20.321 1.00 98.25 360 ILE A CA 1
ATOM 3005 C C . ILE A 1 360 ? 16.075 7.257 -19.652 1.00 98.25 360 ILE A C 1
ATOM 3007 O O . ILE A 1 360 ? 16.513 8.320 -20.074 1.00 98.25 360 ILE A O 1
ATOM 3011 N N . ILE A 1 361 ? 15.236 7.190 -18.621 1.00 96.56 361 ILE A N 1
ATOM 3012 C CA . ILE A 1 361 ? 14.668 8.368 -17.952 1.00 96.56 361 ILE A CA 1
ATOM 3013 C C . ILE A 1 361 ? 15.571 8.820 -16.806 1.00 96.56 361 ILE A C 1
ATOM 3015 O O . ILE A 1 361 ? 15.782 10.013 -16.606 1.00 96.56 361 ILE A O 1
ATOM 3019 N N . ARG A 1 362 ? 16.069 7.867 -16.013 1.00 94.94 362 ARG A N 1
ATOM 3020 C CA . ARG A 1 362 ? 16.883 8.147 -14.826 1.00 94.94 362 ARG A CA 1
ATOM 3021 C C . ARG A 1 362 ? 17.781 6.964 -14.509 1.00 94.94 362 ARG A C 1
ATOM 3023 O O . ARG A 1 362 ? 17.373 5.814 -14.659 1.00 94.94 362 ARG A O 1
ATOM 3030 N N . ALA A 1 363 ? 18.976 7.255 -14.016 1.00 94.75 363 ALA A N 1
ATOM 3031 C CA . ALA A 1 363 ? 19.892 6.263 -13.487 1.00 94.75 363 ALA A CA 1
ATOM 3032 C C . ALA A 1 363 ? 20.487 6.757 -12.174 1.00 94.75 363 ALA A C 1
ATOM 3034 O O . ALA A 1 363 ? 20.808 7.934 -12.022 1.00 94.75 363 ALA A O 1
ATOM 3035 N N . GLU A 1 364 ? 20.629 5.850 -11.222 1.00 92.19 364 GLU A N 1
ATOM 3036 C CA . GLU A 1 364 ? 21.237 6.118 -9.930 1.00 92.19 364 GLU A CA 1
ATOM 3037 C C . GLU A 1 364 ? 22.114 4.941 -9.526 1.00 92.19 364 GLU A C 1
ATOM 3039 O O . GLU A 1 364 ? 21.848 3.803 -9.918 1.00 92.19 364 GLU A O 1
ATOM 3044 N N . PHE A 1 365 ? 23.127 5.202 -8.708 1.00 88.31 365 PHE A N 1
ATOM 3045 C CA . PHE A 1 365 ? 23.884 4.145 -8.052 1.00 88.31 365 PHE A CA 1
ATOM 3046 C C . PHE A 1 365 ? 23.988 4.371 -6.554 1.00 88.31 365 PHE A C 1
ATOM 3048 O O . PHE A 1 365 ? 23.891 5.495 -6.062 1.00 88.31 365 PHE A O 1
ATOM 3055 N N . GLU A 1 366 ? 24.220 3.283 -5.839 1.00 84.12 366 GLU A N 1
ATOM 3056 C CA . GLU A 1 366 ? 24.442 3.269 -4.405 1.00 84.12 366 GLU A CA 1
ATOM 3057 C C . GLU A 1 366 ? 25.651 2.390 -4.087 1.00 84.12 366 GLU A C 1
ATOM 3059 O O . GLU A 1 366 ? 25.795 1.288 -4.627 1.00 84.12 366 GLU A O 1
ATOM 3064 N N . LYS A 1 367 ? 26.521 2.874 -3.195 1.00 74.94 367 LYS A N 1
ATOM 3065 C CA . LYS A 1 367 ? 27.608 2.074 -2.625 1.00 74.94 367 LYS A CA 1
ATOM 3066 C C . LYS A 1 367 ? 27.020 1.158 -1.560 1.00 74.94 367 LYS A C 1
ATOM 3068 O O . LYS A 1 367 ? 26.733 1.608 -0.455 1.00 74.94 367 LYS A O 1
ATOM 3073 N N . LEU A 1 368 ? 26.857 -0.117 -1.889 1.00 67.38 368 LEU A N 1
ATOM 3074 C CA . LEU A 1 368 ? 26.434 -1.141 -0.943 1.00 67.38 368 LEU A CA 1
ATOM 3075 C C . LEU A 1 368 ? 27.327 -2.365 -1.133 1.00 67.38 368 LEU A C 1
ATOM 3077 O O . LEU A 1 368 ? 27.361 -2.904 -2.241 1.00 67.38 368 LEU A O 1
ATOM 3081 N N . PRO A 1 369 ? 28.025 -2.841 -0.085 1.00 58.94 369 PRO A N 1
ATOM 3082 C CA . PRO A 1 369 ? 28.659 -4.146 -0.129 1.00 58.94 369 PRO A CA 1
ATOM 3083 C C . PRO A 1 369 ? 27.554 -5.208 -0.096 1.00 58.94 369 PRO A C 1
ATOM 3085 O O . PRO A 1 369 ? 27.064 -5.591 0.965 1.00 58.94 369 PRO A O 1
ATOM 3088 N N . ILE A 1 370 ? 27.124 -5.662 -1.271 1.00 63.22 370 ILE A N 1
ATOM 3089 C CA . ILE A 1 370 ? 26.136 -6.729 -1.408 1.00 63.22 370 ILE A CA 1
ATOM 3090 C C . ILE A 1 370 ? 26.893 -8.024 -1.686 1.00 63.22 370 ILE A C 1
ATOM 3092 O O . ILE A 1 370 ? 27.430 -8.243 -2.773 1.00 63.22 370 ILE A O 1
ATOM 3096 N N . LEU A 1 371 ? 26.911 -8.905 -0.687 1.00 57.62 371 LEU A N 1
ATOM 3097 C CA . LEU A 1 371 ? 27.362 -10.282 -0.845 1.00 57.62 371 LEU A CA 1
ATOM 3098 C C . LEU A 1 371 ? 26.203 -11.104 -1.411 1.00 57.62 371 LEU A C 1
ATOM 3100 O O . LEU A 1 371 ? 25.221 -11.363 -0.714 1.00 57.62 371 LEU A O 1
ATOM 3104 N N . LYS A 1 372 ? 26.304 -11.537 -2.671 1.00 59.31 372 LYS A N 1
ATOM 3105 C CA . LYS A 1 372 ? 25.353 -12.497 -3.248 1.00 59.31 372 LYS A CA 1
ATOM 3106 C C . LYS A 1 372 ? 26.071 -13.718 -3.797 1.00 59.31 372 LYS A C 1
ATOM 3108 O O . LYS A 1 372 ? 27.140 -13.630 -4.396 1.00 59.31 372 LYS A O 1
ATOM 3113 N N . LYS A 1 373 ? 25.446 -14.882 -3.609 1.00 52.56 373 LYS A N 1
ATOM 3114 C CA . LYS A 1 373 ? 25.851 -16.109 -4.295 1.00 52.56 373 LYS A CA 1
ATOM 3115 C C . LYS A 1 373 ? 25.366 -16.039 -5.741 1.00 52.56 373 LYS A C 1
ATOM 3117 O O . LYS A 1 373 ? 24.162 -15.986 -5.981 1.00 52.56 373 LYS A O 1
ATOM 3122 N N . VAL A 1 374 ? 26.297 -16.072 -6.686 1.00 57.81 374 VAL A N 1
ATOM 3123 C CA . VAL A 1 374 ? 26.026 -16.229 -8.117 1.00 57.81 374 VAL A CA 1
ATOM 3124 C C . VAL A 1 374 ? 26.682 -17.528 -8.566 1.00 57.81 374 VAL A C 1
ATOM 3126 O O . VAL A 1 374 ? 27.885 -17.706 -8.391 1.00 57.81 374 VAL A O 1
ATOM 3129 N N . ASN A 1 375 ? 25.897 -18.463 -9.107 1.00 54.31 375 ASN A N 1
ATOM 3130 C CA . ASN A 1 375 ? 26.382 -19.772 -9.570 1.00 54.31 375 ASN A CA 1
ATOM 3131 C C . ASN A 1 375 ? 27.230 -20.515 -8.512 1.00 54.31 375 ASN A C 1
ATOM 3133 O O . ASN A 1 375 ? 28.328 -20.984 -8.801 1.00 54.31 375 ASN A O 1
ATOM 3137 N N . ASN A 1 376 ? 26.742 -20.575 -7.265 1.00 55.94 376 ASN A N 1
ATOM 3138 C CA . ASN A 1 376 ? 27.427 -21.174 -6.106 1.00 55.94 376 ASN A CA 1
ATOM 3139 C C . ASN A 1 376 ? 28.777 -20.540 -5.709 1.00 55.94 376 ASN A C 1
ATOM 3141 O O . ASN A 1 376 ? 29.448 -21.062 -4.821 1.00 55.94 376 ASN A O 1
ATOM 3145 N N . LYS A 1 377 ? 29.152 -19.392 -6.285 1.00 53.34 377 LYS A N 1
ATOM 3146 C CA . LYS A 1 377 ? 30.307 -18.586 -5.868 1.00 53.34 377 LYS A CA 1
ATOM 3147 C C . LYS A 1 377 ? 29.836 -17.276 -5.241 1.00 53.34 377 LYS A C 1
ATOM 3149 O O . LYS A 1 377 ? 28.894 -16.653 -5.725 1.00 53.34 377 LYS A O 1
ATOM 3154 N N . THR A 1 378 ? 30.470 -16.858 -4.151 1.00 62.72 378 THR A N 1
ATOM 3155 C CA . THR A 1 378 ? 30.203 -15.548 -3.543 1.00 62.72 378 THR A CA 1
ATOM 3156 C C . THR A 1 378 ? 30.814 -14.473 -4.436 1.00 62.72 378 THR A C 1
ATOM 3158 O O . THR A 1 378 ? 32.031 -14.437 -4.604 1.00 62.72 378 THR A O 1
ATOM 3161 N N . ALA A 1 379 ? 29.975 -13.637 -5.043 1.00 62.69 379 ALA A N 1
ATOM 3162 C CA . ALA A 1 379 ? 30.408 -12.456 -5.775 1.00 62.69 379 ALA A CA 1
ATOM 3163 C C . ALA A 1 379 ? 30.245 -11.230 -4.869 1.00 62.69 379 ALA A C 1
ATOM 3165 O O . ALA A 1 379 ? 29.180 -11.022 -4.277 1.00 62.69 379 ALA A O 1
ATOM 3166 N N . ASN A 1 380 ? 31.307 -10.431 -4.765 1.00 67.19 380 ASN A N 1
ATOM 3167 C CA . ASN A 1 380 ? 31.303 -9.194 -3.994 1.00 67.19 380 ASN A CA 1
ATOM 3168 C C . ASN A 1 380 ? 30.886 -8.052 -4.913 1.00 67.19 380 ASN A C 1
ATOM 3170 O O . ASN A 1 380 ? 31.685 -7.567 -5.710 1.00 67.19 380 ASN A O 1
ATOM 3174 N N . PHE A 1 381 ? 29.636 -7.620 -4.805 1.00 70.38 381 PHE A N 1
ATOM 3175 C CA . PHE A 1 381 ? 29.186 -6.418 -5.489 1.00 70.38 381 PHE A CA 1
ATOM 3176 C C . PHE A 1 381 ? 29.405 -5.219 -4.573 1.00 70.38 381 PHE A C 1
ATOM 3178 O O . PHE A 1 381 ? 29.002 -5.235 -3.412 1.00 70.38 381 PHE A O 1
ATOM 3185 N N . THR A 1 382 ? 30.072 -4.190 -5.085 1.00 69.25 382 THR A N 1
ATOM 3186 C CA . THR A 1 382 ? 30.361 -2.944 -4.354 1.00 69.25 382 THR A CA 1
ATOM 3187 C C . THR A 1 382 ? 29.338 -1.848 -4.640 1.00 69.25 382 THR A C 1
ATOM 3189 O O . THR A 1 382 ? 29.198 -0.905 -3.857 1.00 69.25 382 THR A O 1
ATOM 3192 N N . HIS A 1 383 ? 28.610 -1.982 -5.751 1.00 78.69 383 HIS A N 1
ATOM 3193 C CA . HIS A 1 383 ? 27.644 -1.006 -6.226 1.00 78.69 383 HIS A CA 1
ATOM 3194 C C . HIS A 1 383 ? 26.343 -1.686 -6.650 1.00 78.69 383 HIS A C 1
ATOM 3196 O O . HIS A 1 383 ? 26.347 -2.729 -7.315 1.00 78.69 383 HIS A O 1
ATOM 3202 N N . SER A 1 384 ? 25.229 -1.051 -6.298 1.00 87.50 384 SER A N 1
ATOM 3203 C CA . SER A 1 384 ? 23.923 -1.329 -6.887 1.00 87.50 384 SER A CA 1
ATOM 3204 C C . SER A 1 384 ? 23.501 -0.160 -7.769 1.00 87.50 384 SER A C 1
ATOM 3206 O O . SER A 1 384 ? 23.850 0.989 -7.503 1.00 87.50 384 SER A O 1
ATOM 3208 N N . TYR A 1 385 ? 22.768 -0.461 -8.832 1.00 90.56 385 TYR A N 1
ATOM 3209 C CA . TYR A 1 385 ? 22.273 0.504 -9.802 1.00 90.56 385 TYR A CA 1
ATOM 3210 C C . TYR A 1 385 ? 20.757 0.430 -9.847 1.00 90.56 385 TYR A C 1
ATOM 3212 O O . TYR A 1 385 ? 20.186 -0.659 -9.886 1.00 90.56 385 TYR A O 1
ATOM 3220 N N . THR A 1 386 ? 20.105 1.584 -9.888 1.00 92.25 386 THR A N 1
ATOM 3221 C CA . THR A 1 386 ? 18.681 1.700 -10.191 1.00 92.25 386 THR A CA 1
ATOM 3222 C C . THR A 1 386 ? 18.531 2.421 -11.520 1.00 92.25 386 THR A C 1
ATOM 3224 O O . THR A 1 386 ? 18.995 3.550 -11.661 1.00 92.25 386 THR A O 1
ATOM 3227 N N . VAL A 1 387 ? 17.868 1.789 -12.487 1.00 95.06 387 VAL A N 1
ATOM 3228 C CA . VAL A 1 387 ? 17.559 2.393 -13.790 1.00 95.06 387 VAL A CA 1
ATOM 3229 C C . VAL A 1 387 ? 16.051 2.484 -13.979 1.00 95.06 387 VAL A C 1
ATOM 3231 O O . VAL A 1 387 ? 15.319 1.532 -13.707 1.00 95.06 387 VAL A O 1
ATOM 3234 N N . LEU A 1 388 ? 15.596 3.645 -14.438 1.00 96.25 388 LEU A N 1
ATOM 3235 C CA . LEU A 1 388 ? 14.225 3.921 -14.840 1.00 96.25 388 LEU A CA 1
ATOM 3236 C C . LEU A 1 388 ? 14.218 4.164 -16.348 1.00 96.25 388 LEU A C 1
ATOM 3238 O O . LEU A 1 388 ? 14.905 5.068 -16.827 1.00 96.25 388 LEU A O 1
ATOM 3242 N N . PHE A 1 389 ? 13.456 3.378 -17.097 1.00 97.81 389 PHE A N 1
ATOM 3243 C CA . PHE A 1 389 ? 13.487 3.407 -18.559 1.00 97.81 389 PHE A CA 1
ATOM 3244 C C . PHE A 1 389 ? 12.109 3.149 -19.162 1.00 97.81 389 PHE A C 1
ATOM 3246 O O . PHE A 1 389 ? 11.287 2.449 -18.575 1.00 97.81 389 PHE A O 1
ATOM 3253 N N . GLU A 1 390 ? 11.869 3.719 -20.340 1.00 98.19 390 GLU A N 1
ATOM 3254 C CA . GLU A 1 390 ? 10.683 3.484 -21.158 1.00 98.19 390 GLU A CA 1
ATOM 3255 C C . GLU A 1 390 ? 10.987 2.459 -22.260 1.00 98.19 390 GLU A C 1
ATOM 3257 O O . GLU A 1 390 ? 12.065 2.485 -22.864 1.00 98.19 390 GLU A O 1
ATOM 3262 N N . VAL A 1 391 ? 10.021 1.594 -22.570 1.00 98.25 391 VAL A N 1
ATOM 3263 C CA . VAL A 1 391 ? 10.114 0.591 -23.638 1.00 98.25 391 VAL A CA 1
ATOM 3264 C C . VAL A 1 391 ? 9.041 0.760 -24.714 1.00 98.25 391 VAL A C 1
ATOM 3266 O O . VAL A 1 391 ? 7.929 1.229 -24.461 1.00 98.25 391 VAL A O 1
ATOM 3269 N N . SER A 1 392 ? 9.367 0.290 -25.912 1.00 97.25 392 SER A N 1
ATOM 3270 C CA . SER A 1 392 ? 8.475 0.114 -27.060 1.00 97.25 392 SER A CA 1
ATOM 3271 C C . SER A 1 392 ? 8.109 -1.372 -27.224 1.00 97.25 392 SER A C 1
ATOM 3273 O O . SER A 1 392 ? 8.884 -2.221 -26.783 1.00 97.25 392 SER A O 1
ATOM 3275 N N . PRO A 1 393 ? 6.951 -1.730 -27.813 1.00 95.25 393 PRO A N 1
ATOM 3276 C CA . PRO A 1 393 ? 5.832 -0.863 -28.219 1.00 95.25 393 PRO A CA 1
ATOM 3277 C C . PRO A 1 393 ? 4.877 -0.500 -27.071 1.00 95.25 393 PRO A C 1
ATOM 3279 O O . PRO A 1 393 ? 3.940 0.269 -27.261 1.00 95.25 393 PRO A O 1
ATOM 3282 N N . SER A 1 394 ? 5.095 -1.032 -25.865 1.00 94.44 394 SER A N 1
ATOM 3283 C CA . SER A 1 394 ? 4.116 -0.927 -24.772 1.00 94.44 394 SER A CA 1
ATOM 3284 C C . SER A 1 394 ? 3.994 0.454 -24.111 1.00 94.44 394 SER A C 1
ATOM 3286 O O . SER A 1 394 ? 3.117 0.631 -23.261 1.00 94.44 394 SER A O 1
ATOM 3288 N N . GLY A 1 395 ? 4.887 1.403 -24.424 1.00 95.00 395 GLY A N 1
ATOM 3289 C CA . GLY A 1 395 ? 4.995 2.688 -23.714 1.00 95.00 395 GLY A CA 1
ATOM 3290 C C . GLY A 1 395 ? 5.315 2.501 -22.228 1.00 95.00 395 GLY A C 1
ATOM 3291 O O . GLY A 1 395 ? 4.854 3.24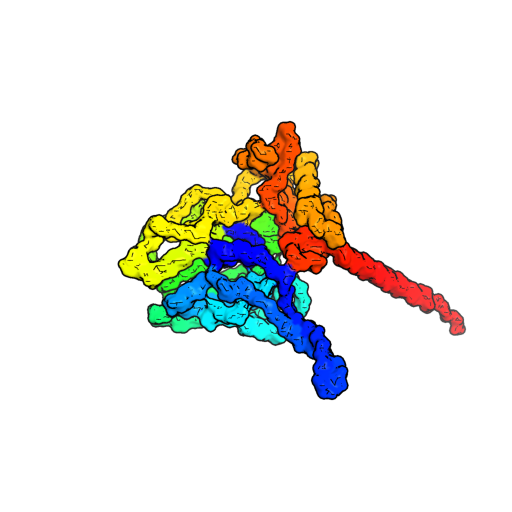8 -21.363 1.00 95.00 395 GLY A O 1
ATOM 3292 N N . GLY A 1 396 ? 5.996 1.404 -21.908 1.00 95.00 396 GLY A N 1
ATOM 3293 C CA . GLY A 1 396 ? 6.140 0.934 -20.547 1.00 95.00 396 GLY A CA 1
ATOM 3294 C C . GLY A 1 396 ? 7.299 1.523 -19.810 1.00 95.00 396 GLY A C 1
ATOM 3295 O O . GLY A 1 396 ? 8.415 1.411 -20.286 1.00 95.00 396 GLY A O 1
ATOM 3296 N N . ILE A 1 397 ? 7.044 2.077 -18.630 1.00 96.12 397 ILE A N 1
ATOM 3297 C CA . ILE A 1 397 ? 8.089 2.624 -17.780 1.00 96.12 397 ILE A CA 1
ATOM 3298 C C . ILE A 1 397 ? 8.394 1.622 -16.674 1.00 96.12 397 ILE A C 1
ATOM 3300 O O . ILE A 1 397 ? 7.510 1.259 -15.892 1.00 96.12 397 ILE A O 1
ATOM 3304 N N . PHE A 1 398 ? 9.647 1.182 -16.611 1.00 95.75 398 PHE A N 1
ATOM 3305 C CA . PHE A 1 398 ? 10.117 0.173 -15.673 1.00 95.75 398 PHE A CA 1
ATOM 3306 C C . PHE A 1 398 ? 11.242 0.708 -14.791 1.00 95.75 398 PHE A C 1
ATOM 3308 O O . PHE A 1 398 ? 12.141 1.391 -15.272 1.00 95.75 398 PHE A O 1
ATOM 3315 N N . GLU A 1 399 ? 11.193 0.370 -13.504 1.00 93.94 399 GLU A N 1
ATOM 3316 C CA . GLU A 1 399 ? 12.267 0.564 -12.528 1.00 93.94 399 GLU A CA 1
ATOM 3317 C C . GLU A 1 399 ? 12.925 -0.796 -12.261 1.00 93.94 399 GLU A C 1
ATOM 3319 O O . GLU A 1 399 ? 12.256 -1.746 -11.848 1.00 93.94 399 GLU A O 1
ATOM 3324 N N . SER A 1 400 ? 14.229 -0.898 -12.512 1.00 94.06 400 SER A N 1
ATOM 3325 C CA . SER A 1 400 ? 15.019 -2.117 -12.308 1.00 94.06 400 SER A CA 1
ATOM 3326 C C . SER A 1 400 ? 16.194 -1.841 -11.381 1.00 94.06 400 SER A C 1
ATOM 3328 O O . SER A 1 400 ? 16.824 -0.784 -11.472 1.00 94.06 400 SER A O 1
ATOM 3330 N N . ARG A 1 401 ? 16.494 -2.803 -10.501 1.00 91.31 401 ARG A N 1
ATOM 3331 C CA . ARG A 1 401 ? 17.658 -2.769 -9.611 1.00 91.31 401 ARG A CA 1
ATOM 3332 C C . ARG A 1 401 ? 18.653 -3.856 -9.990 1.00 91.31 401 ARG A C 1
ATOM 3334 O O . ARG A 1 401 ? 18.312 -5.043 -10.024 1.00 91.31 401 ARG A O 1
ATOM 3341 N N . LEU A 1 402 ? 19.889 -3.445 -10.249 1.00 91.31 402 LEU A N 1
ATOM 3342 C CA . LEU A 1 402 ? 20.950 -4.301 -10.762 1.00 91.31 402 LEU A CA 1
ATOM 3343 C C . LEU A 1 402 ? 22.203 -4.237 -9.896 1.00 91.31 402 LEU A C 1
ATOM 3345 O O . LEU A 1 402 ? 22.543 -3.196 -9.343 1.00 91.31 402 LEU A O 1
ATOM 3349 N N . LEU A 1 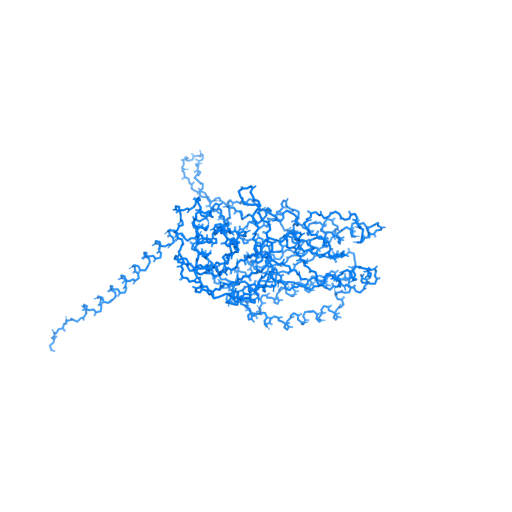403 ? 22.906 -5.359 -9.822 1.00 88.44 403 LEU A N 1
ATOM 3350 C CA . LEU A 1 403 ? 24.278 -5.424 -9.349 1.00 88.44 403 LEU A CA 1
ATOM 3351 C C . LEU A 1 403 ? 25.189 -5.526 -10.560 1.00 88.44 403 LEU A C 1
ATOM 3353 O O . LEU A 1 403 ? 24.884 -6.260 -11.502 1.00 88.44 403 LEU A O 1
ATOM 3357 N N . HIS A 1 404 ? 26.304 -4.810 -10.518 1.00 85.25 404 HIS A N 1
ATOM 3358 C CA . HIS A 1 404 ? 27.313 -4.850 -11.563 1.00 85.25 404 HIS A CA 1
ATOM 3359 C C . HIS A 1 404 ? 28.682 -5.085 -10.934 1.00 85.25 404 HIS A C 1
ATOM 3361 O O . HIS A 1 404 ? 29.098 -4.350 -10.040 1.00 85.25 404 HIS A O 1
ATOM 3367 N N . HIS A 1 405 ? 29.370 -6.132 -11.381 1.00 82.12 405 HIS A N 1
ATOM 3368 C CA . HIS A 1 405 ? 30.720 -6.448 -10.933 1.00 82.12 405 HIS A CA 1
ATOM 3369 C C . HIS A 1 405 ? 31.731 -5.957 -11.970 1.00 82.12 405 HIS A C 1
ATOM 3371 O O . HIS A 1 405 ? 31.883 -6.553 -13.035 1.00 82.12 405 HIS A O 1
ATOM 3377 N N . GLU A 1 406 ? 32.455 -4.885 -11.650 1.00 75.12 406 GLU A N 1
ATOM 3378 C CA . GLU A 1 406 ? 33.281 -4.146 -12.616 1.00 75.12 406 GLU A CA 1
ATOM 3379 C C . GLU A 1 406 ? 34.336 -5.001 -13.335 1.00 75.12 406 GLU A C 1
ATOM 3381 O O . GLU A 1 406 ? 34.564 -4.804 -14.531 1.00 75.12 406 GLU A O 1
ATOM 3386 N N . GLN A 1 407 ? 34.949 -5.958 -12.626 1.00 78.62 407 GLN A N 1
ATOM 3387 C CA . GLN A 1 407 ? 36.037 -6.798 -13.151 1.00 78.62 407 GLN A CA 1
ATOM 3388 C C . GLN A 1 407 ? 35.545 -7.923 -14.069 1.00 78.62 407 GLN A C 1
ATOM 3390 O O . GLN A 1 407 ? 36.194 -8.249 -15.054 1.00 78.62 407 GLN A O 1
ATOM 3395 N N . THR A 1 408 ? 34.403 -8.532 -13.744 1.00 81.50 408 THR A N 1
ATOM 3396 C CA . THR A 1 408 ? 33.859 -9.687 -14.481 1.00 81.50 408 THR A CA 1
ATOM 3397 C C . THR A 1 408 ? 32.791 -9.264 -15.481 1.00 81.50 408 THR A C 1
ATOM 3399 O O . THR A 1 408 ? 32.296 -10.104 -16.226 1.00 81.50 408 THR A O 1
ATOM 3402 N N . LYS A 1 409 ? 32.404 -7.977 -15.464 1.00 82.25 409 LYS A N 1
ATOM 3403 C CA . LYS A 1 409 ? 31.264 -7.409 -16.198 1.00 82.25 409 LYS A CA 1
ATOM 3404 C C . LYS A 1 409 ? 29.950 -8.143 -15.928 1.00 82.25 409 LYS A C 1
ATOM 3406 O O . LYS A 1 409 ? 29.004 -8.053 -16.704 1.00 82.25 409 LYS A O 1
ATOM 3411 N N . LEU A 1 410 ? 29.876 -8.874 -14.815 1.00 84.50 410 LEU A N 1
ATOM 3412 C CA . LEU A 1 410 ? 28.683 -9.610 -14.435 1.00 84.50 410 LEU A CA 1
ATOM 3413 C C . LEU A 1 410 ? 27.593 -8.614 -14.041 1.00 84.50 410 LEU A C 1
ATOM 3415 O O . LEU A 1 410 ? 27.775 -7.830 -13.107 1.00 84.50 410 LEU A O 1
ATOM 3419 N N . ILE A 1 411 ? 26.458 -8.693 -14.728 1.00 87.94 411 ILE A N 1
ATOM 3420 C CA . ILE A 1 411 ? 25.246 -7.936 -14.423 1.00 87.94 411 ILE A CA 1
ATOM 3421 C C . ILE A 1 411 ? 24.205 -8.901 -13.866 1.00 87.94 411 ILE A C 1
ATOM 3423 O O . ILE A 1 411 ? 23.919 -9.939 -14.462 1.00 87.94 411 ILE A O 1
ATOM 3427 N N . GLN A 1 412 ? 23.612 -8.548 -12.729 1.00 86.81 412 GLN A N 1
ATOM 3428 C CA . GLN A 1 412 ? 22.534 -9.317 -12.123 1.00 86.81 412 GLN A CA 1
ATOM 3429 C C . GLN A 1 412 ? 21.366 -8.405 -11.764 1.00 86.81 412 GLN A C 1
ATOM 3431 O O . GLN A 1 412 ? 21.489 -7.542 -10.898 1.00 86.81 412 GLN A O 1
ATOM 3436 N N . VAL A 1 413 ? 20.201 -8.657 -12.360 1.00 88.19 413 VAL A N 1
ATOM 3437 C CA . VAL A 1 413 ? 18.927 -8.139 -11.848 1.00 88.19 413 VAL A CA 1
ATOM 3438 C C . VAL A 1 413 ? 18.663 -8.837 -10.512 1.00 88.19 413 VAL A C 1
ATOM 3440 O O . VAL A 1 413 ? 18.437 -10.046 -10.467 1.00 88.19 413 VAL A O 1
ATOM 3443 N N . TYR A 1 414 ? 18.805 -8.106 -9.408 1.00 82.38 414 TYR A N 1
ATOM 3444 C CA . TYR A 1 414 ? 18.859 -8.698 -8.063 1.00 82.38 414 TYR A CA 1
ATOM 3445 C C . TYR A 1 414 ? 17.583 -8.480 -7.249 1.00 82.38 414 TYR A C 1
ATOM 3447 O O . TYR A 1 414 ? 17.473 -9.028 -6.148 1.00 82.38 414 TYR A O 1
ATOM 3455 N N . SER A 1 415 ? 16.656 -7.704 -7.804 1.00 83.06 415 SER A N 1
ATOM 3456 C CA . SER A 1 415 ? 15.305 -7.458 -7.321 1.00 83.06 415 SER A CA 1
ATOM 3457 C C . SER A 1 415 ? 14.320 -7.585 -8.483 1.00 83.06 415 SER A C 1
ATOM 3459 O O . SER A 1 415 ? 14.721 -7.584 -9.644 1.00 83.06 415 SER A O 1
ATOM 3461 N N . ASP A 1 416 ? 13.032 -7.698 -8.184 1.00 85.94 416 ASP A N 1
ATOM 3462 C CA . ASP A 1 416 ? 11.998 -7.723 -9.216 1.00 85.94 416 ASP A CA 1
ATOM 3463 C C . ASP A 1 416 ? 11.925 -6.382 -9.965 1.00 85.94 416 ASP A C 1
ATOM 3465 O O . ASP A 1 416 ? 12.184 -5.324 -9.387 1.00 85.94 416 ASP A O 1
ATOM 3469 N N . ILE A 1 417 ? 11.531 -6.426 -11.237 1.00 92.19 417 ILE A N 1
ATOM 3470 C CA . ILE A 1 417 ? 11.393 -5.227 -12.071 1.00 92.19 417 ILE A CA 1
ATOM 3471 C C . ILE A 1 417 ? 9.980 -4.665 -11.893 1.00 92.19 417 ILE A C 1
ATOM 3473 O O . ILE A 1 417 ? 8.995 -5.385 -12.044 1.00 92.19 417 ILE A O 1
ATOM 3477 N N . LEU A 1 418 ? 9.870 -3.373 -11.586 1.00 90.31 418 LEU A N 1
ATOM 3478 C CA . LEU A 1 418 ? 8.592 -2.714 -11.317 1.00 90.31 418 LEU A CA 1
ATOM 3479 C C . LEU A 1 418 ? 8.107 -1.931 -12.534 1.00 90.31 418 LEU A C 1
ATOM 3481 O O . LEU A 1 418 ? 8.780 -1.009 -12.981 1.00 90.31 418 LEU A O 1
ATOM 3485 N N . ARG A 1 419 ? 6.901 -2.230 -13.023 1.00 91.25 419 ARG A N 1
ATOM 3486 C CA . ARG A 1 419 ? 6.163 -1.355 -13.946 1.00 91.25 419 ARG A CA 1
ATOM 3487 C C . ARG A 1 419 ? 5.590 -0.172 -13.159 1.00 91.25 419 ARG A C 1
ATOM 3489 O O . ARG A 1 419 ? 4.784 -0.387 -12.258 1.00 91.25 419 ARG A O 1
ATOM 3496 N N . VAL A 1 420 ? 5.989 1.059 -13.483 1.00 90.06 420 VAL A N 1
ATOM 3497 C CA . VAL A 1 420 ? 5.611 2.256 -12.699 1.00 90.06 420 VAL A CA 1
ATOM 3498 C C . VAL A 1 420 ? 4.467 3.072 -13.303 1.00 90.06 420 VAL A C 1
ATOM 3500 O O . VAL A 1 420 ? 3.925 3.937 -12.625 1.00 90.06 420 VAL A O 1
ATOM 3503 N N . ASN A 1 421 ? 4.077 2.809 -14.553 1.00 88.00 421 ASN A N 1
ATOM 3504 C CA . ASN A 1 421 ? 2.908 3.418 -15.191 1.00 88.00 421 ASN A CA 1
ATOM 3505 C C . ASN A 1 421 ? 1.830 2.376 -15.519 1.00 88.00 421 ASN A C 1
ATOM 3507 O O . ASN A 1 421 ? 2.106 1.185 -15.667 1.00 88.00 421 ASN A O 1
ATOM 3511 N N . LEU A 1 422 ? 0.590 2.845 -15.667 1.00 83.25 422 LEU A N 1
ATOM 3512 C CA . LEU A 1 422 ? -0.557 2.014 -16.033 1.00 83.25 422 LEU A CA 1
ATOM 3513 C C . LEU A 1 422 ? -0.307 1.249 -17.346 1.00 83.25 422 LEU A C 1
ATOM 3515 O O . LEU A 1 422 ? 0.331 1.751 -18.273 1.00 83.25 422 LEU A O 1
ATOM 3519 N N . TYR A 1 423 ? -0.827 0.024 -17.420 1.00 82.50 423 TYR A N 1
ATOM 3520 C CA . TYR A 1 423 ? -0.748 -0.838 -18.608 1.00 82.50 423 TYR A CA 1
ATOM 3521 C C . TYR A 1 423 ? -2.129 -1.226 -19.165 1.00 82.50 423 TYR A C 1
ATOM 3523 O O . TYR A 1 423 ? -2.222 -1.704 -20.295 1.00 82.50 423 TYR A O 1
ATOM 3531 N N . GLY A 1 424 ? -3.215 -0.982 -18.422 1.00 78.69 424 GLY A N 1
ATOM 3532 C CA . GLY A 1 424 ? -4.592 -1.131 -18.903 1.00 78.69 424 GLY A CA 1
ATOM 3533 C C . GLY A 1 424 ? -4.866 -2.472 -19.594 1.00 78.69 424 GLY A C 1
ATOM 3534 O O . GLY A 1 424 ? -4.540 -3.536 -19.074 1.00 78.69 424 GLY A O 1
ATOM 3535 N N . GLN A 1 425 ? -5.463 -2.419 -20.787 1.00 81.44 425 GLN A N 1
ATOM 3536 C CA . GLN A 1 425 ? -5.830 -3.610 -21.565 1.00 81.44 425 GLN A CA 1
ATOM 3537 C C . GLN A 1 425 ? -4.685 -4.188 -22.413 1.00 81.44 425 GLN A C 1
ATOM 3539 O O . GLN A 1 425 ? -4.872 -5.222 -23.055 1.00 81.44 425 GLN A O 1
ATOM 3544 N N . THR A 1 426 ? -3.502 -3.563 -22.411 1.00 86.50 426 THR A N 1
ATOM 3545 C CA . THR A 1 426 ? -2.381 -3.988 -23.270 1.00 86.50 426 THR A CA 1
ATOM 3546 C C . THR A 1 426 ? -1.888 -5.402 -22.967 1.00 86.50 426 THR A C 1
ATOM 3548 O O . THR A 1 426 ? -1.317 -6.039 -23.844 1.00 86.50 426 THR A O 1
ATOM 3551 N N . SER A 1 427 ? -2.156 -5.920 -21.766 1.00 88.38 427 SER A N 1
ATOM 3552 C CA . SER A 1 427 ? -1.740 -7.244 -21.300 1.00 88.38 427 SER A CA 1
ATOM 3553 C C . SER A 1 427 ? -2.899 -8.233 -21.098 1.00 88.38 427 SER A C 1
ATOM 3555 O O . SER A 1 427 ? -2.735 -9.279 -20.471 1.00 88.38 427 SER A O 1
ATOM 3557 N N . ALA A 1 428 ? -4.082 -7.945 -21.655 1.00 84.75 428 ALA A N 1
ATOM 3558 C CA . ALA A 1 428 ? -5.299 -8.737 -21.445 1.00 84.75 428 ALA A CA 1
ATOM 3559 C C . ALA A 1 428 ? -5.235 -10.194 -21.957 1.00 84.75 428 ALA A C 1
ATOM 3561 O O . ALA A 1 428 ? -6.097 -10.996 -21.621 1.00 84.75 428 ALA A O 1
ATOM 3562 N N . CYS A 1 429 ? -4.242 -10.564 -22.766 1.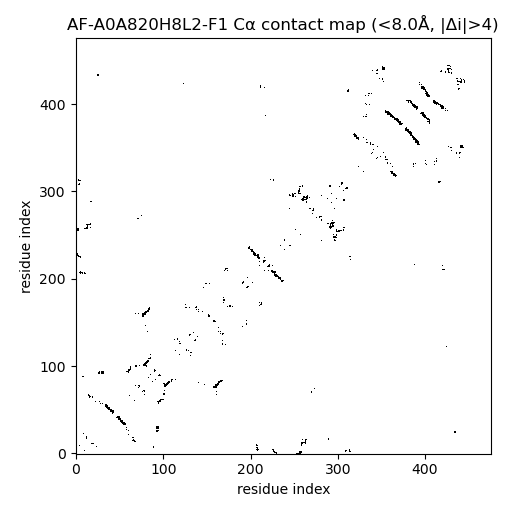00 86.00 429 CYS A N 1
ATOM 3563 C CA . CYS A 1 429 ? -4.001 -11.945 -23.196 1.00 86.00 429 CYS A CA 1
ATOM 3564 C C . CYS A 1 429 ? -3.436 -12.837 -22.079 1.00 86.00 429 CYS A C 1
ATOM 3566 O O . CYS A 1 429 ? -3.552 -14.055 -22.166 1.00 86.00 429 CYS A O 1
ATOM 3568 N N . ILE A 1 430 ? -2.851 -12.255 -21.030 1.00 83.50 430 ILE A N 1
ATOM 3569 C CA . ILE A 1 430 ? -2.348 -12.998 -19.875 1.00 83.50 430 ILE A CA 1
ATOM 3570 C C . ILE A 1 430 ? -3.518 -13.307 -18.940 1.00 83.50 430 ILE A C 1
ATOM 3572 O O . ILE A 1 430 ? -4.091 -12.396 -18.336 1.00 83.50 430 ILE A O 1
ATOM 3576 N N . GLN A 1 431 ? -3.882 -14.581 -18.820 1.00 77.50 431 GLN A N 1
ATOM 3577 C CA . GLN A 1 431 ? -5.014 -15.038 -17.997 1.00 77.50 431 GLN A CA 1
ATOM 3578 C C . GLN A 1 431 ? -4.578 -15.975 -16.862 1.00 77.50 431 GLN A C 1
ATOM 3580 O O . GLN A 1 431 ? -5.238 -16.058 -15.838 1.00 77.50 431 GLN A O 1
ATOM 3585 N N . ASP A 1 432 ? -3.440 -16.644 -17.022 1.00 68.75 432 ASP A N 1
ATOM 3586 C CA . ASP A 1 432 ? -2.940 -17.709 -16.151 1.00 68.75 432 ASP A CA 1
ATOM 3587 C C . ASP A 1 432 ? -1.912 -17.237 -15.110 1.00 68.75 432 ASP A C 1
ATOM 3589 O O . ASP A 1 432 ? -1.798 -17.852 -14.055 1.00 68.75 432 ASP A O 1
ATOM 3593 N N . LYS A 1 433 ? -1.153 -16.170 -15.395 1.00 76.69 433 LYS A N 1
ATOM 3594 C CA . LYS A 1 433 ? -0.111 -15.619 -14.505 1.00 76.69 433 LYS A CA 1
ATOM 3595 C C . LYS A 1 433 ? -0.172 -14.105 -14.455 1.00 76.69 433 LYS A C 1
ATOM 3597 O O . LYS A 1 433 ? 0.518 -13.400 -15.193 1.00 76.69 433 LYS A O 1
ATOM 3602 N N . TYR A 1 434 ? -1.067 -13.596 -13.626 1.00 74.69 434 TYR A N 1
ATOM 3603 C CA . TYR A 1 434 ? -1.433 -12.187 -13.610 1.00 74.69 434 TYR A CA 1
ATOM 3604 C C . TYR A 1 434 ? -0.255 -11.254 -13.277 1.00 74.69 434 TYR A C 1
ATOM 3606 O O . TYR A 1 434 ? -0.192 -10.137 -13.786 1.00 74.69 434 TYR A O 1
ATOM 3614 N N . GLU A 1 435 ? 0.732 -11.719 -12.512 1.00 78.62 435 GLU A N 1
ATOM 3615 C CA . GLU A 1 435 ? 1.977 -11.000 -12.233 1.00 78.62 435 GLU A CA 1
ATOM 3616 C C . GLU A 1 435 ? 2.753 -10.622 -13.510 1.00 78.62 435 GLU A C 1
ATOM 3618 O O . GLU A 1 435 ? 3.474 -9.621 -13.526 1.00 78.62 435 GLU A O 1
ATOM 3623 N N . LEU A 1 436 ? 2.549 -11.355 -14.614 1.00 88.25 436 LEU A N 1
ATOM 3624 C CA . LEU A 1 436 ? 3.168 -11.074 -15.911 1.00 88.25 436 LEU A CA 1
ATOM 3625 C C . LEU A 1 436 ? 2.473 -9.955 -16.699 1.00 88.25 436 LEU A C 1
ATOM 3627 O O . LEU A 1 436 ? 3.037 -9.447 -17.673 1.00 88.25 436 LEU A O 1
ATOM 3631 N N . ARG A 1 437 ? 1.274 -9.520 -16.285 1.00 87.62 437 ARG A N 1
ATOM 3632 C CA . ARG A 1 437 ? 0.532 -8.444 -16.966 1.00 87.62 437 ARG A CA 1
ATOM 3633 C C . ARG A 1 437 ? 1.253 -7.103 -16.952 1.00 87.62 437 ARG A C 1
ATOM 3635 O O . ARG A 1 437 ? 1.029 -6.293 -17.845 1.00 87.62 437 ARG A O 1
ATOM 3642 N N . SER A 1 438 ? 2.113 -6.873 -15.967 1.00 89.25 438 SER A N 1
ATOM 3643 C CA . SER A 1 438 ? 2.936 -5.666 -15.874 1.00 89.25 438 SER A CA 1
ATOM 3644 C C . SER A 1 438 ? 4.009 -5.587 -16.974 1.00 89.25 438 SER A C 1
ATOM 3646 O O . SER A 1 438 ? 4.463 -4.492 -17.310 1.00 89.25 438 SER A O 1
ATOM 3648 N N . PHE A 1 439 ? 4.383 -6.733 -17.556 1.00 94.69 439 PHE A N 1
ATOM 3649 C CA . PHE A 1 439 ? 5.440 -6.863 -18.560 1.00 94.69 439 PHE A CA 1
ATOM 3650 C C . PHE A 1 439 ? 4.906 -7.078 -19.980 1.00 94.69 439 PHE A C 1
ATOM 3652 O O . PHE A 1 439 ? 5.507 -6.605 -20.939 1.00 94.69 439 PHE A O 1
ATOM 3659 N N . CYS A 1 440 ? 3.803 -7.810 -20.135 1.00 95.25 440 CYS A N 1
ATOM 3660 C CA . CYS A 1 440 ? 3.329 -8.237 -21.449 1.00 95.25 440 CYS A CA 1
ATOM 3661 C C . CYS A 1 440 ? 2.679 -7.103 -22.255 1.00 95.25 440 CYS A C 1
ATOM 3663 O O . CYS A 1 440 ? 1.812 -6.393 -21.752 1.00 95.25 440 CYS A O 1
ATOM 3665 N N . TYR A 1 441 ? 3.011 -7.018 -23.543 1.00 96.69 441 TYR A N 1
ATOM 3666 C CA . TYR A 1 441 ? 2.228 -6.285 -24.535 1.00 96.69 441 TYR A CA 1
ATOM 3667 C C . TYR A 1 441 ? 1.672 -7.265 -25.565 1.00 96.69 441 TYR A C 1
ATOM 3669 O O . TYR A 1 441 ? 2.425 -7.871 -26.322 1.00 96.69 441 TYR A O 1
ATOM 3677 N N . CYS A 1 442 ? 0.362 -7.474 -25.555 1.00 96.06 442 CYS A N 1
ATOM 3678 C CA . CYS A 1 442 ? -0.274 -8.558 -26.286 1.00 96.06 442 CYS A CA 1
ATOM 3679 C C . CYS A 1 442 ? -0.229 -8.351 -27.798 1.00 96.06 442 CYS A C 1
ATOM 3681 O O . CYS A 1 442 ? -0.685 -7.328 -28.309 1.00 96.06 442 CYS A O 1
ATOM 3683 N N . ILE A 1 443 ? 0.185 -9.393 -28.519 1.00 96.44 443 ILE A N 1
ATOM 3684 C CA . ILE A 1 443 ? 0.154 -9.447 -29.987 1.00 96.44 443 ILE A CA 1
ATOM 3685 C C . ILE A 1 443 ? -1.265 -9.175 -30.504 1.00 96.44 443 ILE A C 1
ATOM 3687 O O . ILE A 1 443 ? -1.463 -8.397 -31.433 1.00 96.44 443 ILE A O 1
ATOM 3691 N N . SER A 1 444 ? -2.279 -9.761 -29.861 1.00 93.31 444 SER A N 1
ATOM 3692 C CA . SER A 1 444 ? -3.682 -9.567 -30.241 1.00 93.31 444 SER A CA 1
ATOM 3693 C C . SER A 1 444 ? -4.179 -8.134 -30.024 1.00 93.31 444 SER A C 1
ATOM 3695 O O . SER A 1 444 ? -5.069 -7.679 -30.741 1.00 93.31 444 SER A O 1
ATOM 3697 N N . TYR A 1 445 ? -3.621 -7.415 -29.047 1.00 92.38 445 TYR A N 1
ATOM 3698 C CA . TYR A 1 445 ? -3.942 -6.010 -28.806 1.00 92.38 445 TYR A CA 1
ATOM 3699 C C . TYR A 1 445 ? -3.301 -5.116 -29.876 1.00 92.38 445 TYR A C 1
ATOM 3701 O O . TYR A 1 445 ? -3.988 -4.280 -30.461 1.00 92.38 445 TYR A O 1
ATOM 3709 N N . ASP A 1 446 ? -2.028 -5.359 -30.198 1.00 93.31 446 ASP A N 1
ATOM 3710 C CA . ASP A 1 446 ? -1.300 -4.671 -31.272 1.00 93.31 446 ASP A CA 1
ATOM 3711 C C . ASP A 1 446 ? -1.994 -4.821 -32.636 1.00 93.31 446 ASP A C 1
ATOM 3713 O O . ASP A 1 446 ? -2.236 -3.838 -33.336 1.00 93.31 446 ASP A O 1
ATOM 3717 N N . GLN A 1 447 ? -2.407 -6.043 -32.985 1.00 91.50 447 GLN A N 1
ATOM 3718 C CA . GLN A 1 447 ? -3.143 -6.323 -34.221 1.00 91.50 447 GLN A CA 1
ATOM 3719 C C . GLN A 1 447 ? -4.476 -5.571 -34.287 1.00 91.50 447 GLN A C 1
ATOM 3721 O O . GLN A 1 447 ? -4.806 -4.988 -35.318 1.00 91.50 447 GLN A O 1
ATOM 3726 N N . LYS A 1 448 ? -5.240 -5.543 -33.185 1.00 89.62 448 LYS A N 1
ATOM 3727 C CA . LYS A 1 448 ? -6.497 -4.783 -33.111 1.00 89.62 448 LYS A CA 1
ATOM 3728 C C . LYS A 1 448 ? -6.266 -3.288 -33.308 1.00 89.62 448 LYS A C 1
ATOM 3730 O O . LYS A 1 448 ? -7.017 -2.660 -34.048 1.00 89.62 448 LYS A O 1
ATOM 3735 N N . LEU A 1 449 ? -5.233 -2.726 -32.679 1.00 86.94 449 LEU A N 1
ATOM 3736 C CA . LEU A 1 449 ? -4.878 -1.319 -32.860 1.00 86.94 449 LEU A CA 1
ATOM 3737 C C . LEU A 1 449 ? -4.512 -1.009 -34.312 1.00 86.94 449 LEU A C 1
ATOM 3739 O O . LEU A 1 449 ? -5.034 -0.047 -34.870 1.00 86.94 449 LEU A O 1
ATOM 3743 N N . LYS A 1 450 ? -3.671 -1.838 -34.938 1.00 87.25 450 LYS A N 1
ATOM 3744 C CA . LYS A 1 450 ? -3.285 -1.679 -36.347 1.00 87.25 450 LYS A CA 1
ATOM 3745 C C . LYS A 1 450 ? -4.492 -1.760 -37.278 1.00 87.25 450 LYS A C 1
ATOM 3747 O O . LYS A 1 450 ? -4.657 -0.880 -38.114 1.00 87.25 450 LYS A O 1
ATOM 3752 N N . ASN A 1 451 ? -5.380 -2.733 -37.075 1.00 84.88 451 ASN A N 1
ATOM 3753 C CA . ASN A 1 451 ? -6.607 -2.859 -37.862 1.00 84.88 451 ASN A CA 1
ATOM 3754 C C . ASN A 1 451 ? -7.519 -1.633 -37.706 1.00 84.88 451 ASN A C 1
ATOM 3756 O O . ASN A 1 451 ? -7.998 -1.109 -38.707 1.00 84.88 451 ASN A O 1
ATOM 3760 N N . ASN A 1 452 ? -7.706 -1.136 -36.478 1.00 80.88 452 ASN A N 1
ATOM 3761 C CA . ASN A 1 452 ? -8.512 0.061 -36.219 1.00 80.88 452 ASN A CA 1
ATOM 3762 C C . ASN A 1 452 ? -7.906 1.317 -36.868 1.00 80.88 452 ASN A C 1
ATOM 3764 O O . ASN A 1 452 ? -8.630 2.139 -37.435 1.00 80.88 452 ASN A O 1
ATOM 3768 N N . LEU A 1 453 ? -6.580 1.470 -36.819 1.00 74.88 453 LEU A N 1
ATOM 3769 C CA . LEU A 1 453 ? -5.871 2.562 -37.488 1.00 74.88 453 LEU A CA 1
ATOM 3770 C C . LEU A 1 453 ? -6.019 2.468 -39.010 1.00 74.88 453 LEU A C 1
ATOM 3772 O O . LEU A 1 453 ? -6.342 3.469 -39.644 1.00 74.88 453 LEU A O 1
ATOM 3776 N N . SER A 1 454 ? -5.881 1.273 -39.593 1.00 70.12 454 SER A N 1
ATOM 3777 C CA . SER A 1 454 ? -6.115 1.043 -41.021 1.00 70.12 454 SER A CA 1
ATOM 3778 C C . SER A 1 454 ? -7.551 1.372 -41.429 1.00 70.12 454 SER A C 1
ATOM 3780 O O . SER A 1 454 ? -7.742 2.057 -42.429 1.00 70.12 454 SER A O 1
ATOM 3782 N N . THR A 1 455 ? -8.564 0.976 -40.649 1.00 68.06 455 THR A N 1
ATOM 3783 C CA . THR A 1 455 ? -9.965 1.334 -40.937 1.00 68.06 455 THR A CA 1
ATOM 3784 C C . THR A 1 455 ? -10.241 2.829 -40.795 1.00 68.06 455 THR A C 1
ATOM 3786 O O . THR A 1 455 ? -11.044 3.363 -41.551 1.00 68.06 455 THR A O 1
ATOM 3789 N N . THR A 1 456 ? -9.564 3.519 -39.870 1.00 65.69 456 THR A N 1
ATOM 3790 C CA . THR A 1 456 ? -9.719 4.973 -39.674 1.00 65.69 456 THR A CA 1
ATOM 3791 C C . THR A 1 456 ? -9.026 5.766 -40.787 1.00 65.69 456 THR A C 1
ATOM 3793 O O . THR A 1 456 ? -9.550 6.764 -41.268 1.00 65.69 456 THR A O 1
ATOM 3796 N N . LEU A 1 457 ? -7.870 5.293 -41.259 1.00 59.47 457 LEU A N 1
ATOM 3797 C CA . LEU A 1 457 ? -7.190 5.856 -42.426 1.00 59.47 457 LEU A CA 1
ATOM 3798 C C . LEU A 1 457 ? -7.985 5.603 -43.717 1.00 59.47 457 LEU A C 1
ATOM 3800 O O . LEU A 1 457 ? -8.097 6.504 -44.541 1.00 59.47 457 LEU A O 1
ATOM 3804 N N . LEU A 1 458 ? -8.591 4.418 -43.874 1.00 55.03 458 LEU A N 1
ATOM 3805 C CA . LEU A 1 458 ? -9.503 4.096 -44.980 1.00 55.03 458 LEU A CA 1
ATOM 3806 C C . LEU A 1 458 ? -10.794 4.927 -44.936 1.00 55.03 458 LEU A C 1
ATOM 3808 O O . LEU A 1 458 ? -11.270 5.348 -45.991 1.00 55.03 458 LEU A O 1
ATOM 3812 N N . SER A 1 459 ? -11.357 5.202 -43.754 1.00 52.88 459 SER A N 1
ATOM 3813 C CA . SER A 1 459 ? -12.540 6.064 -43.624 1.00 52.88 459 SER A CA 1
ATOM 3814 C C . SER A 1 459 ? -12.221 7.531 -43.929 1.00 52.88 459 SER A C 1
ATOM 3816 O O . SER A 1 459 ? -12.998 8.180 -44.622 1.00 52.88 459 SER A O 1
ATOM 3818 N N . GLN A 1 460 ? -11.048 8.029 -43.522 1.00 50.56 460 GLN A N 1
ATOM 3819 C CA . GLN A 1 460 ? -10.558 9.361 -43.906 1.00 50.56 460 GLN A CA 1
ATOM 3820 C C . GLN A 1 460 ? -10.236 9.465 -45.408 1.00 50.56 460 GLN A C 1
ATOM 3822 O O . GLN A 1 460 ? -10.485 10.499 -46.029 1.00 50.56 460 GLN A O 1
ATOM 3827 N N . TYR A 1 461 ? -9.723 8.394 -46.026 1.00 47.81 461 TYR A N 1
ATOM 3828 C CA . TYR A 1 461 ? -9.499 8.351 -47.475 1.00 47.81 461 TYR A CA 1
ATOM 3829 C C . TYR A 1 461 ? -10.812 8.298 -48.264 1.00 47.81 461 TYR A C 1
ATOM 3831 O O . TYR A 1 461 ? -10.967 9.017 -49.246 1.00 47.81 461 TYR A O 1
ATOM 3839 N N . THR A 1 462 ? -11.784 7.489 -47.832 1.00 51.25 462 THR A N 1
ATOM 3840 C CA . THR A 1 462 ? -13.094 7.395 -48.499 1.00 51.25 462 THR A CA 1
ATOM 3841 C C . THR A 1 462 ? -13.919 8.666 -48.331 1.00 51.25 462 THR A C 1
ATOM 3843 O O . THR A 1 462 ? -14.508 9.103 -49.316 1.00 51.25 462 THR A O 1
ATOM 3846 N N . SER A 1 463 ? -13.877 9.339 -47.171 1.00 47.44 463 SER A N 1
ATOM 3847 C CA . SER A 1 463 ? -14.515 10.651 -47.005 1.00 47.44 463 SER A CA 1
ATOM 3848 C C . SER A 1 463 ? -13.931 11.697 -47.957 1.00 47.44 463 SER A C 1
ATOM 3850 O O . SER A 1 463 ? -14.693 12.445 -48.567 1.00 47.44 463 SER A O 1
ATOM 3852 N N . ASN A 1 464 ? -12.609 11.693 -48.168 1.00 44.97 464 ASN A N 1
ATOM 3853 C CA . ASN A 1 464 ? -11.950 12.595 -49.115 1.00 44.97 464 ASN A CA 1
ATOM 3854 C C . ASN A 1 464 ? -12.265 12.257 -50.585 1.00 44.97 464 ASN A C 1
ATOM 3856 O O . ASN A 1 464 ? -12.346 13.166 -51.403 1.00 44.97 464 ASN A O 1
ATOM 3860 N N . ILE A 1 465 ? -12.519 10.989 -50.929 1.00 47.19 465 ILE A N 1
ATOM 3861 C CA . ILE A 1 465 ? -12.942 10.592 -52.286 1.00 47.19 465 ILE A CA 1
ATOM 3862 C C . ILE A 1 465 ? -14.394 11.020 -52.572 1.00 47.19 465 ILE A C 1
ATOM 3864 O O . ILE A 1 465 ? -14.693 11.450 -53.685 1.00 47.19 465 ILE A O 1
ATOM 3868 N N . THR A 1 466 ? -15.294 11.000 -51.580 1.00 41.56 466 THR A N 1
ATOM 3869 C CA . THR A 1 466 ? -16.669 11.519 -51.756 1.00 41.56 466 THR A CA 1
ATOM 3870 C C . THR A 1 466 ? -16.725 13.026 -52.021 1.00 41.56 466 THR A C 1
ATOM 3872 O O . THR A 1 466 ? -17.631 13.473 -52.715 1.00 41.56 466 THR A O 1
ATOM 3875 N N . VAL A 1 467 ? -15.756 13.805 -51.527 1.00 42.69 467 VAL A N 1
ATOM 3876 C CA . VAL A 1 467 ? -15.682 15.263 -51.760 1.00 42.69 467 VAL A CA 1
ATOM 3877 C C . VAL A 1 467 ? -15.118 15.599 -53.150 1.00 42.69 467 VAL A C 1
ATOM 3879 O O . VAL A 1 467 ? -15.405 16.663 -53.686 1.00 42.69 467 VAL A O 1
ATOM 3882 N N . VAL A 1 468 ? -14.378 14.683 -53.785 1.00 41.69 468 VAL A N 1
ATOM 3883 C CA . VAL A 1 468 ? -13.797 14.898 -55.127 1.00 41.69 468 VAL A CA 1
ATOM 3884 C C . VAL A 1 468 ? -14.758 14.502 -56.265 1.00 41.69 468 VAL A C 1
ATOM 3886 O O . VAL A 1 468 ? -14.603 14.980 -57.386 1.00 41.69 468 VAL A O 1
ATOM 3889 N N . ASN A 1 469 ? -15.809 13.718 -55.992 1.00 36.66 469 ASN A N 1
ATOM 3890 C CA . ASN A 1 469 ? -16.763 13.252 -57.013 1.00 36.66 469 ASN A CA 1
ATOM 3891 C C . ASN A 1 469 ? -18.055 14.090 -57.158 1.00 36.66 469 ASN A C 1
ATOM 3893 O O . ASN A 1 469 ? -18.932 13.699 -57.926 1.00 36.66 469 ASN A O 1
ATOM 3897 N N . SER A 1 470 ? -18.200 15.234 -56.475 1.00 40.25 470 SER A N 1
ATOM 3898 C CA . SER A 1 470 ? -19.406 16.087 -56.575 1.00 40.25 470 SER A CA 1
ATOM 3899 C C . SER A 1 470 ? -19.245 17.367 -57.407 1.00 40.25 470 SER A C 1
ATOM 3901 O O . SER A 1 470 ? -20.130 18.218 -57.404 1.00 40.25 470 SER A O 1
ATOM 3903 N N . THR A 1 471 ? -18.162 17.512 -58.166 1.00 47.28 471 THR A N 1
ATOM 3904 C CA . THR A 1 471 ? -18.015 18.583 -59.162 1.00 47.28 471 THR A CA 1
ATOM 3905 C C . THR A 1 471 ? -18.014 17.978 -60.554 1.00 47.28 471 THR A C 1
ATOM 3907 O O . THR A 1 471 ? -16.997 17.454 -60.984 1.00 47.28 471 THR A O 1
ATOM 3910 N N . ILE A 1 472 ? -19.170 18.028 -61.220 1.00 41.53 472 ILE A N 1
ATOM 3911 C CA . ILE A 1 472 ? -19.390 18.429 -62.622 1.00 41.53 472 ILE A CA 1
ATOM 3912 C C . ILE A 1 472 ? -20.882 18.203 -62.915 1.00 41.53 472 ILE A C 1
ATOM 3914 O O . ILE A 1 472 ? -21.341 17.081 -63.104 1.00 41.53 472 ILE A O 1
ATOM 3918 N N . ALA A 1 473 ? -21.633 19.299 -62.981 1.00 30.19 473 ALA A N 1
ATOM 3919 C CA . ALA A 1 473 ? -22.826 19.416 -63.810 1.00 30.19 473 ALA A CA 1
ATOM 3920 C C . ALA A 1 473 ? -22.911 20.879 -64.265 1.00 30.19 473 ALA A C 1
ATOM 3922 O O . ALA A 1 473 ? -23.257 21.771 -63.496 1.00 30.19 473 ALA A O 1
ATOM 3923 N N . ILE A 1 474 ? -22.491 21.116 -65.508 1.00 36.47 474 ILE A N 1
ATOM 3924 C CA . ILE A 1 474 ? -22.635 22.383 -66.230 1.00 36.47 474 ILE A CA 1
ATOM 3925 C C . ILE A 1 474 ? -23.946 22.320 -67.025 1.00 36.47 474 ILE A C 1
ATOM 3927 O O . ILE A 1 474 ? -24.156 21.321 -67.715 1.00 36.47 474 ILE A O 1
ATOM 3931 N N . LYS A 1 475 ? -24.728 23.414 -66.971 1.00 34.66 475 LYS A N 1
ATOM 3932 C CA . LYS A 1 475 ? -25.646 24.018 -67.979 1.00 34.66 475 LYS A CA 1
ATOM 3933 C C . LYS A 1 475 ? -27.005 24.399 -67.367 1.00 34.66 475 LYS A C 1
ATOM 3935 O O . LYS A 1 475 ? -27.558 23.620 -66.602 1.00 34.66 475 LYS A O 1
ATOM 3940 N N . ASN A 1 476 ? -27.600 25.558 -67.663 1.00 37.69 476 ASN A N 1
ATOM 3941 C CA . ASN A 1 476 ? -27.399 26.512 -68.770 1.00 37.69 476 ASN A CA 1
ATOM 3942 C C . ASN A 1 476 ? -27.125 27.933 -68.284 1.00 37.69 476 ASN A C 1
ATOM 3944 O O . ASN A 1 476 ? -27.749 28.326 -67.274 1.00 37.69 476 ASN A O 1
#

Solvent-accessible surface area (backbone atoms only — not comparable to full-atom values): 27056 Å² total; per-residue (Å²): 67,47,44,14,69,59,44,77,58,29,53,39,30,38,39,30,42,61,61,29,70,68,64,76,52,64,48,60,77,51,60,95,49,81,43,66,44,74,43,80,44,65,39,88,85,78,66,47,77,46,77,41,80,39,76,54,82,69,81,35,81,49,64,93,45,72,43,51,63,51,58,44,43,76,72,63,25,52,29,35,39,39,46,75,46,85,70,25,75,56,41,54,60,32,63,20,62,77,57,78,78,30,80,45,52,43,53,64,61,39,49,52,49,57,75,68,44,94,56,76,88,62,87,89,63,78,72,95,63,63,49,59,88,96,38,51,51,65,60,57,54,51,51,52,51,53,50,53,50,65,68,40,62,80,45,83,90,45,42,72,48,76,49,79,50,83,44,90,48,56,59,76,44,74,72,40,46,70,65,48,50,62,56,51,52,52,50,51,52,50,37,54,76,70,49,63,43,58,87,35,76,46,76,53,65,47,52,35,26,61,50,73,44,79,56,34,79,40,73,66,26,51,44,38,14,20,42,20,57,77,47,75,49,72,19,63,66,57,44,71,75,37,53,64,34,51,53,16,42,61,58,33,60,82,26,77,43,30,36,38,16,51,20,37,31,54,52,48,50,51,44,35,70,75,33,66,92,77,46,58,87,74,52,82,83,69,73,61,82,47,56,24,56,31,50,47,41,72,67,64,94,68,52,43,70,71,43,65,40,59,70,70,37,48,79,75,90,71,64,43,83,48,71,57,82,41,68,68,51,49,52,55,49,50,53,50,44,46,42,44,52,63,59,72,31,52,92,42,56,92,51,25,53,76,65,44,88,65,47,70,76,46,32,31,38,30,84,41,85,45,81,43,74,54,94,92,38,82,43,79,23,55,36,38,36,41,41,31,31,34,27,33,87,68,73,40,35,35,41,38,38,32,33,48,31,86,90,77,68,47,72,38,77,77,39,66,71,39,58,59,55,91,58,82,70,39,16,67,78,53,55,81,52,62,86,49,36,72,75,38,30,18,48,72,48,55,51,51,51,52,52,52,50,52,52,51,52,50,49,55,49,50,55,55,51,61,66,66,71,74,78,83,87,89,86,134

Nearest PDB structures (foldseek):
  7o5y-assembly1_B  TM=3.277E-01  e=3.774E-01  Streptococcus sanguinis
  9bk6-assembly1_A  TM=2.824E-01  e=1.595E+00  synthetic construct
  7vcf-assembly1_F  TM=2.532E-01  e=3.186E+00  Chlamydomonas reinhardtii

Mean predicted aligned error: 10.51 Å